Protein 9IRC (pdb70)

Secondary structure (DSSP, 8-state):
--SHHHHHHHHHHHHHHHHHHHHHHHHHHHHHBSSS-B-BHHHHHHHHHHHHHHHHHHHHHHHHHHHHSS-SHHHHHHHHHHHHHHHTHHHHHHSHHHHHHH---HHHHHHHHHHHHHHHHHHHHHHHHHHHHHHTTT-HHHHHHHHHHHHHHHHHHHHHIIIIIHHIIIII-HHHHHHHHHHHHHHHHHHHHHHTTTS-PPP----HHHHHHHHHS----S-TTSSS-HHHHHHHHHHHHHHHHHHHHHHHHHHHHHHHHHHHHHHHTSBPPB---SSSS--B--TTHHHHHHHHHHHHHHHHIIIIIHHHHHHH-----HHHHHHHHHHHHHHHHHHHHHHHHHHHHHHTT--EEE--TTS-EEE-SSBGGGGHHHHHHHHHHHHHHHHHHHHHHHHTS-GGGTTTHHHHHHHHHHHHHHHHHHHHHHHTSTTT-SS-S---SB-GGGS-HHHHHHHHHHHHHHHHHHHHHHHHHH-/-TTHHHHHTHHHHS--S--/--EEEEE--SEE-TT--EEEEEEEESS-TTSS-EEEEEE-TTS-EEEEEEE-TTS--EEE-TTSTTTEEEEEETTTTEEEEEE-S--GGG-EEEEEEEE--SSS-SEEEE---EEEEE--/---EEEE-SEEEE-TT--EEEEEEEEEEE-GGGEEEEEE-TTS--EEEEETTTEE-TT--TTEEEEEEEEEEEEEESS--GGG-SEEEEEE-SBSS-PBB--EEEEE-

Sequence (726 aa):
AGRRAACGAVLLTELLERAAFYGITSNLVLFLNGAPFCWEGAQASEALLLFMGLTYLGSPFGGWLADARLGRARAILLSLALYLLGMLAFPLLAAPATRAALCCCSPATFAGLVLVGLGVATVKANITPFGADQVKDRGPEATRRFFNWFYWSINLGAILSLGGIAYIQQNVSFVTGYAIPTVCVGLAFVVFLCGQSVFITKPPDGSAFTDMFKILTYSCKMSHGGPFTEEKVEDVKALVKIVPVFLALIPYWTVYFQMQTTYVLQSLHLRIPEISNITTTPHTLPAAWLTMFDAVLILLLIPLKDKLVDPILRRHGLLPSSLKRIAVGMFFVMCSAFAAGILESKRLNLVKEKTINQTIGNVVYHAADLSLWWQVPQYLLIGISEIFASIAGLEFAYSAAPKSMQSAIMGLFFFFSGVGSFVGSGLLALVSIKAIGWMSSHTDFGNINGCYLNYYFFLLAAIQGATLLLFLIISVKYDMLSEGYLSGLEYWNDIHWNDVQLVESGGGLVQPGGSRKLSCAASGFTFSRFGMHWVRQAPEKGLEWVAYISSGSSNIYYADTVKGRFTISRDNPKNTLFLQMTSLRSEDTAMYYCARSTTIIRAFFDYWGQGTTLTVSSQIVLTQSPAIMSASLGERVTMTCTASSGVSSSYLHWYQQKPGSSPRLWIYSTSNLASGVPARFSGSGSGTSYSLTISSMEAEDAATYYCHQYHRSPWAFGGGTKLEIK

Radius of gyration: 30.13 Å; Cα contacts (8 Å, |Δi|>4): 1542; chains: 4; bounding box: 53×53×102 Å

Solvent-accessible surface area: 27781 Å² total; per-residue (Å²): 115,50,63,144,54,2,15,34,10,0,25,85,0,0,35,23,0,5,13,0,2,2,0,0,0,0,0,0,0,4,5,0,0,8,52,21,1,24,36,36,1,5,87,0,0,26,4,0,0,71,5,2,0,37,0,0,29,8,2,12,132,4,14,86,71,1,18,33,161,43,9,38,5,136,2,0,31,98,5,0,38,66,0,42,113,1,0,80,17,1,14,67,1,5,17,93,90,48,51,73,98,72,77,137,15,31,100,21,1,87,49,4,6,64,43,0,0,77,0,0,1,16,0,5,19,2,0,28,24,1,0,10,4,1,3,114,94,131,16,120,107,12,5,81,115,12,2,54,161,1,19,127,9,3,6,85,0,5,32,95,1,0,14,35,21,0,56,42,2,4,19,84,39,14,50,63,0,0,33,69,1,12,86,14,0,15,97,0,47,83,34,0,91,88,7,47,105,61,16,48,79,84,109,65,128,34,8,23,23,40,27,49,121,87,10,98,77,181,83,144,90,46,11,146,81,25,105,39,51,89,100,71,0,75,19,0,71,18,3,75,139,0,39,62,13,1,94,12,0,19,17,0,1,2,1,4,3,0,4,10,0,0,0,0,0,0,0,0,0,0,81,5,35,73,70,20,129,116,109,91,60,22,42,12,10,0,0,0,55,3,1,25,74,1,6,52,40,2,31,120,28,6,46,85,30,46,147,95,65,21,45,79,39,152,188,144,32,151,52,38,61,15,24,116,32,0,8,55,0,0,95,54,0,42,38,0,0,112,28,0,0,84,15,0,28,107,0,20,106,58,4,147,100,94,3,6,0,12,24,4,15,57,4,6,2,11,0,0,58,24,21,0,105,154,0,40,60,1,3,66,41,0,0,41,0,0,18,58,0,0,4,1,0,0,32,42,0,2,28,30,2,39,117,80,9,44,46,4,1,23,6,18,1,11,56,20,0,0,34,0,0,78,60,0,4,39,31,0,47,95,4,26,68,177,93,70,26,68,2,40,33,155,1,11,14,1,10,0,14,36,8,96,0,12,94,0,1,60,48,3,9,66,57,0,10,58,20,10,101,111,4,72,82,72,17,117,162,188,136,6,9,1,4,0,6,0,11,0,0,27,55,41,45,142,46,134,167,31,169,34,75,8,61,17,59,32,28,24,112,8,117,66,54,24,61,70,91,0,27,0,48,13,46,47,40,71,1,50,77,54,3,0,0,0,0,3,30,20,79,170,116,25,11,58,5,0,0,4,1,5,4,16,47,22,4,47,7,38,10,109,68,0,99,80,26,3,72,2,44,21,26,35,119,157,61,16,0,47,0,62,0,56,66,2,112,75,85,0,34,3,67,0,4,0,0,21,2,8,22,61,97,32,1,31,0,30,102,27,1,96,13,17,78,1,57,1,58,128,117,4,73,10,82,12,60,51,73,101,40,50,7,41,98,51,64,166,3,63,0,51,0,56,12,67,56,47,4,18,35,7,5,0,0,0,0,1,13,58,120,93,53,26,2,105,13,17,0,54,9,4,70,54,51,19,118,79,17,40,96,39,3,52,14,55,39,79,35,66,59,3,17,0,12,0,71,49,1,73,65,89,1,28,6,28,0,7,0,0,0,4,13,72,4,15,0,29,15,5,61,6,0,85,2,54,77,154

B-factor: mean 119.69, std 18.47, range [30.0, 183.86]

Foldseek 3Di:
DLLVLLLVLLLLLLLLLLLLVLLCLQCQLVVCCDDLHQAALLVSLLLSLLLLLLLLQCLLVLLQCQQADCFQLSSLLVLLVLLLVLLVLQLLCQDPVNVVVVPVPPVSNSSSSNSNSNSNNNNVLRSLVQSCVSQVVVHPVSSVVSVVSNVCSSLVSSLCNLPPLLQCQFAVGRNVSSVSSSVSSVVSSVSSVVCVVSGDTDHRNGALVVLLVDQVVPCVGDEDPPPDHDVSVVQNVLVVVLQVLLVLCLLVLLLLSCCRRVVLLLLLQADFAFDAPDDPPGGTDGSSVLVSVLSVVCVVCVVCCVPPVVVVCVVVPPDDALLVLQLVLLVLSLVLLLLVLVVLVVFLVQLVVQFDWDCTRNRIERHGHHYSCSNNRSSNSNSSSCVRRLCSSVVVSPVSHDPSCVSVSVSSSSNSSSVSSNVSSVLSVVCCDPVNNQNPDDNTSNHCSNHRVSVVSNVSSVVSVVSSVVSVVVVVVVD/DVCPVCVVPVPPPDPDPPD/DWAKAKDFADEAEAQAKTKIKIAIDDDQLLAFWKWKWWAAVVGDIGTAWTAHSHRPDIDGDPVQHVFWDWDADRVRRMIMIMGGNHDQRVFTWMKMFTFHPDPDTDRPDIHPTGTHGHHD/DKAKEKPPQEDEDAFFDKDKIKIFIPFWAALQQKWKWWDAVPGDIGTAAGSQAHGDPPHDPQWGKADHTGMIMIIGNGDDQVRFTKMKIWGPGDPPTDIYSIYGYHHD

Structure (mmCIF, N/CA/C/O backbone):
data_9IRC
#
_entry.id   9IRC
#
_cell.length_a   1.00
_cell.length_b   1.00
_cell.length_c   1.00
_cell.angle_alpha   90.00
_cell.angle_beta   90.00
_cell.angle_gamma   90.00
#
_symmetry.space_group_name_H-M   'P 1'
#
loop_
_entity.id
_entity.type
_entity.pdbx_description
1 polymer 'Solute carrier family 15 member 4'
2 polymer 'TLR adapter interacting with SLC15A4 on the lysosome'
3 polymer 'Fab235 heavy chain'
4 polymer 'Fab235 light chain'
#
loop_
_atom_site.group_PDB
_atom_site.id
_atom_site.type_symbol
_atom_site.label_atom_id
_atom_site.label_alt_id
_atom_site.label_comp_id
_atom_site.label_asym_id
_atom_site.label_entity_id
_atom_site.label_seq_id
_atom_site.pdbx_PDB_ins_code
_atom_site.Cartn_x
_atom_site.Cartn_y
_atom_site.Cartn_z
_atom_site.occupancy
_atom_site.B_iso_or_equiv
_atom_site.auth_seq_id
_atom_site.auth_comp_id
_atom_site.auth_asym_id
_atom_site.auth_atom_id
_atom_site.pdbx_PDB_model_num
ATOM 1 N N . ALA A 1 31 ? 157.231 133.544 191.370 1.00 140.14 31 ALA A N 1
ATOM 2 C CA . ALA A 1 31 ? 157.142 133.969 192.761 1.00 143.40 31 ALA A CA 1
ATOM 3 C C . ALA A 1 31 ? 155.800 134.636 193.042 1.00 145.01 31 ALA A C 1
ATOM 4 O O . ALA A 1 31 ? 155.464 134.917 194.193 1.00 142.30 31 ALA A O 1
ATOM 6 N N . GLY A 1 32 ? 155.035 134.887 191.981 1.00 135.48 32 GLY A N 1
ATOM 7 C CA . GLY A 1 32 ? 153.761 135.561 192.091 1.00 134.52 32 GLY A CA 1
ATOM 8 C C . GLY A 1 32 ? 153.840 137.071 192.079 1.00 135.81 32 GLY A C 1
ATOM 9 O O . GLY A 1 32 ? 152.805 137.728 191.916 1.00 133.24 32 GLY A O 1
ATOM 10 N N . ARG A 1 33 ? 155.031 137.639 192.244 1.00 144.96 33 ARG A N 1
ATOM 11 C CA . ARG A 1 33 ? 155.248 139.078 192.168 1.00 144.98 33 ARG A CA 1
ATOM 12 C C . ARG A 1 33 ? 156.095 139.485 190.975 1.00 144.76 33 ARG A C 1
ATOM 13 O O . ARG A 1 33 ? 155.775 140.469 190.304 1.00 147.32 33 ARG A O 1
ATOM 21 N N . ARG A 1 34 ? 157.170 138.744 190.690 1.00 141.44 34 ARG A N 1
ATOM 22 C CA . ARG A 1 34 ? 157.956 139.011 189.493 1.00 136.96 34 ARG A CA 1
ATOM 23 C C . ARG A 1 34 ? 157.144 138.803 188.223 1.00 137.89 34 ARG A C 1
ATOM 24 O O . ARG A 1 34 ? 157.504 139.347 187.175 1.00 138.95 34 ARG A O 1
ATOM 32 N N . ALA A 1 35 ? 156.059 138.029 188.294 1.00 134.47 35 ALA A N 1
ATOM 33 C CA . ALA A 1 35 ? 155.148 137.932 187.159 1.00 133.24 35 ALA A CA 1
ATOM 34 C C . ALA A 1 35 ? 154.482 139.272 186.875 1.00 132.81 35 ALA A C 1
ATOM 35 O O . ALA A 1 35 ? 154.327 139.660 185.712 1.00 135.71 35 ALA A O 1
ATOM 37 N N . ALA A 1 36 ? 154.079 139.992 187.925 1.00 121.95 36 ALA A N 1
ATOM 38 C CA . ALA A 1 36 ? 153.498 141.318 187.736 1.00 121.87 36 ALA A CA 1
ATOM 39 C C . ALA A 1 36 ? 154.508 142.282 187.128 1.00 124.72 36 ALA A C 1
ATOM 40 O O . ALA A 1 36 ? 154.174 143.059 186.224 1.00 133.34 36 ALA A O 1
ATOM 42 N N . CYS A 1 37 ? 155.752 142.247 187.613 1.00 122.48 37 CYS A N 1
ATOM 43 C CA . CYS A 1 37 ? 156.789 143.102 187.046 1.00 119.38 37 CYS A CA 1
ATOM 44 C C . CYS A 1 37 ? 157.044 142.756 185.586 1.00 122.33 37 CYS A C 1
ATOM 45 O O . CYS A 1 37 ? 157.207 143.651 184.748 1.00 129.09 37 CYS A O 1
ATOM 48 N N . GLY A 1 38 ? 157.079 141.463 185.261 1.00 113.41 38 GLY A N 1
ATOM 49 C CA . GLY A 1 38 ? 157.264 141.062 183.877 1.00 110.67 38 GLY A CA 1
ATOM 50 C C . GLY A 1 38 ? 156.121 141.501 182.984 1.00 114.48 38 GLY A C 1
ATOM 51 O O . GLY A 1 38 ? 156.336 141.910 181.842 1.00 120.82 38 GLY A O 1
ATOM 52 N N . ALA A 1 39 ? 154.888 141.417 183.490 1.00 111.63 39 ALA A N 1
ATOM 53 C CA . ALA A 1 39 ? 153.740 141.890 182.723 1.00 109.17 39 ALA A CA 1
ATOM 54 C C . ALA A 1 39 ? 153.825 143.390 182.477 1.00 107.57 39 ALA A C 1
ATOM 55 O O . ALA A 1 39 ? 153.547 143.864 181.368 1.00 114.32 39 ALA A O 1
ATOM 57 N N . VAL A 1 40 ? 154.214 144.154 183.502 1.00 109.04 40 VAL A N 1
ATOM 58 C CA . VAL A 1 40 ? 154.372 145.596 183.336 1.00 112.97 40 VAL A CA 1
ATOM 59 C C . VAL A 1 40 ? 155.446 145.895 182.299 1.00 116.40 40 VAL A C 1
ATOM 60 O O . VAL A 1 40 ? 155.266 146.751 181.424 1.00 122.08 40 VAL A O 1
ATOM 64 N N . LEU A 1 41 ? 156.574 145.184 182.370 1.00 105.59 41 LEU A N 1
ATOM 65 C CA . LEU A 1 41 ? 157.656 145.413 181.418 1.00 100.06 41 LEU A CA 1
ATOM 66 C C . LEU A 1 41 ? 157.231 145.065 179.998 1.00 105.79 41 LEU A C 1
ATOM 67 O O . LEU A 1 41 ? 157.565 145.784 179.050 1.00 114.02 41 LEU A O 1
ATOM 72 N N . LEU A 1 42 ? 156.510 143.955 179.827 1.00 106.48 42 LEU A N 1
ATOM 73 C CA . LEU A 1 42 ? 156.066 143.560 178.495 1.00 105.24 42 LEU A CA 1
ATOM 74 C C . LEU A 1 42 ? 155.081 144.569 177.922 1.00 112.39 42 LEU A C 1
ATOM 75 O O . LEU A 1 42 ? 155.175 144.942 176.745 1.00 120.51 42 LEU A O 1
ATOM 80 N N . THR A 1 43 ? 154.133 145.030 178.742 1.00 112.45 43 THR A N 1
ATOM 81 C CA . THR A 1 43 ? 153.197 146.048 178.282 1.00 112.90 43 THR A CA 1
ATOM 82 C C . THR A 1 43 ? 153.935 147.322 177.900 1.00 112.67 43 THR A C 1
ATOM 83 O O . THR A 1 43 ? 153.637 147.938 176.869 1.00 118.62 43 THR A O 1
ATOM 87 N N . GLU A 1 44 ? 154.917 147.718 178.713 1.00 117.07 44 GLU A N 1
ATOM 88 C CA . GLU A 1 44 ? 155.710 148.907 178.424 1.00 119.59 44 GLU A CA 1
ATOM 89 C C . GLU A 1 44 ? 156.449 148.776 177.101 1.00 122.82 44 GLU A C 1
ATOM 90 O O . GLU A 1 44 ? 156.431 149.696 176.272 1.00 122.68 44 GLU A O 1
ATOM 96 N N . LEU A 1 45 ? 157.115 147.638 176.892 1.00 112.00 45 LEU A N 1
ATOM 97 C CA . LEU A 1 45 ? 157.870 147.424 175.663 1.00 105.46 45 LEU A CA 1
ATOM 98 C C . LEU A 1 45 ? 156.950 147.469 174.451 1.00 109.53 45 LEU A C 1
ATOM 99 O O . LEU A 1 45 ? 157.242 148.150 173.462 1.00 111.85 45 LEU A O 1
ATOM 104 N N . LEU A 1 46 ? 155.814 146.769 174.523 1.00 108.67 46 LEU A N 1
ATOM 105 C CA . LEU A 1 46 ? 154.900 146.730 173.385 1.00 107.51 46 LEU A CA 1
ATOM 106 C C . LEU A 1 46 ? 154.310 148.104 173.081 1.00 111.06 46 LEU A C 1
ATOM 107 O O . LEU A 1 46 ? 154.202 148.491 171.911 1.00 117.35 46 LEU A O 1
ATOM 112 N N . GLU A 1 47 ? 153.931 148.865 174.112 1.00 112.49 47 GLU A N 1
ATOM 113 C CA . GLU A 1 47 ? 153.285 150.151 173.855 1.00 109.75 47 GLU A CA 1
ATOM 114 C C . GLU A 1 47 ? 154.281 151.201 173.365 1.00 114.32 47 GLU A C 1
ATOM 115 O O . GLU A 1 47 ? 153.961 151.982 172.459 1.00 119.21 47 GLU A O 1
ATOM 121 N N . ARG A 1 48 ? 155.500 151.226 173.919 1.00 121.59 48 ARG A N 1
ATOM 122 C CA . ARG A 1 48 ? 156.543 152.051 173.311 1.00 119.60 48 ARG A CA 1
ATOM 123 C C . ARG A 1 48 ? 156.834 151.635 171.874 1.00 123.22 48 ARG A C 1
ATOM 124 O O . ARG A 1 48 ? 157.027 152.497 171.006 1.00 125.86 48 ARG A O 1
ATOM 132 N N . ALA A 1 49 ? 156.885 150.328 171.599 1.00 112.77 49 ALA A N 1
ATOM 133 C CA . ALA A 1 49 ? 157.160 149.886 170.237 1.00 105.70 49 ALA A CA 1
ATOM 134 C C . ALA A 1 49 ? 156.097 150.393 169.275 1.00 103.93 49 ALA A C 1
ATOM 135 O O . ALA A 1 49 ? 156.418 150.905 168.199 1.00 113.09 49 ALA A O 1
ATOM 137 N N . ALA A 1 50 ? 154.825 150.287 169.658 1.00 102.67 50 ALA A N 1
ATOM 138 C CA . ALA A 1 50 ? 153.759 150.746 168.773 1.00 104.71 50 ALA A CA 1
ATOM 139 C C . ALA A 1 50 ? 153.778 152.261 168.604 1.00 110.45 50 ALA A C 1
ATOM 140 O O . ALA A 1 50 ? 153.584 152.771 167.491 1.00 115.67 50 ALA A O 1
ATOM 142 N N . PHE A 1 51 ? 153.989 153.001 169.696 1.00 111.31 51 PHE A N 1
ATOM 143 C CA . PHE A 1 51 ? 154.019 154.457 169.598 1.00 109.06 51 PHE A CA 1
ATOM 144 C C . PHE A 1 51 ? 155.136 154.917 168.672 1.00 114.48 51 PHE A C 1
ATOM 145 O O . PHE A 1 51 ? 154.932 155.782 167.809 1.00 119.88 51 PHE A O 1
ATOM 153 N N . TYR A 1 52 ? 156.328 154.333 168.822 1.00 118.01 52 TYR A N 1
ATOM 154 C CA . TYR A 1 52 ? 157.430 154.716 167.950 1.00 114.31 52 TYR A CA 1
ATOM 155 C C . TYR A 1 52 ? 157.219 154.227 166.525 1.00 121.38 52 TYR A C 1
ATOM 156 O O . TYR A 1 52 ? 157.654 154.892 165.583 1.00 126.71 52 TYR A O 1
ATOM 165 N N . GLY A 1 53 ? 156.541 153.093 166.339 1.00 113.02 53 GLY A N 1
ATOM 166 C CA . GLY A 1 53 ? 156.211 152.662 164.991 1.00 108.75 53 GLY A CA 1
ATOM 167 C C . GLY A 1 53 ? 155.294 153.639 164.282 1.00 113.69 53 GLY A C 1
ATOM 168 O O . GLY A 1 53 ? 155.448 153.894 163.085 1.00 123.97 53 GLY A O 1
ATOM 169 N N . ILE A 1 54 ? 154.324 154.194 165.009 1.00 108.21 54 ILE A N 1
ATOM 170 C CA . ILE A 1 54 ? 153.467 155.225 164.428 1.00 105.98 54 ILE A CA 1
ATOM 171 C C . ILE A 1 54 ? 154.272 156.484 164.122 1.00 106.36 54 ILE A C 1
ATOM 172 O O . ILE A 1 54 ? 154.181 157.048 163.023 1.00 116.12 54 ILE A O 1
ATOM 177 N N . THR A 1 55 ? 155.057 156.953 165.097 1.00 107.26 55 THR A N 1
ATOM 178 C CA . THR A 1 55 ? 155.720 158.246 164.944 1.00 104.75 55 THR A CA 1
ATOM 179 C C . THR A 1 55 ? 156.840 158.199 163.913 1.00 113.30 55 THR A C 1
ATOM 180 O O . THR A 1 55 ? 157.166 159.229 163.312 1.00 121.05 55 THR A O 1
ATOM 184 N N . SER A 1 56 ? 157.442 157.028 163.698 1.00 106.36 56 SER A N 1
ATOM 185 C CA . SER A 1 56 ? 158.580 156.930 162.794 1.00 102.79 56 SER A CA 1
ATOM 186 C C . SER A 1 56 ? 158.186 157.242 161.357 1.00 109.85 56 SER A C 1
ATOM 187 O O . SER A 1 56 ? 158.908 157.955 160.651 1.00 111.12 56 SER A O 1
ATOM 190 N N . ASN A 1 57 ? 157.044 156.721 160.903 1.00 113.50 57 ASN A N 1
ATOM 191 C CA . ASN A 1 57 ? 156.660 156.857 159.504 1.00 111.23 57 ASN A CA 1
ATOM 192 C C . ASN A 1 57 ? 155.249 157.406 159.327 1.00 114.45 57 ASN A C 1
ATOM 193 O O . ASN A 1 57 ? 154.644 157.192 158.272 1.00 120.91 57 ASN A O 1
ATOM 198 N N . LEU A 1 58 ? 154.707 158.119 160.320 1.00 108.98 58 LEU A N 1
ATOM 199 C CA . LEU A 1 58 ? 153.454 158.824 160.075 1.00 103.77 58 LEU A CA 1
ATOM 200 C C . LEU A 1 58 ? 153.614 159.865 158.975 1.00 106.93 58 LEU A C 1
ATOM 201 O O . LEU A 1 58 ? 152.696 160.076 158.175 1.00 115.08 58 LEU A O 1
ATOM 206 N N . VAL A 1 59 ? 154.772 160.525 158.916 1.00 109.13 59 VAL A N 1
ATOM 207 C CA . VAL A 1 59 ? 155.010 161.513 157.866 1.00 109.10 59 VAL A CA 1
ATOM 208 C C . VAL A 1 59 ? 154.984 160.850 156.495 1.00 113.64 59 VAL A C 1
ATOM 209 O O . VAL A 1 59 ? 154.378 161.368 155.549 1.00 119.74 59 VAL A O 1
ATOM 213 N N . LEU A 1 60 ? 155.638 159.693 156.365 1.00 110.49 60 LEU A N 1
ATOM 214 C CA . LEU A 1 60 ? 155.619 158.971 155.097 1.00 103.37 60 LEU A CA 1
ATOM 215 C C . LEU A 1 60 ? 154.211 158.507 154.749 1.00 108.17 60 LEU A C 1
ATOM 216 O O . LEU A 1 60 ? 153.791 158.585 153.589 1.00 109.71 60 LEU A O 1
ATOM 221 N N . PHE A 1 61 ? 153.470 158.011 155.744 1.00 104.19 61 PHE A N 1
ATOM 222 C CA . PHE A 1 61 ? 152.118 157.521 155.496 1.00 96.70 61 PHE A CA 1
ATOM 223 C C . PHE A 1 61 ? 151.194 158.641 155.036 1.00 100.16 61 PHE A C 1
ATOM 224 O O . PHE A 1 61 ? 150.396 158.456 154.110 1.00 108.54 61 PHE A O 1
ATOM 232 N N . LEU A 1 62 ? 151.286 159.812 155.670 1.00 108.04 62 LEU A N 1
ATOM 233 C CA . LEU A 1 62 ? 150.396 160.916 155.333 1.00 106.05 62 LEU A CA 1
ATOM 234 C C . LEU A 1 62 ? 150.699 161.510 153.965 1.00 109.29 62 LEU A C 1
ATOM 235 O O . LEU A 1 62 ? 149.859 162.234 153.423 1.00 123.52 62 LEU A O 1
ATOM 240 N N . ASN A 1 63 ? 151.883 161.260 153.418 1.00 109.47 63 ASN A N 1
ATOM 241 C CA . ASN A 1 63 ? 152.182 161.589 152.024 1.00 109.90 63 ASN A CA 1
ATOM 242 C C . ASN A 1 63 ? 152.013 160.352 151.142 1.00 116.47 63 ASN A C 1
ATOM 243 O O . ASN A 1 63 ? 152.929 159.924 150.442 1.00 121.69 63 ASN A O 1
ATOM 248 N N . GLY A 1 64 ? 150.815 159.774 151.178 1.00 123.75 64 GLY A N 1
ATOM 249 C CA . GLY A 1 64 ? 150.600 158.494 150.532 1.00 120.31 64 GLY A CA 1
ATOM 250 C C . GLY A 1 64 ? 149.457 158.443 149.540 1.00 124.85 64 GLY A C 1
ATOM 251 O O . GLY A 1 64 ? 148.913 159.479 149.147 1.00 130.99 64 GLY A O 1
ATOM 252 N N . ALA A 1 65 ? 149.098 157.231 149.117 1.00 141.54 65 ALA A N 1
ATOM 253 C CA . ALA A 1 65 ? 147.987 157.068 148.181 1.00 144.94 65 ALA A CA 1
ATOM 254 C C . ALA A 1 65 ? 146.656 157.544 148.751 1.00 147.11 65 ALA A C 1
ATOM 255 O O . ALA A 1 65 ? 145.962 158.316 148.067 1.00 145.24 65 ALA A O 1
ATOM 257 N N . PRO A 1 66 ? 146.230 157.143 149.958 1.00 142.74 66 PRO A N 1
ATOM 258 C CA . PRO A 1 66 ? 144.983 157.706 150.498 1.00 138.25 66 PRO A CA 1
ATOM 259 C C . PRO A 1 66 ? 145.099 159.173 150.847 1.00 137.52 66 PRO A C 1
ATOM 260 O O . PRO A 1 66 ? 144.111 159.908 150.712 1.00 137.95 66 PRO A O 1
ATOM 264 N N . PHE A 1 67 ? 146.273 159.616 151.280 1.00 137.87 67 PHE A N 1
ATOM 265 C CA . PHE A 1 67 ? 146.488 160.950 151.829 1.00 134.90 67 PHE A CA 1
ATOM 266 C C . PHE A 1 67 ? 147.566 161.624 150.990 1.00 136.49 67 PHE A C 1
ATOM 267 O O . PHE A 1 67 ? 148.757 161.352 151.164 1.00 145.29 67 PHE A O 1
ATOM 275 N N . CYS A 1 68 ? 147.155 162.486 150.067 1.00 131.02 68 CYS A N 1
ATOM 276 C CA . CYS A 1 68 ? 148.115 163.275 149.298 1.00 133.50 68 CYS A CA 1
ATOM 277 C C . CYS A 1 68 ? 148.380 164.612 149.981 1.00 134.28 68 CYS A C 1
ATOM 278 O O . CYS A 1 68 ? 148.290 165.680 149.378 1.00 140.88 68 CYS A O 1
ATOM 281 N N . TRP A 1 69 ? 148.714 164.547 151.266 1.00 120.66 69 TRP A N 1
ATOM 282 C CA . TRP A 1 69 ? 148.894 165.742 152.070 1.00 119.85 69 TRP A CA 1
ATOM 283 C C . TRP A 1 69 ? 150.218 166.422 151.745 1.00 122.80 69 TRP A C 1
ATOM 284 O O . TRP A 1 69 ? 151.147 165.817 151.203 1.00 127.43 69 TRP A O 1
ATOM 295 N N . GLU A 1 70 ? 150.291 167.703 152.085 1.00 131.31 70 GLU A N 1
ATOM 296 C CA . GLU A 1 70 ? 151.536 168.438 151.968 1.00 130.63 70 GLU A CA 1
ATOM 297 C C . GLU A 1 70 ? 152.486 168.034 153.091 1.00 129.56 70 GLU A C 1
ATOM 298 O O . GLU A 1 70 ? 152.080 167.481 154.116 1.00 134.10 70 GLU A O 1
ATOM 304 N N . GLY A 1 71 ? 153.774 168.308 152.880 1.00 111.82 71 GLY A N 1
ATOM 305 C CA . GLY A 1 71 ? 154.756 167.997 153.905 1.00 114.78 71 GLY A CA 1
ATOM 306 C C . GLY A 1 71 ? 154.516 168.776 155.182 1.00 118.45 71 GLY A C 1
ATOM 307 O O . GLY A 1 71 ? 154.658 168.241 156.286 1.00 119.24 71 GLY A O 1
ATOM 308 N N . ALA A 1 72 ? 154.138 170.049 155.047 1.00 120.06 72 ALA A N 1
ATOM 309 C CA . ALA A 1 72 ? 153.800 170.846 156.218 1.00 117.87 72 ALA A CA 1
ATOM 310 C C . ALA A 1 72 ? 152.617 170.247 156.964 1.00 112.79 72 ALA A C 1
ATOM 311 O O . ALA A 1 72 ? 152.622 170.188 158.196 1.00 114.14 72 ALA A O 1
ATOM 313 N N . GLN A 1 73 ? 151.596 169.791 156.234 1.00 115.23 73 GLN A N 1
ATOM 314 C CA . GLN A 1 73 ? 150.423 169.215 156.884 1.00 112.12 73 GLN A CA 1
ATOM 315 C C . GLN A 1 73 ? 150.768 167.930 157.628 1.00 119.80 73 GLN A C 1
ATOM 316 O O . GLN A 1 73 ? 150.313 167.719 158.758 1.00 128.17 73 GLN A O 1
ATOM 322 N N . ALA A 1 74 ? 151.568 167.057 157.012 1.00 117.07 74 ALA A N 1
ATOM 323 C CA . ALA A 1 74 ? 151.954 165.815 157.676 1.00 117.72 74 ALA A CA 1
ATOM 324 C C . ALA A 1 74 ? 152.807 166.089 158.908 1.00 117.58 74 ALA A C 1
ATOM 325 O O . ALA A 1 74 ? 152.614 165.466 159.963 1.00 118.31 74 ALA A O 1
ATOM 327 N N . SER A 1 75 ? 153.760 167.017 158.792 1.00 108.64 75 SER A N 1
ATOM 328 C CA . SER A 1 75 ? 154.584 167.372 159.941 1.00 108.59 75 SER A CA 1
ATOM 329 C C . SER A 1 75 ? 153.739 167.973 161.056 1.00 111.81 75 SER A C 1
ATOM 330 O O . SER A 1 75 ? 153.949 167.668 162.234 1.00 122.66 75 SER A O 1
ATOM 333 N N . GLU A 1 76 ? 152.772 168.823 160.701 1.00 106.26 76 GLU A N 1
ATOM 334 C CA . GLU A 1 76 ? 151.879 169.400 161.698 1.00 108.91 76 GLU A CA 1
ATOM 335 C C . GLU A 1 76 ? 151.055 168.322 162.383 1.00 110.62 76 GLU A C 1
ATOM 336 O O . GLU A 1 76 ? 150.854 168.366 163.600 1.00 116.72 76 GLU A O 1
ATOM 342 N N . ALA A 1 77 ? 150.557 167.351 161.614 1.00 109.56 77 ALA A N 1
ATOM 343 C CA . ALA A 1 77 ? 149.763 166.280 162.203 1.00 110.43 77 ALA A CA 1
ATOM 344 C C . ALA A 1 77 ? 150.589 165.451 163.177 1.00 113.79 77 ALA A C 1
ATOM 345 O O . ALA A 1 77 ? 150.129 165.138 164.281 1.00 116.78 77 ALA A O 1
ATOM 347 N N . LEU A 1 78 ? 151.818 165.096 162.794 1.00 110.64 78 LEU A N 1
ATOM 348 C CA . LEU A 1 78 ? 152.659 164.311 163.695 1.00 105.62 78 LEU A CA 1
ATOM 349 C C . LEU A 1 78 ? 153.056 165.115 164.929 1.00 106.74 78 LEU A C 1
ATOM 350 O O . LEU A 1 78 ? 153.104 164.576 166.044 1.00 116.29 78 LEU A O 1
ATOM 355 N N . LEU A 1 79 ? 153.345 166.408 164.753 1.00 98.90 79 LEU A N 1
ATOM 356 C CA . LEU A 1 79 ? 153.667 167.255 165.896 1.00 97.41 79 LEU A CA 1
ATOM 357 C C . LEU A 1 79 ? 152.484 167.373 166.846 1.00 103.96 79 LEU A C 1
ATOM 358 O O . LEU A 1 79 ? 152.659 167.309 168.066 1.00 111.23 79 LEU A O 1
ATOM 363 N N . LEU A 1 80 ? 151.275 167.548 166.307 1.00 105.12 80 LEU A N 1
ATOM 364 C CA . LEU A 1 80 ? 150.086 167.604 167.149 1.00 101.81 80 LEU A CA 1
ATOM 365 C C . LEU A 1 80 ? 149.858 166.281 167.863 1.00 104.55 80 LEU A C 1
ATOM 366 O O . LEU A 1 80 ? 149.449 166.260 169.028 1.00 107.44 80 LEU A O 1
ATOM 371 N N . PHE A 1 81 ? 150.112 165.165 167.179 1.00 109.03 81 PHE A N 1
ATOM 372 C CA . PHE A 1 81 ? 149.962 163.858 167.809 1.00 106.33 81 PHE A CA 1
ATOM 373 C C . PHE A 1 81 ? 150.910 163.702 168.992 1.00 105.06 81 PHE A C 1
ATOM 374 O O . PHE A 1 81 ? 150.494 163.308 170.089 1.00 110.10 81 PHE A O 1
ATOM 382 N N . MET A 1 82 ? 152.193 164.010 168.788 1.00 103.19 82 MET A N 1
ATOM 383 C CA . MET A 1 82 ? 153.152 163.903 169.885 1.00 102.61 82 MET A CA 1
ATOM 384 C C . MET A 1 82 ? 152.817 164.882 171.006 1.00 109.70 82 MET A C 1
ATOM 385 O O . MET A 1 82 ? 152.891 164.532 172.194 1.00 118.92 82 MET A O 1
ATOM 390 N N . GLY A 1 83 ? 152.433 166.107 170.648 1.00 105.65 83 GLY A N 1
ATOM 391 C CA . GLY A 1 83 ? 152.029 167.069 171.651 1.00 106.21 83 GLY A CA 1
ATOM 392 C C . GLY A 1 83 ? 150.850 166.599 172.472 1.00 105.70 83 GLY A C 1
ATOM 393 O O . GLY A 1 83 ? 150.810 166.826 173.675 1.00 114.65 83 GLY A O 1
ATOM 394 N N . LEU A 1 84 ? 149.876 165.946 171.838 1.00 103.28 84 LEU A N 1
ATOM 395 C CA . LEU A 1 84 ? 148.761 165.377 172.587 1.00 101.78 84 LEU A CA 1
ATOM 396 C C . LEU A 1 84 ? 149.232 164.255 173.504 1.00 103.41 84 LEU A C 1
ATOM 397 O O . LEU A 1 84 ? 148.812 164.178 174.667 1.00 114.33 84 LEU A O 1
ATOM 402 N N . THR A 1 85 ? 150.113 163.384 172.999 1.00 100.98 85 THR A N 1
ATOM 403 C CA . THR A 1 85 ? 150.620 162.288 173.821 1.00 105.65 85 THR A CA 1
ATOM 404 C C . THR A 1 85 ? 151.342 162.802 175.056 1.00 109.93 85 THR A C 1
ATOM 405 O O . THR A 1 85 ? 151.383 162.114 176.081 1.00 116.20 85 THR A O 1
ATOM 409 N N . TYR A 1 86 ? 151.931 163.993 174.978 1.00 108.03 86 TYR A N 1
ATOM 410 C CA . TYR A 1 86 ? 152.647 164.512 176.137 1.00 101.06 86 TYR A CA 1
ATOM 411 C C . TYR A 1 86 ? 151.844 165.518 176.957 1.00 105.38 86 TYR A C 1
ATOM 412 O O . TYR A 1 86 ? 152.170 165.731 178.129 1.00 110.94 86 TYR A O 1
ATOM 421 N N . LEU A 1 87 ? 150.800 166.123 176.387 1.00 100.79 87 LEU A N 1
ATOM 422 C CA . LEU A 1 87 ? 149.886 166.953 177.163 1.00 95.68 87 LEU A CA 1
ATOM 423 C C . LEU A 1 87 ? 148.922 166.121 177.990 1.00 102.82 87 LEU A C 1
ATOM 424 O O . LEU A 1 87 ? 148.505 166.556 179.068 1.00 114.41 87 LEU A O 1
ATOM 429 N N . GLY A 1 88 ? 148.545 164.938 177.507 1.00 108.63 88 GLY A N 1
ATOM 430 C CA . GLY A 1 88 ? 147.625 164.121 178.274 1.00 113.41 88 GLY A CA 1
ATOM 431 C C . GLY A 1 88 ? 148.236 163.463 179.492 1.00 115.61 88 GLY A C 1
ATOM 432 O O . GLY A 1 88 ? 147.498 162.869 180.285 1.00 121.44 88 GLY A O 1
ATOM 433 N N . SER A 1 89 ? 149.557 163.546 179.655 1.00 101.83 89 SER A N 1
ATOM 434 C CA . SER A 1 89 ? 150.200 162.907 180.801 1.00 103.06 89 SER A CA 1
ATOM 435 C C . SER A 1 89 ? 149.741 163.481 182.137 1.00 106.70 89 SER A C 1
ATOM 436 O O . SER A 1 89 ? 149.391 162.690 183.028 1.00 118.94 89 SER A O 1
ATOM 439 N N . PRO A 1 90 ? 149.726 164.802 182.364 1.00 102.54 90 PRO A N 1
ATOM 440 C CA . PRO A 1 90 ? 149.121 165.290 183.616 1.00 107.11 90 PRO A CA 1
ATOM 441 C C . PRO A 1 90 ? 147.660 164.913 183.748 1.00 117.95 90 PRO A C 1
ATOM 442 O O . PRO A 1 90 ? 147.211 164.543 184.838 1.00 121.83 90 PRO A O 1
ATOM 446 N N . PHE A 1 91 ? 146.908 164.974 182.648 1.00 114.43 91 PHE A N 1
ATOM 447 C CA . PHE A 1 91 ? 145.489 164.648 182.708 1.00 108.33 91 PHE A CA 1
ATOM 448 C C . PHE A 1 91 ? 145.278 163.154 182.914 1.00 112.81 91 PHE A C 1
ATOM 449 O O . PHE A 1 91 ? 144.390 162.749 183.671 1.00 119.75 91 PHE A O 1
ATOM 457 N N . GLY A 1 92 ? 146.092 162.321 182.264 1.00 108.87 92 GLY A N 1
ATOM 458 C CA . GLY A 1 92 ? 146.017 160.891 182.519 1.00 107.57 92 GLY A CA 1
ATOM 459 C C . GLY A 1 92 ? 146.381 160.537 183.948 1.00 107.94 92 GLY A C 1
ATOM 460 O O . GLY A 1 92 ? 145.729 159.700 184.577 1.00 110.03 92 GLY A O 1
ATOM 461 N N . GLY A 1 93 ? 147.423 161.176 184.482 1.00 115.58 93 GLY A N 1
ATOM 462 C CA . GLY A 1 93 ? 147.794 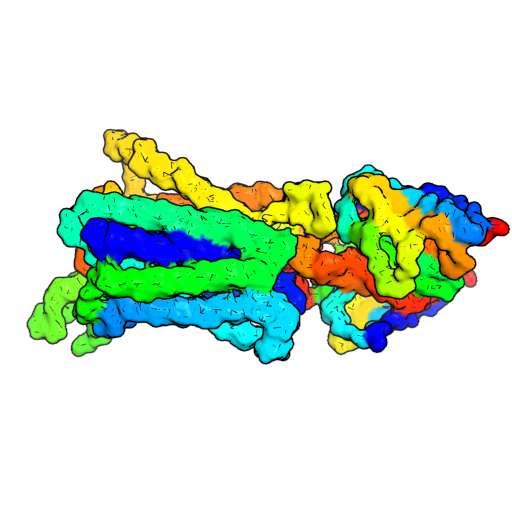160.939 185.867 1.00 112.64 93 GLY A CA 1
ATOM 463 C C . GLY A 1 93 ? 146.717 161.374 186.841 1.00 116.11 93 GLY A C 1
ATOM 464 O O . GLY A 1 93 ? 146.441 160.682 187.822 1.00 125.88 93 GLY A O 1
ATOM 465 N N . TRP A 1 94 ? 146.098 162.529 186.586 1.00 115.83 94 TRP A N 1
ATOM 466 C CA . TRP A 1 94 ? 144.990 162.972 187.426 1.00 118.11 94 TRP A CA 1
ATOM 467 C C . TRP A 1 94 ? 143.816 162.008 187.336 1.00 120.72 94 TRP A C 1
ATOM 468 O O . TRP A 1 94 ? 143.196 161.677 188.351 1.00 125.68 94 TRP A O 1
ATOM 479 N N . LEU A 1 95 ? 143.498 161.546 186.125 1.00 113.72 95 LEU A N 1
ATOM 480 C CA . LEU A 1 95 ? 142.389 160.616 185.951 1.00 115.77 95 LEU A CA 1
ATOM 481 C C . LEU A 1 95 ? 142.661 159.298 186.662 1.00 117.06 95 LEU A C 1
ATOM 482 O O . LEU A 1 95 ? 141.734 158.653 187.162 1.00 121.92 95 LEU A O 1
ATOM 487 N N . ALA A 1 96 ? 143.925 158.875 186.705 1.00 117.20 96 ALA A N 1
ATOM 488 C CA . ALA A 1 96 ? 144.269 157.629 187.381 1.00 113.46 96 ALA A CA 1
ATOM 489 C C . ALA A 1 96 ? 144.309 157.786 188.897 1.00 118.02 96 ALA A C 1
ATOM 490 O O . ALA A 1 96 ? 143.944 156.858 189.627 1.00 126.84 96 ALA A O 1
ATOM 492 N N . ASP A 1 97 ? 144.758 158.940 189.393 1.00 125.08 97 ASP A N 1
ATOM 493 C CA . ASP A 1 97 ? 144.983 159.077 190.827 1.00 127.48 97 ASP A CA 1
ATOM 494 C C . ASP A 1 97 ? 143.739 159.563 191.559 1.00 130.51 97 ASP A C 1
ATOM 495 O O . ASP A 1 97 ? 143.414 159.055 192.637 1.00 135.01 97 ASP A O 1
ATOM 500 N N . ALA A 1 98 ? 143.039 160.553 191.004 1.00 132.32 98 ALA A N 1
ATOM 501 C CA . ALA A 1 98 ? 141.838 161.060 191.654 1.00 138.19 98 ALA A CA 1
ATOM 502 C C . ALA A 1 98 ? 140.680 160.075 191.567 1.00 137.88 98 ALA A C 1
ATOM 503 O O . ALA A 1 98 ? 139.892 159.969 192.512 1.00 138.75 98 ALA A O 1
ATOM 505 N N . ARG A 1 99 ? 140.561 159.354 190.454 1.00 131.23 99 ARG A N 1
ATOM 506 C CA . ARG A 1 99 ? 139.464 158.423 190.238 1.00 131.32 99 ARG A CA 1
ATOM 507 C C . ARG A 1 99 ? 139.997 157.190 189.523 1.00 133.00 99 ARG A C 1
ATOM 508 O O . ARG A 1 99 ? 141.186 157.092 189.208 1.00 137.99 99 ARG A O 1
ATOM 516 N N . LEU A 1 100 ? 139.111 156.214 189.321 1.00 120.72 100 LEU A N 1
ATOM 517 C CA . LEU A 1 100 ? 139.287 155.171 188.316 1.00 118.57 100 LEU A CA 1
ATOM 518 C C . LEU A 1 100 ? 140.438 154.221 188.648 1.00 116.15 100 LEU A C 1
ATOM 519 O O . LEU A 1 100 ? 140.615 153.194 187.985 1.00 118.23 100 LEU A O 1
ATOM 524 N N . GLY A 1 101 ? 141.201 154.522 189.695 1.00 112.85 101 GLY A N 1
ATOM 525 C CA . GLY A 1 101 ? 142.358 153.713 190.029 1.00 111.95 101 GLY A CA 1
ATOM 526 C C . GLY A 1 101 ? 143.477 153.863 189.020 1.00 113.02 101 GLY A C 1
ATOM 527 O O . GLY A 1 101 ? 143.347 154.623 188.057 1.00 117.46 101 GLY A O 1
ATOM 528 N N . ARG A 1 102 ? 144.580 153.143 189.218 1.00 109.71 102 ARG A N 1
ATOM 529 C CA . ARG A 1 102 ? 145.712 153.201 188.300 1.00 106.42 102 ARG A CA 1
ATOM 530 C C . ARG A 1 102 ? 145.746 152.021 187.337 1.00 109.08 102 ARG A C 1
ATOM 531 O O . ARG A 1 102 ? 145.940 152.212 186.134 1.00 111.59 102 ARG A O 1
ATOM 539 N N . ALA A 1 103 ? 145.568 150.799 187.845 1.00 113.73 103 ALA A N 1
ATOM 540 C CA . ALA A 1 103 ? 145.564 149.630 186.971 1.00 110.30 103 ALA A CA 1
ATOM 541 C C . ALA A 1 103 ? 144.400 149.676 185.990 1.00 110.35 103 ALA A C 1
ATOM 542 O O . ALA A 1 103 ? 144.573 149.411 184.794 1.00 115.08 103 ALA A O 1
ATOM 544 N N . ARG A 1 104 ? 143.205 150.015 186.478 1.00 114.10 104 ARG A N 1
ATOM 545 C CA . ARG A 1 104 ? 142.049 150.113 185.594 1.00 115.61 104 ARG A CA 1
ATOM 546 C C . ARG A 1 104 ? 142.200 151.268 184.613 1.00 116.49 104 ARG A C 1
ATOM 547 O O . ARG A 1 104 ? 141.748 151.169 183.466 1.00 120.06 104 ARG A O 1
ATOM 555 N N . ALA A 1 105 ? 142.830 152.364 185.043 1.00 110.44 105 ALA A N 1
ATOM 556 C CA . ALA A 1 105 ? 143.103 153.462 184.124 1.00 107.02 105 ALA A CA 1
ATOM 557 C C . ALA A 1 105 ? 144.021 153.015 182.997 1.00 109.17 105 ALA A C 1
ATOM 558 O O . ALA A 1 105 ? 143.783 153.340 181.830 1.00 118.64 105 ALA A O 1
ATOM 560 N N . ILE A 1 106 ? 145.067 152.251 183.323 1.00 108.36 106 ILE A N 1
ATOM 561 C CA . ILE A 1 106 ? 145.966 151.749 182.288 1.00 100.18 106 ILE A CA 1
ATOM 562 C C . ILE A 1 106 ? 145.236 150.775 181.374 1.00 107.07 106 ILE A C 1
ATOM 563 O O . ILE A 1 106 ? 145.465 150.753 180.162 1.00 108.92 106 ILE A O 1
ATOM 568 N N . LEU A 1 107 ? 144.347 149.952 181.936 1.00 113.61 107 LEU A N 1
ATOM 569 C CA . LEU A 1 107 ? 143.599 149.003 181.116 1.00 108.81 107 LEU A CA 1
ATOM 570 C C . LEU A 1 107 ? 142.698 149.723 180.118 1.00 111.03 107 LEU A C 1
ATOM 571 O O . LEU A 1 107 ? 142.685 149.399 178.922 1.00 118.05 107 LEU A O 1
ATOM 576 N N . LEU A 1 108 ? 141.932 150.707 180.595 1.00 101.77 108 LEU A N 1
ATOM 577 C CA . LEU A 1 108 ? 141.065 151.462 179.696 1.00 102.10 108 LEU A CA 1
ATOM 578 C C . LEU A 1 108 ? 141.881 152.261 178.690 1.00 102.81 108 LEU A C 1
ATOM 579 O O . LEU A 1 108 ? 141.482 152.399 177.528 1.00 109.68 108 LEU A O 1
ATOM 584 N N . SER A 1 109 ? 143.032 152.787 179.113 1.00 103.16 109 SER A N 1
ATOM 585 C CA . SER A 1 109 ? 143.901 153.502 178.189 1.00 98.20 109 SER A CA 1
ATOM 586 C C . SER A 1 109 ? 144.429 152.578 177.105 1.00 101.59 109 SER A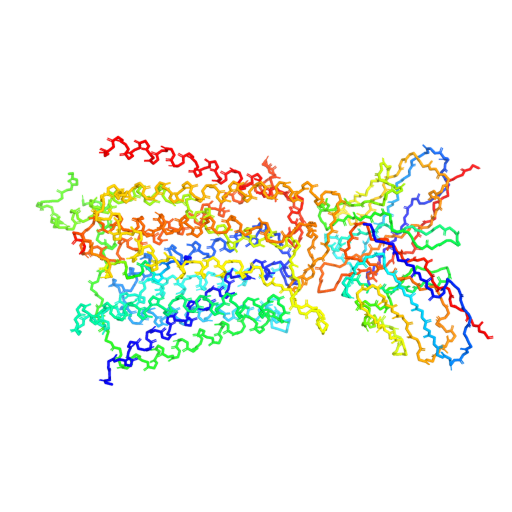 C 1
ATOM 587 O O . SER A 1 109 ? 144.529 152.973 175.943 1.00 112.23 109 SER A O 1
ATOM 590 N N . LEU A 1 110 ? 144.786 151.346 177.468 1.00 105.68 110 LEU A N 1
ATOM 591 C CA . LEU A 1 110 ? 145.264 150.386 176.479 1.00 100.56 110 LEU A CA 1
ATOM 592 C C . LEU A 1 110 ? 144.159 150.000 175.507 1.00 106.39 110 LEU A C 1
ATOM 593 O O . LEU A 1 110 ? 144.408 149.857 174.306 1.00 106.91 110 LEU A O 1
ATOM 598 N N . ALA A 1 111 ? 142.934 149.819 176.005 1.00 108.46 111 ALA A N 1
ATOM 599 C CA . ALA A 1 111 ? 141.817 149.525 175.109 1.00 100.95 111 ALA A CA 1
ATOM 600 C C . ALA A 1 111 ? 141.563 150.686 174.153 1.00 101.91 111 ALA A C 1
ATOM 601 O O . ALA A 1 111 ? 141.363 150.488 172.947 1.00 108.76 111 ALA A O 1
ATOM 603 N N . LEU A 1 112 ? 141.584 151.912 174.680 1.00 107.67 112 LEU A N 1
ATOM 604 C CA . LEU A 1 112 ? 141.386 153.101 173.858 1.00 104.95 112 LEU A CA 1
ATOM 605 C C . LEU A 1 112 ? 142.502 153.231 172.828 1.00 105.99 112 LEU A C 1
ATOM 606 O O . LEU A 1 112 ? 142.263 153.576 171.663 1.00 114.38 112 LEU A O 1
ATOM 611 N N . TYR A 1 113 ? 143.732 152.940 173.252 1.00 113.74 113 TYR A N 1
ATOM 612 C CA . TYR A 1 113 ? 144.900 153.008 172.386 1.00 107.90 113 TYR A CA 1
ATOM 613 C C . TYR A 1 113 ? 144.817 151.979 171.269 1.00 110.72 113 TYR A C 1
ATOM 614 O O . TYR A 1 113 ? 145.149 152.272 170.119 1.00 116.26 113 TYR A O 1
ATOM 623 N N . LEU A 1 114 ? 144.365 150.764 171.588 1.00 111.56 114 LEU A N 1
ATOM 624 C CA . LEU A 1 114 ? 144.175 149.745 170.558 1.00 104.23 114 LEU A CA 1
ATOM 625 C C . LEU A 1 114 ? 143.080 150.149 169.579 1.00 109.29 114 LEU A C 1
ATOM 626 O O . LEU A 1 114 ? 143.211 149.935 168.367 1.00 114.81 114 LEU A O 1
ATOM 631 N N . LEU A 1 115 ? 141.991 150.730 170.088 1.00 109.80 115 LEU A N 1
ATOM 632 C CA . LEU A 1 115 ? 140.933 151.208 169.205 1.00 103.31 115 LEU A CA 1
ATOM 633 C C . LEU A 1 115 ? 141.459 152.272 168.251 1.00 108.45 115 LEU A C 1
ATOM 634 O O . LEU A 1 115 ? 141.109 152.283 167.065 1.00 113.71 115 LEU A O 1
ATOM 639 N N . GLY A 1 116 ? 142.299 153.177 168.753 1.00 109.01 116 GLY A N 1
ATOM 640 C CA . GLY A 1 116 ? 142.917 154.160 167.877 1.00 107.94 116 GLY A CA 1
ATOM 641 C C . GLY A 1 116 ? 143.874 153.538 166.877 1.00 110.02 116 GLY A C 1
ATOM 642 O O . GLY A 1 116 ? 143.893 153.917 165.703 1.00 117.43 116 GLY A O 1
ATOM 643 N N . MET A 1 117 ? 144.692 152.584 167.331 1.00 114.16 117 MET A N 1
ATOM 644 C CA . MET A 1 117 ? 145.635 151.902 166.452 1.00 114.33 117 MET A CA 1
ATOM 645 C C . MET A 1 117 ? 144.931 151.186 165.313 1.00 119.75 117 MET A C 1
ATOM 646 O O . MET A 1 117 ? 145.469 151.118 164.204 1.00 124.16 117 MET A O 1
ATOM 651 N N . LEU A 1 118 ? 143.737 150.645 165.567 1.00 109.49 118 LEU A N 1
ATOM 652 C CA . LEU A 1 118 ? 143.040 149.874 164.543 1.00 108.31 118 LEU A CA 1
ATOM 653 C C . LEU A 1 118 ? 142.766 150.699 163.290 1.00 110.02 118 LEU A C 1
ATOM 654 O O . LEU A 1 118 ? 142.626 150.137 162.199 1.00 110.40 118 LEU A O 1
ATOM 659 N N . ALA A 1 119 ? 142.695 152.025 163.419 1.00 112.00 119 ALA A N 1
ATOM 660 C CA . ALA A 1 119 ? 142.360 152.867 162.276 1.00 110.99 119 ALA A CA 1
ATOM 661 C C . ALA A 1 119 ? 143.487 152.958 161.254 1.00 114.21 119 ALA A C 1
ATOM 662 O O . ALA A 1 119 ? 143.220 153.262 160.087 1.00 119.00 119 ALA A O 1
ATOM 664 N N . PHE A 1 120 ? 144.731 152.706 161.656 1.00 115.54 120 PHE A N 1
ATOM 665 C CA . PHE A 1 120 ? 145.862 152.902 160.754 1.00 110.60 120 PHE A CA 1
ATOM 666 C C . PHE A 1 120 ? 145.991 151.782 159.720 1.00 113.31 120 PHE A C 1
ATOM 667 O O . PHE A 1 120 ? 146.083 152.081 158.523 1.00 123.52 120 PHE A O 1
ATOM 675 N N . PRO A 1 121 ? 146.027 150.499 160.110 1.00 109.77 121 PRO A N 1
ATOM 676 C CA . PRO A 1 121 ? 146.060 149.450 159.078 1.00 109.46 121 PRO A CA 1
ATOM 677 C C . PRO A 1 121 ? 144.836 149.454 158.185 1.00 112.90 121 PRO A C 1
ATOM 678 O O . PRO A 1 121 ? 144.943 149.117 156.999 1.00 116.81 121 PRO A O 1
ATOM 682 N N . LEU A 1 122 ? 143.669 149.822 158.720 1.00 114.99 122 LEU A N 1
ATOM 683 C CA . LEU A 1 122 ? 142.476 149.918 157.888 1.00 115.34 122 LEU A CA 1
ATOM 684 C C . LEU A 1 122 ? 142.622 151.015 156.840 1.00 118.20 122 LEU A C 1
ATOM 685 O O . LEU A 1 122 ? 142.224 150.833 155.684 1.00 128.50 122 LEU A O 1
ATOM 690 N N . LEU A 1 123 ? 143.185 152.161 157.227 1.00 110.51 123 LEU A N 1
ATOM 691 C CA . LEU A 1 123 ? 143.444 153.221 156.259 1.00 111.08 123 LEU A CA 1
ATOM 692 C C . LEU A 1 123 ? 144.479 152.787 155.229 1.00 112.66 123 LEU A C 1
ATOM 693 O O . LEU A 1 123 ? 144.342 153.086 154.037 1.00 120.52 123 LEU A O 1
ATOM 698 N N . ALA A 1 124 ? 145.526 152.087 155.673 1.00 109.27 124 ALA A N 1
ATOM 699 C CA . ALA A 1 124 ? 146.571 151.648 154.753 1.00 112.05 124 ALA A CA 1
ATOM 700 C C . ALA A 1 124 ? 146.038 150.642 153.741 1.00 120.98 124 ALA A C 1
ATOM 701 O O . ALA A 1 124 ? 146.396 150.695 152.558 1.00 122.92 124 ALA A O 1
ATOM 703 N N . ALA A 1 125 ? 145.191 149.723 154.180 1.00 126.24 125 ALA A N 1
ATOM 704 C CA . ALA A 1 125 ? 144.672 148.688 153.292 1.00 124.62 125 ALA A CA 1
ATOM 705 C C . ALA A 1 125 ? 143.657 149.280 152.324 1.00 124.76 125 ALA A C 1
ATOM 706 O O . ALA A 1 125 ? 142.681 149.900 152.766 1.00 124.31 125 ALA A O 1
ATOM 708 N N . PRO A 1 126 ? 143.847 149.130 151.010 1.00 131.00 126 PRO A N 1
ATOM 709 C CA . PRO A 1 126 ? 142.859 149.672 150.061 1.00 129.60 126 PRO A CA 1
ATOM 710 C C . PRO A 1 126 ? 141.472 149.076 150.216 1.00 129.93 126 PRO A C 1
ATOM 711 O O . PRO A 1 126 ? 140.479 149.775 149.981 1.00 128.58 126 PRO A O 1
ATOM 715 N N . ALA A 1 127 ? 141.373 147.800 150.596 1.00 136.74 127 ALA A N 1
ATOM 716 C CA . ALA A 1 127 ? 140.066 147.164 150.724 1.00 136.98 127 ALA A CA 1
ATOM 717 C C . ALA A 1 127 ? 139.246 147.795 151.843 1.00 136.17 127 ALA A C 1
ATOM 718 O O . ALA A 1 127 ? 138.037 148.006 151.693 1.00 135.22 127 ALA A O 1
ATOM 720 N N . THR A 1 128 ? 139.884 148.105 152.970 1.00 133.17 128 THR A N 1
ATOM 721 C CA . THR A 1 128 ? 139.171 148.610 154.135 1.00 135.07 128 THR A CA 1
ATOM 722 C C . THR A 1 128 ? 139.092 150.129 154.188 1.00 133.13 128 THR A C 1
ATOM 723 O O . THR A 1 128 ? 138.226 150.662 154.893 1.00 131.55 128 THR A O 1
ATOM 727 N N . ARG A 1 129 ? 139.967 150.841 153.473 1.00 130.16 129 ARG A N 1
ATOM 728 C CA . ARG A 1 129 ? 139.877 152.297 153.462 1.00 127.30 129 ARG A CA 1
ATOM 729 C C . ARG A 1 129 ? 138.586 152.769 152.806 1.00 131.19 129 ARG A C 1
ATOM 730 O O . ARG A 1 129 ? 138.052 153.816 153.182 1.00 134.36 129 ARG A O 1
ATOM 738 N N . ALA A 1 130 ? 138.073 152.016 151.829 1.00 137.43 130 ALA A N 1
ATOM 739 C CA . ALA A 1 130 ? 136.808 152.382 151.201 1.00 137.71 130 ALA A CA 1
ATOM 740 C C . ALA A 1 130 ? 135.655 152.291 152.192 1.00 138.03 130 ALA A C 1
ATOM 741 O O . ALA A 1 130 ? 134.800 153.182 152.242 1.00 137.81 130 ALA A O 1
ATOM 743 N N . ALA A 1 131 ? 135.612 151.217 152.984 1.00 143.87 131 ALA A N 1
ATOM 744 C CA . ALA A 1 131 ? 134.587 151.101 154.015 1.00 145.27 131 ALA A CA 1
ATOM 745 C C . ALA A 1 131 ? 134.756 152.176 155.081 1.00 143.76 131 ALA A C 1
ATOM 746 O O . ALA A 1 131 ? 133.771 152.768 155.536 1.00 141.14 131 ALA A O 1
ATOM 748 N N . LEU A 1 132 ? 135.998 152.441 155.491 1.00 142.02 132 LEU A N 1
ATOM 749 C CA . LEU A 1 132 ? 136.240 153.512 156.450 1.00 140.88 132 LEU A CA 1
ATOM 750 C C . LEU A 1 132 ? 136.013 154.877 155.814 1.00 139.36 132 LEU A C 1
ATOM 751 O O . LEU A 1 132 ? 135.593 155.823 156.492 1.00 138.06 132 LEU A O 1
ATOM 756 N N . CYS A 1 133 ? 136.274 154.994 154.515 1.00 155.80 133 CYS A N 1
ATOM 757 C CA . CYS A 1 133 ? 136.067 156.242 153.786 1.00 156.09 133 CYS A CA 1
ATOM 758 C C . CYS A 1 133 ? 136.103 156.016 152.279 1.00 156.15 133 CYS A C 1
ATOM 759 O O . CYS A 1 133 ? 135.171 156.383 151.564 1.00 153.95 133 CYS A O 1
ATOM 762 N N . CYS A 1 152 ? 139.902 164.122 151.385 1.00 157.63 152 CYS A N 1
ATOM 763 C CA . CYS A 1 152 ? 139.582 162.716 151.598 1.00 159.78 152 CYS A CA 1
ATOM 764 C C . CYS A 1 152 ? 139.030 162.492 153.001 1.00 159.38 152 CYS A C 1
ATOM 765 O O . CYS A 1 152 ? 138.339 163.351 153.549 1.00 153.52 152 CYS A O 1
ATOM 768 N N . CYS A 1 153 ? 139.338 161.333 153.581 1.00 161.59 153 CYS A N 1
ATOM 769 C CA . CYS A 1 153 ? 138.875 161.016 154.926 1.00 161.04 153 CYS A CA 1
ATOM 770 C C . CYS A 1 153 ? 139.887 161.433 155.986 1.00 158.82 153 CYS A C 1
ATOM 771 O O . CYS A 1 153 ? 140.377 160.606 156.761 1.00 155.98 153 CYS A O 1
ATOM 774 N N . SER A 1 154 ? 140.199 162.726 156.013 1.00 146.23 154 SER A N 1
ATOM 775 C CA . SER A 1 154 ? 140.960 163.292 157.122 1.00 142.90 154 SER A CA 1
ATOM 776 C C . SER A 1 154 ? 140.305 163.084 158.486 1.00 142.53 154 SER A C 1
ATOM 777 O O . SER A 1 154 ? 141.046 162.867 159.462 1.00 141.98 154 SER A O 1
ATOM 780 N N . PRO A 1 155 ? 138.977 163.184 158.651 1.00 135.77 155 PRO A N 1
ATOM 781 C CA . PRO A 1 155 ? 138.405 162.931 159.986 1.00 134.15 155 PRO A CA 1
ATOM 782 C C . PRO A 1 155 ? 138.744 161.563 160.552 1.00 134.26 155 PRO A C 1
ATOM 783 O O . PRO A 1 155 ? 138.971 161.446 161.761 1.00 137.40 155 PRO A O 1
ATOM 787 N N . ALA A 1 156 ? 138.791 160.523 159.717 1.00 128.13 156 ALA A N 1
ATOM 788 C CA . ALA A 1 156 ? 139.095 159.186 160.220 1.00 122.90 156 ALA A CA 1
ATOM 789 C C . ALA A 1 156 ? 140.499 159.126 160.810 1.00 121.87 156 ALA A C 1
ATOM 790 O O . ALA A 1 156 ? 140.700 158.619 161.922 1.00 124.77 156 ALA A O 1
ATOM 792 N N . THR A 1 157 ? 141.488 159.652 160.083 1.00 131.28 157 THR A N 1
ATOM 793 C CA . THR A 1 157 ? 142.855 159.604 160.587 1.00 131.86 157 THR A CA 1
ATOM 794 C C . THR A 1 157 ? 143.050 160.544 161.769 1.00 132.73 157 THR A C 1
ATOM 795 O O . THR A 1 157 ? 143.832 160.235 162.670 1.00 137.40 157 THR A O 1
ATOM 799 N N . PHE A 1 158 ? 142.349 161.682 161.799 1.00 127.86 158 PHE A N 1
ATOM 800 C CA . PHE A 1 158 ? 142.437 162.548 162.972 1.00 125.11 158 PHE A CA 1
ATOM 801 C C . PHE A 1 158 ? 141.841 161.878 164.203 1.00 126.29 158 PHE A C 1
ATOM 802 O O . PHE A 1 158 ? 142.394 161.989 165.304 1.00 128.06 158 PHE A O 1
ATOM 810 N N . ALA A 1 159 ? 140.712 161.183 164.042 1.00 122.97 159 ALA A N 1
ATOM 811 C CA . ALA A 1 159 ? 140.137 160.447 165.161 1.00 119.44 159 ALA A CA 1
ATOM 812 C C . ALA A 1 159 ? 141.081 159.353 165.637 1.00 117.72 159 ALA A C 1
ATOM 813 O O . ALA A 1 159 ? 141.299 159.191 166.843 1.00 120.54 159 ALA A O 1
ATOM 815 N N . GLY A 1 160 ? 141.664 158.600 164.702 1.00 113.95 160 GLY A N 1
ATOM 816 C CA . GLY A 1 160 ? 142.640 157.596 165.091 1.00 113.23 160 GLY A CA 1
ATOM 817 C C . GLY A 1 160 ? 143.827 158.196 165.821 1.00 113.31 160 GLY A C 1
ATOM 818 O O . GLY A 1 160 ? 144.286 157.657 166.831 1.00 118.38 160 GLY A O 1
ATOM 819 N N . LEU A 1 161 ? 144.325 159.333 165.330 1.00 110.50 161 LEU A N 1
ATOM 820 C CA . LEU A 1 161 ? 145.483 159.971 165.944 1.00 109.88 161 LEU A CA 1
ATOM 821 C C . LEU A 1 161 ? 145.173 160.459 167.351 1.00 114.76 161 LEU A C 1
ATOM 822 O O . LEU A 1 161 ? 145.983 160.275 168.263 1.00 122.08 161 LEU A O 1
ATOM 827 N N . VAL A 1 162 ? 144.011 161.085 167.554 1.00 112.07 162 VAL A N 1
ATOM 828 C CA . VAL A 1 162 ? 143.688 161.588 168.888 1.00 108.50 162 VAL A CA 1
ATOM 829 C C . VAL A 1 162 ? 143.420 160.433 169.847 1.00 110.18 162 VAL A C 1
ATOM 830 O O . VAL A 1 162 ? 143.785 160.495 171.028 1.00 119.14 162 VAL A O 1
ATOM 834 N N . LEU A 1 163 ? 142.791 159.360 169.360 1.00 106.37 163 LEU A N 1
ATOM 835 C CA . LEU A 1 163 ? 142.583 158.177 170.190 1.00 105.58 163 LEU A CA 1
ATOM 836 C C . LEU A 1 163 ? 143.916 157.585 170.635 1.00 106.93 163 LEU A C 1
ATOM 837 O O . LEU A 1 163 ? 144.127 157.304 171.825 1.00 110.94 163 LEU A O 1
ATOM 842 N N . VAL A 1 164 ? 144.838 157.410 169.684 1.00 104.38 164 VAL A N 1
ATOM 843 C CA . VAL A 1 164 ? 146.160 156.879 169.999 1.00 98.86 164 VAL A CA 1
ATOM 844 C C . VAL A 1 164 ? 146.894 157.815 170.949 1.00 106.86 164 VAL A C 1
ATOM 845 O O . VAL A 1 164 ? 147.588 157.369 171.869 1.00 115.14 164 VAL A O 1
ATOM 849 N N . GLY A 1 165 ? 146.751 159.125 170.744 1.00 106.77 165 GLY A N 1
ATOM 850 C CA . GLY A 1 165 ? 147.428 160.078 171.605 1.00 99.00 165 GLY A CA 1
ATOM 851 C C . GLY A 1 165 ? 146.943 160.011 173.037 1.00 100.07 165 GLY A C 1
ATOM 852 O O . GLY A 1 165 ? 147.740 160.021 173.976 1.00 107.99 165 GLY A O 1
ATOM 853 N N . LEU A 1 166 ? 145.623 159.937 173.225 1.00 92.35 166 LEU A N 1
ATOM 854 C CA . LEU A 1 166 ? 145.083 159.808 174.574 1.00 95.52 166 LEU A CA 1
ATOM 855 C C . LEU A 1 166 ? 145.538 158.509 175.227 1.00 100.77 166 LEU A C 1
ATOM 856 O O . LEU A 1 166 ? 145.922 158.498 176.406 1.00 99.07 166 LEU A O 1
ATOM 861 N N . GLY A 1 167 ? 145.512 157.404 174.475 1.00 101.99 167 GLY A N 1
ATOM 862 C CA . GLY A 1 167 ? 145.963 156.140 175.038 1.00 95.09 167 GLY A CA 1
ATOM 863 C C . GLY A 1 167 ? 147.420 156.176 175.458 1.00 99.13 167 GLY A C 1
ATOM 864 O O . GLY A 1 167 ? 147.774 155.765 176.569 1.00 108.99 167 GLY A O 1
ATOM 865 N N . VAL A 1 168 ? 148.285 156.689 174.578 1.00 101.43 168 VAL A N 1
ATOM 866 C CA . VAL A 1 168 ? 149.709 156.782 174.886 1.00 99.32 168 VAL A CA 1
ATOM 867 C C . VAL A 1 168 ? 149.937 157.702 176.073 1.00 105.27 168 VAL A C 1
ATOM 868 O O . VAL A 1 168 ? 150.754 157.408 176.949 1.00 112.88 168 VAL A O 1
ATOM 872 N N . ALA A 1 169 ? 149.227 158.829 176.123 1.00 102.19 169 ALA A N 1
ATOM 873 C CA . ALA A 1 169 ? 149.406 159.771 177.221 1.00 101.62 169 ALA A CA 1
ATOM 874 C C . ALA A 1 169 ? 149.050 159.134 178.556 1.00 104.04 169 ALA A C 1
ATOM 875 O O . ALA A 1 169 ? 149.817 159.219 179.523 1.00 106.92 169 ALA A O 1
ATOM 877 N N . THR A 1 170 ? 147.887 158.484 178.626 1.00 103.62 170 THR A N 1
ATOM 878 C CA . THR A 1 170 ? 147.464 157.886 179.888 1.00 105.84 170 THR A CA 1
ATOM 879 C C . THR A 1 170 ? 148.393 156.747 180.304 1.00 104.69 170 THR A C 1
ATOM 880 O O . THR A 1 170 ? 148.783 156.654 181.477 1.00 110.33 170 THR A O 1
ATOM 884 N N . VAL A 1 171 ? 148.776 155.883 179.356 1.00 98.82 171 VAL A N 1
ATOM 885 C CA . VAL A 1 171 ? 149.691 154.791 179.683 1.00 95.95 171 VAL A CA 1
ATOM 886 C C . VAL A 1 171 ? 151.033 155.342 180.145 1.00 102.77 171 VAL A C 1
ATOM 887 O O . VAL A 1 171 ? 151.600 154.880 181.141 1.00 113.25 171 VAL A O 1
ATOM 891 N N . LYS A 1 172 ? 151.557 156.342 179.436 1.00 108.70 172 LYS A N 1
ATOM 892 C CA . LYS A 1 172 ? 152.834 156.947 179.790 1.00 111.10 172 LYS A CA 1
ATOM 893 C C . LYS A 1 172 ? 152.789 157.543 181.188 1.00 110.59 172 LYS A C 1
ATOM 894 O O . LYS A 1 172 ? 153.747 157.414 181.957 1.00 110.21 172 LYS A O 1
ATOM 900 N N . ALA A 1 173 ? 151.682 158.203 181.530 1.00 105.50 173 ALA A N 1
ATOM 901 C CA . ALA A 1 173 ? 151.571 158.822 182.843 1.00 104.27 173 ALA A CA 1
ATOM 902 C C . ALA A 1 173 ? 151.479 157.781 183.950 1.00 107.45 173 ALA A C 1
ATOM 903 O O . ALA A 1 173 ? 152.070 157.956 185.021 1.00 111.47 173 ALA A O 1
ATOM 905 N N . ASN A 1 174 ? 150.746 156.691 183.718 1.00 110.60 174 ASN A N 1
ATOM 906 C CA . ASN A 1 174 ? 150.397 155.800 184.817 1.00 107.40 174 ASN A CA 1
ATOM 907 C C . ASN A 1 174 ? 151.274 154.558 184.935 1.00 113.46 174 ASN A C 1
ATOM 908 O O . ASN A 1 174 ? 151.251 153.914 185.988 1.00 119.69 174 ASN A O 1
ATOM 913 N N . ILE A 1 175 ? 152.037 154.196 183.903 1.00 108.01 175 ILE A N 1
ATOM 914 C CA . ILE A 1 175 ? 152.762 152.929 183.948 1.00 108.64 175 ILE A CA 1
ATOM 915 C C . ILE A 1 175 ? 153.918 152.990 184.943 1.00 114.23 175 ILE A C 1
ATOM 916 O O . ILE A 1 175 ? 154.166 152.028 185.679 1.00 116.97 175 ILE A O 1
ATOM 921 N N . THR A 1 176 ? 154.646 154.107 184.979 1.00 116.06 176 THR A N 1
ATOM 922 C CA . THR A 1 176 ? 155.799 154.202 185.874 1.00 113.03 176 THR A CA 1
ATOM 923 C C . THR A 1 176 ? 155.405 154.122 187.344 1.00 115.05 176 THR A C 1
ATOM 924 O O . THR A 1 176 ? 156.011 153.321 188.077 1.00 124.62 176 THR A O 1
ATOM 928 N N . PRO A 1 177 ? 154.427 154.890 187.843 1.00 109.31 177 PRO A N 1
ATOM 929 C CA . PRO A 1 177 ? 153.979 154.660 189.225 1.00 113.98 177 PRO A CA 1
ATOM 930 C C . PRO A 1 177 ? 153.410 153.272 189.441 1.00 118.96 177 PRO A C 1
ATOM 931 O O . PRO A 1 177 ? 153.546 152.719 190.540 1.00 121.53 177 PRO A O 1
ATOM 935 N N . PHE A 1 178 ? 152.773 152.689 188.422 1.00 113.90 178 PHE A N 1
ATOM 936 C CA . PHE A 1 178 ? 152.240 151.339 188.562 1.00 109.70 178 PHE A CA 1
ATOM 937 C C . PHE A 1 178 ? 153.360 150.328 188.764 1.00 115.42 178 PHE A C 1
ATOM 938 O O . PHE A 1 178 ? 153.298 149.489 189.667 1.00 127.49 178 PHE A O 1
ATOM 946 N N . GLY A 1 179 ? 154.405 150.398 187.941 1.00 106.27 179 GLY A N 1
ATOM 947 C CA . GLY A 1 179 ? 155.546 149.526 188.159 1.00 108.94 179 GLY A CA 1
ATOM 948 C C . GLY A 1 179 ? 156.202 149.768 189.505 1.00 109.48 179 GLY A C 1
ATOM 949 O O . GLY A 1 179 ? 156.577 148.822 190.209 1.00 116.42 179 GLY A O 1
ATOM 950 N N . ALA A 1 180 ? 156.330 151.041 189.890 1.00 118.02 180 ALA A N 1
ATOM 951 C CA . ALA A 1 180 ? 156.942 151.365 191.173 1.00 117.37 180 ALA A CA 1
ATOM 952 C C . ALA A 1 180 ? 156.189 150.708 192.321 1.00 121.89 180 ALA A C 1
ATOM 953 O O . ALA A 1 180 ? 156.775 149.959 193.111 1.00 132.00 180 ALA A O 1
ATOM 955 N N . ASP A 1 181 ? 154.874 150.930 192.404 1.00 123.89 181 ASP A N 1
ATOM 956 C CA . ASP A 1 181 ? 154.128 150.357 193.519 1.00 124.96 181 ASP A CA 1
ATOM 957 C C . ASP A 1 181 ? 153.939 148.853 193.364 1.00 123.42 181 ASP A C 1
ATOM 958 O O . ASP A 1 181 ? 153.567 148.185 194.334 1.00 129.36 181 ASP A O 1
ATOM 963 N N . GLN A 1 182 ? 154.187 148.306 192.170 1.00 115.35 182 GLN A N 1
ATOM 964 C CA . GLN A 1 182 ? 154.342 146.861 192.050 1.00 117.75 182 GLN A CA 1
ATOM 965 C C . GLN A 1 182 ? 155.602 146.390 192.761 1.00 121.20 182 GLN A C 1
ATOM 966 O O . GLN A 1 182 ? 155.617 145.312 193.366 1.00 118.09 182 GLN A O 1
ATOM 972 N N . VAL A 1 183 ? 156.673 147.184 192.700 1.00 131.36 183 VAL A N 1
ATOM 973 C CA . VAL A 1 183 ? 157.975 146.759 193.206 1.00 121.32 183 VAL A CA 1
ATOM 974 C C . VAL A 1 183 ? 158.382 147.487 194.485 1.00 119.96 183 VAL A C 1
ATOM 975 O O . VAL A 1 183 ? 159.407 147.132 195.084 1.00 122.24 183 VAL A O 1
ATOM 979 N N . LYS A 1 184 ? 157.605 148.476 194.941 1.00 129.00 184 LYS A N 1
ATOM 980 C CA . LYS A 1 184 ? 158.024 149.272 196.096 1.00 128.83 184 LYS A CA 1
ATOM 981 C C . LYS A 1 184 ? 158.162 148.428 197.359 1.00 136.47 184 LYS A C 1
ATOM 982 O O . LYS A 1 184 ? 159.042 148.688 198.187 1.00 136.20 184 LYS A O 1
ATOM 988 N N . ASP A 1 185 ? 157.301 147.423 197.530 1.00 148.54 185 ASP A N 1
ATOM 989 C CA . ASP A 1 185 ? 157.235 146.716 198.807 1.00 146.40 185 ASP A CA 1
ATOM 990 C C . ASP A 1 185 ? 158.530 145.972 199.114 1.00 145.70 185 ASP A C 1
ATOM 991 O O . ASP A 1 185 ? 158.946 145.898 200.276 1.00 144.58 185 ASP A O 1
ATOM 996 N N . ARG A 1 186 ? 159.175 145.404 198.092 1.00 147.88 186 ARG A N 1
ATOM 997 C CA . ARG A 1 186 ? 160.381 144.614 198.334 1.00 146.24 186 ARG A CA 1
ATOM 998 C C . ARG A 1 186 ? 161.505 145.469 198.910 1.00 147.17 186 ARG A C 1
ATOM 999 O O . ARG A 1 186 ? 162.215 145.035 199.824 1.00 150.76 186 ARG A O 1
ATOM 1007 N N . GLY A 1 187 ? 161.685 146.681 198.391 1.00 138.91 187 GLY A N 1
ATOM 1008 C CA . GLY A 1 187 ? 162.699 147.572 198.901 1.00 141.55 187 GLY A CA 1
ATOM 1009 C C . GLY A 1 187 ? 163.254 148.512 197.850 1.00 143.74 187 GLY A C 1
ATOM 1010 O O . GLY A 1 187 ? 163.029 148.342 196.647 1.00 149.67 187 GLY A O 1
ATOM 1011 N N . PRO A 1 188 ? 163.990 149.536 198.294 1.00 141.70 188 PRO A N 1
ATOM 1012 C CA . PRO A 1 188 ? 164.565 150.492 197.331 1.00 142.22 188 PRO A CA 1
ATOM 1013 C C . PRO A 1 188 ? 165.532 149.859 196.347 1.00 142.06 188 PRO A C 1
ATOM 1014 O O . PRO A 1 188 ? 165.589 150.282 195.187 1.00 143.24 188 PRO A O 1
ATOM 1018 N N . GLU A 1 189 ? 166.306 148.860 196.777 1.00 141.34 189 GLU A N 1
ATOM 1019 C CA . GLU A 1 189 ? 167.210 148.181 195.853 1.00 144.40 189 GLU A CA 1
ATOM 1020 C C . GLU A 1 189 ? 166.435 147.396 194.802 1.00 146.02 189 GLU A C 1
ATOM 1021 O O . GLU A 1 189 ? 166.798 147.398 193.618 1.00 147.70 189 GLU A O 1
ATOM 1027 N N . ALA A 1 190 ? 165.363 146.717 195.218 1.00 132.36 190 ALA A N 1
ATOM 1028 C CA . ALA A 1 190 ? 164.512 146.024 194.258 1.00 131.70 190 ALA A CA 1
ATOM 1029 C C . ALA A 1 190 ? 163.852 147.009 193.304 1.00 132.32 190 ALA A C 1
ATOM 1030 O O . ALA A 1 190 ? 163.702 146.723 192.112 1.00 137.32 190 ALA A O 1
ATOM 1032 N N . THR A 1 191 ? 163.445 148.173 193.814 1.00 124.74 191 THR A N 1
ATOM 1033 C CA . THR A 1 191 ? 162.881 149.202 192.946 1.00 124.06 191 THR A CA 1
ATOM 1034 C C . THR A 1 191 ? 163.909 149.690 191.934 1.00 126.62 191 THR A C 1
ATOM 1035 O O . THR A 1 191 ? 163.582 149.906 190.762 1.00 131.54 191 THR A O 1
ATOM 1039 N N . ARG A 1 192 ? 165.159 149.870 192.368 1.00 129.97 192 ARG A N 1
ATOM 1040 C CA . ARG A 1 192 ? 166.211 150.289 191.447 1.00 130.10 192 ARG A CA 1
ATOM 1041 C C . ARG A 1 192 ? 166.454 149.239 190.370 1.00 132.71 192 ARG A C 1
ATOM 1042 O O . ARG A 1 192 ? 166.621 149.575 189.192 1.00 137.25 192 ARG A O 1
ATOM 1050 N N . ARG A 1 193 ? 166.482 147.961 190.755 1.00 129.67 193 ARG A N 1
ATOM 1051 C CA . ARG A 1 193 ? 166.654 146.900 189.765 1.00 127.03 193 ARG A CA 1
ATOM 1052 C C . ARG A 1 193 ? 165.487 146.865 188.784 1.00 128.20 193 ARG A C 1
ATOM 1053 O O . ARG A 1 193 ? 165.685 146.741 187.565 1.00 136.65 193 ARG A O 1
ATOM 1061 N N . PHE A 1 194 ? 164.260 146.984 189.297 1.00 113.66 194 PHE A N 1
ATOM 1062 C CA . PHE A 1 194 ? 163.095 146.975 188.423 1.00 117.83 194 PHE A CA 1
ATOM 1063 C C . PHE A 1 194 ? 163.111 148.164 187.477 1.00 117.93 194 PHE A C 1
ATOM 1064 O O . PHE A 1 194 ? 162.695 148.048 186.324 1.00 124.94 194 PHE A O 1
ATOM 1072 N N . PHE A 1 195 ? 163.573 149.321 187.948 1.00 112.12 195 PHE A N 1
ATOM 1073 C CA . PHE A 1 195 ? 163.609 150.489 187.078 1.00 109.72 195 PHE A CA 1
ATOM 1074 C C . PHE A 1 195 ? 164.756 150.429 186.081 1.00 111.98 195 PHE A C 1
ATOM 1075 O O . PHE A 1 195 ? 164.647 150.998 184.994 1.00 119.35 195 PHE A O 1
ATOM 1083 N N . ASN A 1 196 ? 165.848 149.738 186.412 1.00 110.32 196 ASN A N 1
ATOM 1084 C CA . ASN A 1 196 ? 166.843 149.420 185.392 1.00 105.34 196 ASN A CA 1
ATOM 1085 C C . ASN A 1 196 ? 166.221 148.563 184.297 1.00 110.22 196 ASN A C 1
ATOM 1086 O O . ASN A 1 196 ? 166.398 148.829 183.099 1.00 116.49 196 ASN A O 1
ATOM 1091 N N . TRP A 1 197 ? 165.465 147.539 184.700 1.00 110.14 197 TRP A N 1
ATOM 1092 C CA . TRP A 1 197 ? 164.762 146.709 183.726 1.00 105.78 197 TRP A CA 1
ATOM 1093 C C . TRP A 1 197 ? 163.760 147.529 182.921 1.00 109.36 197 TRP A C 1
ATOM 1094 O O . TRP A 1 197 ? 163.595 147.313 181.719 1.00 112.85 197 TRP A O 1
ATOM 1105 N N . PHE A 1 198 ? 163.082 148.473 183.574 1.00 114.28 198 PHE A N 1
ATOM 1106 C CA . PHE A 1 198 ? 162.077 149.305 182.915 1.00 105.58 198 PHE A CA 1
ATOM 1107 C C . PHE A 1 198 ? 162.713 150.241 181.893 1.00 108.09 198 PHE A C 1
ATOM 1108 O O . PHE A 1 198 ? 162.196 150.404 180.781 1.00 113.99 198 PHE A O 1
ATOM 1116 N N . TYR A 1 199 ? 163.830 150.871 182.263 1.00 107.22 199 TYR A N 1
ATOM 1117 C CA . TYR A 1 199 ? 164.587 151.699 181.332 1.00 104.36 199 TYR A CA 1
ATOM 1118 C C . TYR A 1 199 ? 165.045 150.889 180.128 1.00 102.92 199 TYR A C 1
ATOM 1119 O O . TYR A 1 199 ? 164.886 151.323 178.976 1.00 112.31 199 TYR A O 1
ATOM 1128 N N . TRP A 1 200 ? 165.605 149.702 180.372 1.00 102.31 200 TRP A N 1
ATOM 1129 C CA . TRP A 1 200 ? 166.050 148.870 179.261 1.00 99.47 200 TRP A CA 1
ATOM 1130 C C . TRP A 1 200 ? 164.878 148.418 178.403 1.00 101.32 200 TRP A C 1
ATOM 1131 O O . TRP A 1 200 ? 165.002 148.326 177.180 1.00 112.65 200 TRP A O 1
ATOM 1142 N N . SER A 1 201 ? 163.728 148.144 179.020 1.00 103.85 201 SER A N 1
ATOM 1143 C CA . SER A 1 201 ? 162.548 147.762 178.254 1.00 103.79 201 SER A CA 1
ATOM 1144 C C . SER A 1 201 ? 162.085 148.897 177.353 1.00 102.38 201 SER A C 1
ATOM 1145 O O . SER A 1 201 ? 161.769 148.675 176.179 1.00 104.94 201 SER A O 1
ATOM 1148 N N . ILE A 1 202 ? 162.048 150.123 177.881 1.00 104.16 202 ILE A N 1
ATOM 1149 C CA . ILE A 1 202 ? 161.629 151.267 177.073 1.00 102.02 202 ILE A CA 1
ATOM 1150 C C . ILE A 1 202 ? 162.574 151.458 175.895 1.00 108.46 202 ILE A C 1
ATOM 1151 O O . ILE A 1 202 ? 162.143 151.584 174.739 1.00 112.00 202 ILE A O 1
ATOM 1156 N N . ASN A 1 203 ? 163.882 151.478 176.170 1.00 114.15 203 ASN A N 1
ATOM 1157 C CA . ASN A 1 203 ? 164.843 151.714 175.097 1.00 110.18 203 ASN A CA 1
ATOM 1158 C C . ASN A 1 203 ? 164.840 150.576 174.084 1.00 113.87 203 ASN A C 1
ATOM 1159 O O . ASN A 1 203 ? 164.934 150.819 172.877 1.00 116.70 203 ASN A O 1
ATOM 1164 N N . LEU A 1 204 ? 164.726 149.330 174.549 1.00 113.36 204 LEU A N 1
ATOM 1165 C CA . LEU A 1 204 ? 164.683 148.195 173.638 1.00 111.38 204 LEU A CA 1
ATOM 1166 C C . LEU A 1 204 ? 163.442 148.239 172.760 1.00 119.08 204 LEU A C 1
ATOM 1167 O O . LEU A 1 204 ? 163.524 147.981 171.554 1.00 121.39 204 LEU A O 1
ATOM 1172 N N . GLY A 1 205 ? 162.284 148.558 173.341 1.00 117.15 205 GLY A N 1
ATOM 1173 C CA . GLY A 1 205 ? 161.083 148.684 172.537 1.00 110.48 205 GLY A CA 1
ATOM 1174 C C . GLY A 1 205 ? 161.214 149.766 171.486 1.00 110.39 205 GLY A C 1
ATOM 1175 O O . GLY A 1 205 ? 160.860 149.561 170.323 1.00 111.80 205 GLY A O 1
ATOM 1176 N N . ALA A 1 206 ? 161.759 150.923 171.874 1.00 113.93 206 ALA A N 1
ATOM 1177 C CA . ALA A 1 206 ? 161.958 151.998 170.909 1.00 111.03 206 ALA A CA 1
ATOM 1178 C C . ALA A 1 206 ? 162.915 151.577 169.799 1.00 113.84 206 ALA A C 1
ATOM 1179 O O . ALA A 1 206 ? 162.681 151.878 168.623 1.00 116.40 206 ALA A O 1
ATOM 1181 N N . ILE A 1 207 ? 163.995 150.875 170.152 1.00 117.87 207 ILE A N 1
ATOM 1182 C CA . ILE A 1 207 ? 164.991 150.487 169.155 1.00 115.18 207 ILE A CA 1
ATOM 1183 C C . ILE A 1 207 ? 164.405 149.482 168.172 1.00 116.11 207 ILE A C 1
ATOM 1184 O O . ILE A 1 207 ? 164.522 149.644 166.950 1.00 124.24 207 ILE A O 1
ATOM 1189 N N . LEU A 1 208 ? 163.764 148.427 168.687 1.00 111.04 208 LEU A N 1
ATOM 1190 C CA . LEU A 1 208 ? 163.181 147.427 167.797 1.00 112.21 208 LEU A CA 1
ATOM 1191 C C . LEU A 1 208 ? 162.072 148.026 166.945 1.00 112.72 208 LEU A C 1
ATOM 1192 O O . LEU A 1 208 ? 161.935 147.677 165.768 1.00 112.06 208 LEU A O 1
ATOM 1197 N N . SER A 1 209 ? 161.278 148.938 167.511 1.00 116.20 209 SER A N 1
ATOM 1198 C CA . SER A 1 209 ? 160.280 149.630 166.707 1.00 115.27 209 SER A CA 1
ATOM 1199 C C . SER A 1 209 ? 160.942 150.393 165.568 1.00 117.43 209 SER A C 1
ATOM 1200 O O . SER A 1 209 ? 160.750 150.066 164.392 1.00 122.50 209 SER A O 1
ATOM 1203 N N . LEU A 1 210 ? 161.777 151.379 165.910 1.00 115.08 210 LEU A N 1
ATOM 1204 C CA . LEU A 1 210 ? 162.363 152.257 164.904 1.00 112.07 210 LEU A CA 1
ATOM 1205 C C . LEU A 1 210 ? 163.184 151.488 163.878 1.00 114.22 210 LEU A C 1
ATOM 1206 O O . LEU A 1 210 ? 163.395 151.980 162.765 1.00 121.43 210 LEU A O 1
ATOM 1211 N N . GLY A 1 211 ? 163.681 150.304 164.227 1.00 107.65 211 GLY A N 1
ATOM 1212 C CA . GLY A 1 211 ? 164.307 149.487 163.209 1.00 110.37 211 GLY A CA 1
ATOM 1213 C C . GLY A 1 211 ? 163.326 148.699 162.364 1.00 118.09 211 GLY A C 1
ATOM 1214 O O . GLY A 1 211 ? 163.117 149.009 161.185 1.00 123.95 211 GLY A O 1
ATOM 1215 N N . GLY A 1 212 ? 162.667 147.715 162.979 1.00 105.79 212 GLY A N 1
ATOM 1216 C CA . GLY A 1 212 ? 161.880 146.769 162.206 1.00 104.67 212 GLY A CA 1
ATOM 1217 C C . GLY A 1 212 ? 160.608 147.372 161.642 1.00 106.42 212 GLY A C 1
ATOM 1218 O O . GLY A 1 212 ? 160.297 147.195 160.461 1.00 115.10 212 GLY A O 1
ATOM 1219 N N . ILE A 1 213 ? 159.843 148.074 162.482 1.00 104.53 213 ILE A N 1
ATOM 1220 C CA . ILE A 1 213 ? 158.574 148.622 162.022 1.00 101.38 213 ILE A CA 1
ATOM 1221 C C . ILE A 1 213 ? 158.811 149.678 160.954 1.00 103.26 213 ILE A C 1
ATOM 1222 O O . ILE A 1 213 ? 158.085 149.742 159.956 1.00 113.05 213 ILE A O 1
ATOM 1227 N N . ALA A 1 214 ? 159.827 150.522 161.144 1.00 103.66 214 ALA A N 1
ATOM 1228 C CA . ALA A 1 214 ? 160.141 151.530 160.138 1.00 109.32 214 ALA A CA 1
ATOM 1229 C C . ALA A 1 214 ? 160.609 150.892 158.837 1.00 113.34 214 ALA A C 1
ATOM 1230 O O . ALA A 1 214 ? 160.223 151.341 157.751 1.00 120.12 214 ALA A O 1
ATOM 1232 N N . TYR A 1 215 ? 161.436 149.844 158.919 1.00 111.46 215 TYR A N 1
ATOM 1233 C CA . TYR A 1 215 ? 161.875 149.167 157.703 1.00 114.25 215 TYR A CA 1
ATOM 1234 C C . TYR A 1 215 ? 160.697 148.548 156.963 1.00 115.42 215 TYR A C 1
ATOM 1235 O O . TYR A 1 215 ? 160.613 148.630 155.733 1.00 114.98 215 TYR A O 1
ATOM 1244 N N . ILE A 1 216 ? 159.776 147.920 157.697 1.00 108.30 216 ILE A N 1
ATOM 1245 C CA . ILE A 1 216 ? 158.627 147.287 157.060 1.00 105.96 216 ILE A CA 1
ATOM 1246 C C . ILE A 1 216 ? 157.705 148.335 156.447 1.00 107.74 216 ILE A C 1
ATOM 1247 O O . ILE A 1 216 ? 157.212 148.167 155.326 1.00 117.85 216 ILE A O 1
ATOM 1252 N N . GLN A 1 217 ? 157.461 149.434 157.166 1.00 101.56 217 GLN A N 1
ATOM 1253 C CA . GLN A 1 217 ? 156.573 150.476 156.661 1.00 105.94 217 GLN A CA 1
ATOM 1254 C C . GLN A 1 217 ? 157.148 151.140 155.417 1.00 108.65 217 GLN A C 1
ATOM 1255 O O . GLN A 1 217 ? 156.454 151.293 154.405 1.00 112.38 217 GLN A O 1
ATOM 1261 N N . GLN A 1 218 ? 158.418 151.546 155.475 1.00 110.56 218 GLN A N 1
ATOM 1262 C CA . GLN A 1 218 ? 159.006 152.275 154.357 1.00 114.70 218 GLN A CA 1
ATOM 1263 C C . GLN A 1 218 ? 159.227 151.370 153.150 1.00 121.01 218 GLN A C 1
ATOM 1264 O O . GLN A 1 218 ? 158.983 151.779 152.010 1.00 125.26 218 GLN A O 1
ATOM 1270 N N . ASN A 1 219 ? 159.680 150.139 153.376 1.00 121.75 219 ASN A N 1
ATOM 1271 C CA . ASN A 1 219 ? 160.093 149.264 152.286 1.00 121.01 219 ASN A CA 1
ATOM 1272 C C . ASN A 1 219 ? 159.076 148.174 151.966 1.00 119.52 219 ASN A C 1
ATOM 1273 O O . ASN A 1 219 ? 158.654 148.046 150.814 1.00 122.46 219 ASN A O 1
ATOM 1278 N N . VAL A 1 220 ? 158.673 147.382 152.960 1.00 110.66 220 VAL A N 1
ATOM 1279 C CA . VAL A 1 220 ? 157.847 146.210 152.681 1.00 110.44 220 VAL A CA 1
ATOM 1280 C C . VAL A 1 220 ? 156.424 146.628 152.328 1.00 113.77 220 VAL A C 1
ATOM 1281 O O . VAL A 1 220 ? 155.961 146.422 151.200 1.00 116.67 220 VAL A O 1
ATOM 1285 N N . SER A 1 221 ? 155.720 147.236 153.280 1.00 121.57 221 SER A N 1
ATOM 1286 C CA . SER A 1 221 ? 154.329 147.627 153.087 1.00 122.75 221 SER A CA 1
ATOM 1287 C C . SER A 1 221 ? 153.874 148.437 154.289 1.00 121.77 221 SER A C 1
ATOM 1288 O O . SER A 1 221 ? 154.400 148.280 155.393 1.00 127.43 221 SER A O 1
ATOM 1291 N N . PHE A 1 222 ? 152.884 149.301 154.061 1.00 115.43 222 PHE A N 1
ATOM 1292 C CA . PHE A 1 222 ? 152.306 150.062 155.162 1.00 114.66 222 PHE A CA 1
ATOM 1293 C C . PHE A 1 222 ? 151.225 149.277 155.891 1.00 116.26 222 PHE A C 1
ATOM 1294 O O . PHE A 1 222 ? 151.020 149.488 157.091 1.00 117.47 222 PHE A O 1
ATOM 1302 N N . VAL A 1 223 ? 150.535 148.370 155.195 1.00 119.15 223 VAL A N 1
ATOM 1303 C CA . VAL A 1 223 ? 149.477 147.593 155.834 1.00 119.09 223 VAL A CA 1
ATOM 1304 C C . VAL A 1 223 ? 150.058 146.702 156.925 1.00 118.85 223 VAL A C 1
ATOM 1305 O O . VAL A 1 223 ? 149.605 146.722 158.074 1.00 121.64 223 VAL A O 1
ATOM 1309 N N . THR A 1 224 ? 151.090 145.927 156.587 1.00 114.98 224 THR A N 1
ATOM 1310 C CA . THR A 1 224 ? 151.735 145.084 157.590 1.00 114.98 224 THR A CA 1
ATOM 1311 C C . THR A 1 224 ? 152.492 145.925 158.609 1.00 116.23 224 THR A C 1
ATOM 1312 O O . THR A 1 224 ? 152.481 145.621 159.809 1.00 123.10 224 THR A O 1
ATOM 1316 N N . GLY A 1 225 ? 153.150 146.989 158.150 1.00 111.18 225 GLY A N 1
ATOM 1317 C CA . GLY A 1 225 ? 153.910 147.856 159.029 1.00 109.58 225 GLY A CA 1
ATOM 1318 C C . GLY A 1 225 ? 153.073 148.648 160.008 1.00 111.56 225 GLY A C 1
ATOM 1319 O O . GLY A 1 225 ? 153.631 149.203 160.960 1.00 115.17 225 GLY A O 1
ATOM 1320 N N . TYR A 1 226 ? 151.761 148.733 159.787 1.00 109.97 226 TYR A N 1
ATOM 1321 C CA . TYR A 1 226 ? 150.855 149.321 160.760 1.00 107.83 226 TYR A CA 1
ATOM 1322 C C . TYR A 1 226 ? 149.993 148.293 161.474 1.00 108.17 226 TYR A C 1
ATOM 1323 O O . TYR A 1 226 ? 149.435 148.606 162.530 1.00 110.98 226 TYR A O 1
ATOM 1332 N N . ALA A 1 227 ? 149.869 147.081 160.928 1.00 103.91 227 ALA A N 1
ATOM 1333 C CA . ALA A 1 227 ? 149.203 146.006 161.649 1.00 102.95 227 ALA A CA 1
ATOM 1334 C C . ALA A 1 227 ? 150.083 145.435 162.751 1.00 101.53 227 ALA A C 1
ATOM 1335 O O . ALA A 1 227 ? 149.568 145.041 163.803 1.00 106.48 227 ALA A O 1
ATOM 1337 N N . ILE A 1 228 ? 151.400 145.373 162.530 1.00 100.58 228 ILE A N 1
ATOM 1338 C CA . ILE A 1 228 ? 152.300 144.880 163.575 1.00 106.78 228 ILE A CA 1
ATOM 1339 C C . ILE A 1 228 ? 152.233 145.733 164.837 1.00 108.78 228 ILE A C 1
ATOM 1340 O O . ILE A 1 228 ? 152.137 145.162 165.936 1.00 116.74 228 ILE A O 1
ATOM 1345 N N . PRO A 1 229 ? 152.293 147.072 164.772 1.00 103.79 229 PRO A N 1
ATOM 1346 C CA . PRO A 1 229 ? 152.050 147.849 165.999 1.00 101.33 229 PRO A CA 1
ATOM 1347 C C . PRO A 1 229 ? 150.668 147.621 166.584 1.00 108.58 229 PRO A C 1
ATOM 1348 O O . PRO A 1 229 ? 150.521 147.581 167.810 1.00 115.62 229 PRO A O 1
ATOM 1352 N N . THR A 1 230 ? 149.646 147.458 165.742 1.00 107.91 230 THR A N 1
ATOM 1353 C CA . THR A 1 230 ? 148.319 147.138 166.257 1.00 101.44 230 THR A CA 1
ATOM 1354 C C . THR A 1 230 ? 148.320 145.786 166.959 1.00 104.35 230 THR A C 1
ATOM 1355 O O . THR A 1 230 ? 147.711 145.627 168.025 1.00 108.42 230 THR A O 1
ATOM 1359 N N . VAL A 1 231 ? 149.014 144.804 166.381 1.00 108.51 231 VAL A N 1
ATOM 1360 C CA . VAL A 1 231 ? 149.107 143.489 167.005 1.00 102.82 231 VAL A CA 1
ATOM 1361 C C . VAL A 1 231 ? 149.807 143.590 168.354 1.00 107.49 231 VAL A C 1
ATOM 1362 O O . VAL A 1 231 ? 149.389 142.962 169.333 1.00 119.95 231 VAL A O 1
ATOM 1366 N N . CYS A 1 232 ? 150.878 144.382 168.432 1.00 105.52 232 CYS A N 1
ATOM 1367 C CA . CYS A 1 232 ? 151.612 144.474 169.689 1.00 108.49 232 CYS A CA 1
ATOM 1368 C C . CYS A 1 232 ? 150.819 145.246 170.741 1.00 107.66 232 CYS A C 1
ATOM 1369 O O . CYS A 1 232 ? 150.920 144.948 171.934 1.00 114.54 232 CYS A O 1
ATOM 1372 N N . VAL A 1 233 ? 150.009 146.224 170.324 1.00 106.77 233 VAL A N 1
ATOM 1373 C CA . VAL A 1 233 ? 149.085 146.845 171.275 1.00 108.68 233 VAL A CA 1
ATOM 1374 C C . VAL A 1 233 ? 148.068 145.829 171.770 1.00 110.74 233 VAL A C 1
ATOM 1375 O O . VAL A 1 233 ? 147.714 145.820 172.955 1.00 115.16 233 VAL A O 1
ATOM 1379 N N . GLY A 1 234 ? 147.563 144.977 170.876 1.00 107.65 234 GLY A N 1
ATOM 1380 C CA . GLY A 1 234 ? 146.654 143.929 171.308 1.00 104.49 234 GLY A CA 1
ATOM 1381 C C . GLY A 1 234 ? 147.287 143.000 172.326 1.00 108.99 234 GLY A C 1
ATOM 1382 O O . GLY A 1 234 ? 146.670 142.661 173.339 1.00 113.80 234 GLY A O 1
ATOM 1383 N N . LEU A 1 235 ? 148.532 142.588 172.077 1.00 105.39 235 LEU A N 1
ATOM 1384 C CA . LEU A 1 235 ? 149.230 141.727 173.029 1.00 101.98 235 LEU A CA 1
ATOM 1385 C C . LEU A 1 235 ? 149.495 142.448 174.344 1.00 105.40 235 LEU A C 1
ATOM 1386 O O . LEU A 1 235 ? 149.427 141.837 175.414 1.00 109.25 235 LEU A O 1
ATOM 1391 N N . ALA A 1 236 ? 149.815 143.744 174.290 1.00 108.83 236 ALA A N 1
ATOM 1392 C CA . ALA A 1 236 ? 150.022 144.502 175.520 1.00 106.07 236 ALA A CA 1
ATOM 1393 C C . ALA A 1 236 ? 148.743 144.573 176.343 1.00 108.35 236 ALA A C 1
ATOM 1394 O O . ALA A 1 236 ? 148.765 144.364 177.562 1.00 118.58 236 ALA A O 1
ATOM 1396 N N . PHE A 1 237 ? 147.615 144.856 175.690 1.00 109.89 237 PHE A N 1
ATOM 1397 C CA . PHE A 1 237 ? 146.339 144.887 176.397 1.00 110.42 237 PHE A CA 1
ATOM 1398 C C . PHE A 1 237 ? 145.997 143.517 176.969 1.00 112.36 237 PHE A C 1
ATOM 1399 O O . PHE A 1 237 ? 145.532 143.410 178.110 1.00 116.40 237 PHE A O 1
ATOM 1407 N N . VAL A 1 238 ? 146.239 142.456 176.195 1.00 110.46 238 VAL A N 1
ATOM 1408 C CA . VAL A 1 238 ? 145.928 141.106 176.655 1.00 106.98 238 VAL A CA 1
ATOM 1409 C C . VAL A 1 238 ? 146.785 140.737 177.859 1.00 110.66 238 VAL A C 1
ATOM 1410 O O . VAL A 1 238 ? 146.287 140.180 178.844 1.00 118.11 238 VAL A O 1
ATOM 1414 N N . VAL A 1 239 ? 148.084 141.039 177.803 1.00 109.54 239 VAL A N 1
ATOM 1415 C CA . VAL A 1 239 ? 148.973 140.673 178.900 1.00 112.72 239 VAL A CA 1
ATOM 1416 C C . VAL A 1 239 ? 148.668 141.506 180.140 1.00 115.84 239 VAL A C 1
ATOM 1417 O O . VAL A 1 239 ? 148.761 141.010 181.267 1.00 120.45 239 VAL A O 1
ATOM 1421 N N . PHE A 1 240 ? 148.288 142.776 179.963 1.00 112.38 240 PHE A N 1
ATOM 1422 C CA . PHE A 1 240 ? 147.887 143.576 181.116 1.00 108.43 240 PHE A CA 1
ATOM 1423 C C . PHE A 1 240 ? 146.611 143.032 181.747 1.00 114.39 240 PHE A C 1
ATOM 1424 O O . PHE A 1 240 ? 146.508 142.942 182.977 1.00 120.63 240 PHE A O 1
ATOM 1432 N N . LEU A 1 241 ? 145.634 142.649 180.923 1.00 116.02 241 LEU A N 1
ATOM 1433 C CA . LEU A 1 241 ? 144.406 142.069 181.454 1.00 115.86 241 LEU A CA 1
ATOM 1434 C C . LEU A 1 241 ? 144.686 140.755 182.174 1.00 121.57 241 LEU A C 1
ATOM 1435 O O 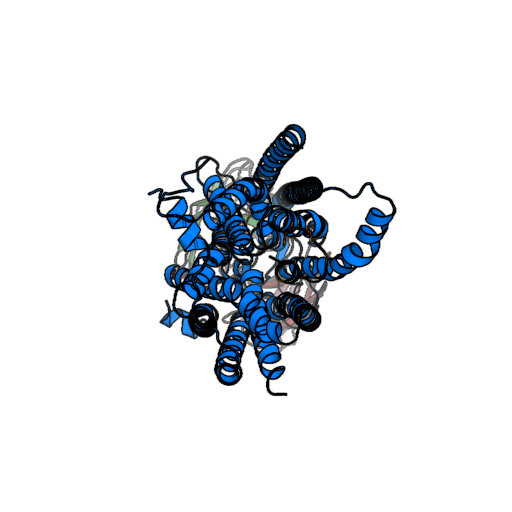. LEU A 1 241 ? 144.086 140.468 183.216 1.00 122.43 241 LEU A O 1
ATOM 1440 N N . CYS A 1 242 ? 145.594 139.942 181.629 1.00 127.00 242 CYS A N 1
ATOM 1441 C CA . CYS A 1 242 ? 145.946 138.679 182.270 1.00 125.72 242 CYS A CA 1
ATOM 1442 C C . CYS A 1 242 ? 146.667 138.908 183.593 1.00 128.41 242 CYS A C 1
ATOM 1443 O O . CYS A 1 242 ? 146.382 138.230 184.587 1.00 131.76 242 CYS A O 1
ATOM 1446 N N . GLY A 1 243 ? 147.602 139.858 183.628 1.00 124.34 243 GLY A N 1
ATOM 1447 C CA . GLY A 1 243 ? 148.325 140.170 184.844 1.00 123.50 243 GLY A CA 1
ATOM 1448 C C . GLY A 1 243 ? 147.550 140.979 185.855 1.00 127.46 243 GLY A C 1
ATOM 1449 O O . GLY A 1 243 ? 148.038 141.182 186.971 1.00 132.94 243 GLY A O 1
ATOM 1450 N N . GLN A 1 244 ? 146.358 141.454 185.484 1.00 122.82 244 GLN A N 1
ATOM 1451 C CA . GLN A 1 244 ? 145.493 142.126 186.449 1.00 121.96 244 GLN A CA 1
ATOM 1452 C C . GLN A 1 244 ? 145.227 141.255 187.670 1.00 121.49 244 GLN A C 1
ATOM 1453 O O . GLN A 1 244 ? 145.015 141.777 188.771 1.00 120.05 244 GLN A O 1
ATOM 1459 N N . SER A 1 245 ? 145.229 139.932 187.498 1.00 123.36 245 SER A N 1
ATOM 1460 C CA . SER A 1 245 ? 145.036 139.035 188.633 1.00 126.00 245 SER A CA 1
ATOM 1461 C C . SER A 1 245 ? 146.205 139.109 189.607 1.00 125.53 245 SER A C 1
ATOM 1462 O O . SER A 1 245 ? 146.008 139.054 190.826 1.00 124.61 245 SER A O 1
ATOM 1465 N N . VAL A 1 246 ? 147.432 139.232 189.092 1.00 123.08 246 VAL A N 1
ATOM 1466 C CA . VAL A 1 246 ? 148.624 139.231 189.932 1.00 119.74 246 VAL A CA 1
ATOM 1467 C C . VAL A 1 246 ? 149.124 140.632 190.248 1.00 119.84 246 VAL A C 1
ATOM 1468 O O . VAL A 1 246 ? 150.094 140.776 191.004 1.00 120.95 246 VAL A O 1
ATOM 1472 N N . PHE A 1 247 ? 148.499 141.667 189.696 1.00 117.99 247 PHE A N 1
ATOM 1473 C CA . PHE A 1 247 ? 148.949 143.026 189.951 1.00 113.91 247 PHE A CA 1
ATOM 1474 C C . PHE A 1 247 ? 148.586 143.461 191.368 1.00 113.92 247 PHE A C 1
ATOM 1475 O O . PHE A 1 247 ? 147.653 142.946 191.990 1.00 114.44 247 PHE A O 1
ATOM 1483 N N . ILE A 1 248 ? 149.345 144.426 191.876 1.00 119.58 248 ILE A N 1
ATOM 1484 C CA . ILE A 1 248 ? 149.073 145.056 193.162 1.00 120.82 248 ILE A CA 1
ATOM 1485 C C . ILE A 1 248 ? 148.400 146.388 192.855 1.00 122.36 248 ILE A C 1
ATOM 1486 O O . ILE A 1 248 ? 149.057 147.356 192.463 1.00 126.38 248 ILE A O 1
ATOM 1491 N N . THR A 1 249 ? 147.084 146.439 193.028 1.00 133.05 249 THR A N 1
ATOM 1492 C CA . THR A 1 249 ? 146.296 147.617 192.694 1.00 137.05 249 THR A CA 1
ATOM 1493 C C . THR A 1 249 ? 146.073 148.458 193.943 1.00 138.74 249 THR A C 1
ATOM 1494 O O . THR A 1 249 ? 145.630 147.942 194.975 1.00 137.04 249 THR A O 1
ATOM 1498 N N . LYS A 1 250 ? 146.379 149.748 193.845 1.00 140.83 250 LYS A N 1
ATOM 1499 C CA . LYS A 1 250 ? 146.169 150.655 194.962 1.00 139.55 250 LYS A CA 1
ATOM 1500 C C . LYS A 1 250 ? 144.896 151.466 194.758 1.00 139.78 250 LYS A C 1
ATOM 1501 O O . LYS A 1 250 ? 144.565 151.826 193.622 1.00 140.24 250 LYS A O 1
ATOM 1507 N N . PRO A 1 251 ? 144.165 151.758 195.835 1.00 144.11 251 PRO A N 1
ATOM 1508 C CA . PRO A 1 251 ? 142.985 152.607 195.701 1.00 143.56 251 PRO A CA 1
ATOM 1509 C C . PRO A 1 251 ? 143.382 154.009 195.282 1.00 145.76 251 PRO A C 1
ATOM 1510 O O . PRO A 1 251 ? 144.499 154.469 195.579 1.00 144.24 251 PRO A O 1
ATOM 1514 N N . PRO A 1 252 ? 142.506 154.728 194.576 1.00 143.49 252 PRO A N 1
ATOM 1515 C CA . PRO A 1 252 ? 142.854 156.089 194.147 1.00 140.36 252 PRO A CA 1
ATOM 1516 C C . PRO A 1 252 ? 143.048 157.025 195.329 1.00 144.42 252 PRO A C 1
ATOM 1517 O O . PRO A 1 252 ? 142.086 157.384 196.014 1.00 145.91 252 PRO A O 1
ATOM 1521 N N . ASP A 1 253 ? 144.296 157.428 195.572 1.00 154.43 253 ASP A N 1
ATOM 1522 C CA . ASP A 1 253 ? 144.589 158.312 196.694 1.00 153.75 253 ASP A CA 1
ATOM 1523 C C . ASP A 1 253 ? 144.211 159.758 196.395 1.00 154.30 253 ASP A C 1
ATOM 1524 O O . ASP A 1 253 ? 143.776 160.488 197.292 1.00 151.97 253 ASP A O 1
ATOM 1529 N N . GLY A 1 254 ? 144.369 160.184 195.145 1.00 147.17 254 GLY A N 1
ATOM 1530 C CA . GLY A 1 254 ? 144.133 161.564 194.776 1.00 142.80 254 GLY A CA 1
ATOM 1531 C C . GLY A 1 254 ? 145.402 162.239 194.303 1.00 143.40 254 GLY A C 1
ATOM 1532 O O . GLY A 1 254 ? 146.384 162.317 195.047 1.00 139.67 254 GLY A O 1
ATOM 1533 N N . SER A 1 255 ? 145.397 162.728 193.067 1.00 152.70 255 SER A N 1
ATOM 1534 C CA . SER A 1 255 ? 146.586 163.347 192.506 1.00 153.23 255 SER A CA 1
ATOM 1535 C C . SER A 1 255 ? 146.867 164.684 193.181 1.00 152.85 255 SER A C 1
ATOM 1536 O O . SER A 1 255 ? 145.990 165.310 193.780 1.00 151.83 255 SER A O 1
ATOM 1539 N N . ALA A 1 256 ? 148.125 165.113 193.088 1.00 150.32 256 ALA A N 1
ATOM 1540 C CA . ALA A 1 256 ? 148.489 166.436 193.575 1.00 148.23 256 ALA A CA 1
ATOM 1541 C C . ALA A 1 256 ? 148.003 167.540 192.648 1.00 148.24 256 ALA A C 1
ATOM 1542 O O . ALA A 1 256 ? 147.993 168.710 193.046 1.00 150.86 256 ALA A O 1
ATOM 1544 N N . PHE A 1 257 ? 147.602 167.194 191.422 1.00 141.40 257 PHE A N 1
ATOM 1545 C CA . PHE A 1 257 ? 147.150 168.209 190.478 1.00 142.08 257 PHE A CA 1
ATOM 1546 C C . PHE A 1 257 ? 145.831 168.832 190.916 1.00 145.14 257 PHE A C 1
ATOM 1547 O O . PHE A 1 257 ? 145.614 170.030 190.715 1.00 149.12 257 PHE A O 1
ATOM 1555 N N . THR A 1 258 ? 144.935 168.042 191.513 1.00 154.05 258 THR A N 1
ATOM 1556 C CA . THR A 1 258 ? 143.695 168.624 192.017 1.00 156.64 258 THR A CA 1
ATOM 1557 C C . THR A 1 258 ? 143.968 169.568 193.185 1.00 156.89 258 THR A C 1
ATOM 1558 O O . THR A 1 258 ? 143.330 170.621 193.299 1.00 157.80 258 THR A O 1
ATOM 1562 N N . ASP A 1 259 ? 144.932 169.224 194.044 1.00 159.28 259 ASP A N 1
ATOM 1563 C CA . ASP A 1 259 ? 145.321 170.132 195.117 1.00 158.84 259 ASP A CA 1
ATOM 1564 C C . ASP A 1 259 ? 145.914 171.418 194.557 1.00 159.42 259 ASP A C 1
ATOM 1565 O O . ASP A 1 259 ? 145.609 172.513 195.042 1.00 161.73 259 ASP A O 1
ATOM 1570 N N . MET A 1 260 ? 146.763 171.305 193.533 1.00 159.97 260 MET A N 1
ATOM 1571 C CA . MET A 1 260 ? 147.340 172.495 192.915 1.00 158.29 260 MET A CA 1
ATOM 1572 C C . MET A 1 260 ? 146.262 173.363 192.277 1.00 160.44 260 MET A C 1
ATOM 1573 O O . MET A 1 260 ? 146.300 174.594 192.383 1.00 164.42 260 MET A O 1
ATOM 1578 N N . PHE A 1 261 ? 145.292 172.737 191.607 1.00 156.61 261 PHE A N 1
ATOM 1579 C CA . PHE A 1 261 ? 144.203 173.488 190.990 1.00 155.52 261 PHE A CA 1
ATOM 1580 C C . PHE A 1 261 ? 143.351 174.186 192.042 1.00 156.95 261 PHE A C 1
ATOM 1581 O O . PHE A 1 261 ? 142.911 175.323 191.836 1.00 157.34 261 PHE A O 1
ATOM 1589 N N . LYS A 1 262 ? 143.103 173.520 193.171 1.00 159.13 262 LYS A N 1
ATOM 1590 C CA . LYS A 1 262 ? 142.368 174.160 194.258 1.00 160.57 262 LYS A CA 1
ATOM 1591 C C . LYS A 1 262 ? 143.154 175.325 194.848 1.00 159.96 262 LYS A C 1
ATOM 1592 O O . LYS A 1 262 ? 142.570 176.356 195.203 1.00 161.33 262 LYS A O 1
ATOM 1598 N N . ILE A 1 263 ? 144.475 175.178 194.975 1.00 151.66 263 ILE A N 1
ATOM 1599 C CA . ILE A 1 263 ? 145.296 176.269 195.497 1.00 148.04 263 ILE A CA 1
ATOM 1600 C C . ILE A 1 263 ? 145.268 177.463 194.552 1.00 150.45 263 ILE A C 1
ATOM 1601 O O . ILE A 1 263 ? 145.114 178.612 194.984 1.00 152.26 263 ILE A O 1
ATOM 1606 N N . LEU A 1 264 ? 145.419 177.214 193.248 1.00 155.11 264 LEU A N 1
ATOM 1607 C CA . LEU A 1 264 ? 145.384 178.306 192.279 1.00 154.34 264 LEU A CA 1
ATOM 1608 C C . LEU A 1 264 ? 144.026 178.997 192.279 1.00 156.06 264 LEU A C 1
ATOM 1609 O O . LEU A 1 264 ? 143.949 180.230 192.229 1.00 156.05 264 LEU A O 1
ATOM 1614 N N . THR A 1 265 ? 142.946 178.221 192.335 1.00 166.65 265 THR A N 1
ATOM 1615 C CA . THR A 1 265 ? 141.610 178.776 192.550 1.00 166.89 265 THR A CA 1
ATOM 1616 C C . THR A 1 265 ? 141.423 179.099 194.034 1.00 166.64 265 THR A C 1
ATOM 1617 O O . THR A 1 265 ? 140.742 178.397 194.780 1.00 165.65 265 THR A O 1
ATOM 1621 N N . TYR A 1 266 ? 142.059 180.199 194.442 1.00 178.94 266 TYR A N 1
ATOM 1622 C CA . TYR A 1 266 ? 142.185 180.591 195.842 1.00 179.57 266 TYR A CA 1
ATOM 1623 C C . TYR A 1 266 ? 140.849 180.613 196.574 1.00 182.64 266 TYR A C 1
ATOM 1624 O O . TYR A 1 266 ? 139.802 180.863 195.969 1.00 183.86 266 TYR A O 1
ATOM 1633 N N . SER A 1 267 ? 140.883 180.354 197.878 1.00 180.47 267 SER A N 1
ATOM 1634 C CA . SER A 1 267 ? 139.679 180.353 198.699 1.00 180.21 267 SER A CA 1
ATOM 1635 C C . SER A 1 267 ? 139.094 181.757 198.816 1.00 177.86 267 SER A C 1
ATOM 1636 O O . SER A 1 267 ? 139.830 182.741 198.889 1.00 176.66 267 SER A O 1
ATOM 1639 N N . CYS A 1 299 ? 154.237 183.984 200.656 1.00 169.41 299 CYS A N 1
ATOM 1640 C CA . CYS A 1 299 ? 153.062 184.440 199.924 1.00 171.68 299 CYS A CA 1
ATOM 1641 C C . CYS A 1 299 ? 151.875 183.510 200.159 1.00 173.74 299 CYS A C 1
ATOM 1642 O O . CYS A 1 299 ? 151.802 182.832 201.185 1.00 171.79 299 CYS A O 1
ATOM 1645 N N . LYS A 1 300 ? 150.948 183.496 199.198 1.00 165.65 300 LYS A N 1
ATOM 1646 C CA . LYS A 1 300 ? 149.759 182.650 199.243 1.00 164.67 300 LYS A CA 1
ATOM 1647 C C . LYS A 1 300 ? 148.913 182.915 200.483 1.00 165.82 300 LYS A C 1
ATOM 1648 O O . LYS A 1 300 ? 149.099 183.924 201.171 1.00 164.49 300 LYS A O 1
ATOM 1654 N N . MET A 1 301 ? 147.973 182.014 200.769 1.00 178.70 301 MET A N 1
ATOM 1655 C CA . MET A 1 301 ? 147.039 182.178 201.879 1.00 176.58 301 MET A CA 1
ATOM 1656 C C . MET A 1 301 ? 147.452 181.381 203.116 1.00 179.50 301 MET A C 1
ATOM 1657 O O . MET A 1 301 ? 147.690 181.972 204.172 1.00 180.22 301 MET A O 1
ATOM 1662 N N . SER A 1 302 ? 147.566 180.064 203.000 1.00 181.32 302 SER A N 1
ATOM 1663 C CA . SER A 1 302 ? 148.147 179.183 204.022 1.00 179.71 302 SER A CA 1
ATOM 1664 C C . SER A 1 302 ? 147.486 179.404 205.390 1.00 182.30 302 SER A C 1
ATOM 1665 O O . SER A 1 302 ? 146.319 179.801 205.474 1.00 181.90 302 SER A O 1
ATOM 1668 N N . HIS A 1 303 ? 148.252 179.148 206.457 1.00 180.78 303 HIS A N 1
ATOM 1669 C CA . HIS A 1 303 ? 147.849 179.193 207.864 1.00 177.78 303 HIS A CA 1
ATOM 1670 C C . HIS A 1 303 ? 146.407 178.771 208.127 1.00 178.63 303 HIS A C 1
ATOM 1671 O O . HIS A 1 303 ? 145.975 177.699 207.690 1.00 175.52 303 HIS A O 1
ATOM 1678 N N . GLY A 1 304 ? 145.659 179.611 208.844 1.00 182.76 304 GLY A N 1
ATOM 1679 C CA . GLY A 1 304 ? 144.357 179.242 209.374 1.00 181.86 304 GLY A CA 1
ATOM 1680 C C . GLY A 1 304 ? 143.259 179.106 208.343 1.00 183.74 304 GLY A C 1
ATOM 1681 O O . GLY A 1 304 ? 142.149 178.699 208.703 1.00 183.53 304 GLY A O 1
ATOM 1682 N N . GLY A 1 305 ? 143.532 179.433 207.080 1.00 174.04 305 GLY A N 1
ATOM 1683 C CA . GLY A 1 305 ? 142.553 179.267 206.046 1.00 170.79 305 GLY A CA 1
ATOM 1684 C C . GLY A 1 305 ? 142.325 177.802 205.718 1.00 173.74 305 GLY A C 1
ATOM 1685 O O . GLY A 1 305 ? 143.022 176.910 206.221 1.00 172.65 305 GLY A O 1
ATOM 1686 N N . PRO A 1 306 ? 141.333 177.537 204.855 1.00 175.80 306 PRO A N 1
ATOM 1687 C CA . PRO A 1 306 ? 140.957 176.160 204.508 1.00 175.05 306 PRO A CA 1
ATOM 1688 C C . PRO A 1 306 ? 141.967 175.448 203.609 1.00 172.21 306 PRO A C 1
ATOM 1689 O O . PRO A 1 306 ? 141.613 174.878 202.575 1.00 170.98 306 PRO A O 1
ATOM 1693 N N . PHE A 1 307 ? 143.235 175.473 204.014 1.00 169.01 307 PHE A N 1
ATOM 1694 C CA . PHE A 1 307 ? 144.296 174.766 203.311 1.00 168.04 307 PHE A CA 1
ATOM 1695 C C . PHE A 1 307 ? 145.463 174.569 204.265 1.00 170.43 307 PHE A C 1
ATOM 1696 O O . PHE A 1 307 ? 145.773 175.445 205.076 1.00 171.87 307 PHE A O 1
ATOM 1704 N N . THR A 1 308 ? 146.104 173.410 204.158 1.00 169.29 308 THR A N 1
ATOM 1705 C CA . THR A 1 308 ? 147.213 173.085 205.038 1.00 169.15 308 THR A CA 1
ATOM 1706 C C . THR A 1 308 ? 148.514 173.692 204.518 1.00 170.47 308 THR A C 1
ATOM 1707 O O . THR A 1 308 ? 148.610 174.148 203.376 1.00 171.31 308 THR A O 1
ATOM 1711 N N . GLU A 1 309 ? 149.529 173.689 205.386 1.00 175.21 309 GLU A N 1
ATOM 1712 C CA . GLU A 1 309 ? 150.791 174.354 205.076 1.00 175.35 309 GLU A CA 1
ATOM 1713 C C . GLU A 1 309 ? 151.602 173.595 204.031 1.00 176.07 309 GLU A C 1
ATOM 1714 O O . GLU A 1 309 ? 152.162 174.210 203.114 1.00 175.61 309 GLU A O 1
ATOM 1720 N N . GLU A 1 310 ? 151.688 172.268 204.158 1.00 171.48 310 GLU A N 1
ATOM 1721 C CA . GLU A 1 310 ? 152.562 171.505 203.272 1.00 169.59 310 GLU A CA 1
ATOM 1722 C C . GLU A 1 310 ? 152.090 171.572 201.824 1.00 170.42 310 GLU A C 1
ATOM 1723 O O . GLU A 1 310 ? 152.911 171.688 200.909 1.00 172.15 310 GLU A O 1
ATOM 1729 N N . LYS A 1 311 ? 150.775 171.513 201.593 1.00 160.18 311 LYS A N 1
ATOM 1730 C CA . LYS A 1 311 ? 150.269 171.620 200.227 1.00 160.14 311 LYS A CA 1
ATOM 1731 C C . LYS A 1 311 ? 150.587 172.983 199.624 1.00 163.42 311 LYS A C 1
ATOM 1732 O O . LYS A 1 311 ? 150.951 173.080 198.446 1.00 167.42 311 LYS A O 1
ATOM 1738 N N . VAL A 1 312 ? 150.454 174.049 200.417 1.00 157.25 312 VAL A N 1
ATOM 1739 C CA . VAL A 1 312 ? 150.764 175.387 199.922 1.00 155.22 312 VAL A CA 1
ATOM 1740 C C . VAL A 1 312 ? 152.243 175.497 199.573 1.00 157.82 312 VAL A C 1
ATOM 1741 O O . VAL A 1 312 ? 152.609 176.031 198.517 1.00 159.81 312 VAL A O 1
ATOM 1745 N N . GLU A 1 313 ? 153.115 174.986 200.446 1.00 162.91 313 GLU A N 1
ATOM 1746 C CA . GLU A 1 313 ? 154.546 175.014 200.156 1.00 164.70 313 GLU A CA 1
ATOM 1747 C C . GLU A 1 313 ? 154.869 174.206 198.905 1.00 162.61 313 GLU A C 1
ATOM 1748 O O . GLU A 1 313 ? 155.715 174.605 198.095 1.00 161.76 313 GLU A O 1
ATOM 1754 N N . ASP A 1 314 ? 154.200 173.065 198.730 1.00 159.58 314 ASP A N 1
ATOM 1755 C CA . ASP A 1 314 ? 154.458 172.224 197.569 1.00 159.14 314 ASP A CA 1
ATOM 1756 C C . ASP A 1 314 ? 154.025 172.918 196.281 1.00 157.82 314 ASP A C 1
ATOM 1757 O O . ASP A 1 314 ? 154.722 172.851 195.260 1.00 162.14 314 ASP A O 1
ATOM 1762 N N . VAL A 1 315 ? 152.868 173.584 196.310 1.00 144.68 315 VAL A N 1
ATOM 1763 C CA . VAL A 1 315 ? 152.410 174.324 195.138 1.00 144.95 315 VAL A CA 1
ATOM 1764 C C . VAL A 1 315 ? 153.351 175.487 194.842 1.00 148.75 315 VAL A C 1
ATOM 1765 O O . VAL A 1 315 ? 153.613 175.811 193.677 1.00 151.78 315 VAL A O 1
ATOM 1769 N N . LYS A 1 316 ? 153.879 176.129 195.888 1.00 145.50 316 LYS A N 1
ATOM 1770 C CA . LYS A 1 316 ? 154.877 177.174 195.680 1.00 145.51 316 LYS A CA 1
ATOM 1771 C C . LYS A 1 316 ? 156.124 176.614 195.006 1.00 147.46 316 LYS A C 1
ATOM 1772 O O . LYS A 1 316 ? 156.697 177.247 194.110 1.00 146.87 316 LYS A O 1
ATOM 1778 N N . ALA A 1 317 ? 156.557 175.422 195.424 1.00 140.13 317 ALA A N 1
ATOM 1779 C CA . ALA A 1 317 ? 157.699 174.782 194.778 1.00 137.66 317 ALA A CA 1
ATOM 1780 C C . ALA A 1 317 ? 157.408 174.487 193.311 1.00 137.35 317 ALA A C 1
ATOM 1781 O O . ALA A 1 317 ? 158.270 174.683 192.446 1.00 138.40 317 ALA A O 1
ATOM 1783 N N . LEU A 1 318 ? 156.196 174.014 193.012 1.00 135.71 318 LEU A N 1
ATOM 1784 C CA . LEU A 1 318 ? 155.823 173.763 191.621 1.00 134.29 318 LEU A CA 1
ATOM 1785 C C . LEU A 1 318 ? 155.852 175.047 190.800 1.00 136.25 318 LEU A C 1
ATOM 1786 O O . LEU A 1 318 ? 156.325 175.056 189.654 1.00 138.12 318 LEU A O 1
ATOM 1791 N N . VAL A 1 319 ? 155.338 176.140 191.367 1.00 138.11 319 VAL A N 1
ATOM 1792 C CA . VAL A 1 319 ? 155.358 177.425 190.674 1.00 139.41 319 VAL A CA 1
ATOM 1793 C C . VAL A 1 319 ? 156.794 177.869 190.426 1.00 137.98 319 VAL A C 1
ATOM 1794 O O . VAL A 1 319 ? 157.112 178.443 189.378 1.00 140.14 319 VAL A O 1
ATOM 1798 N N . LYS A 1 320 ? 157.684 177.607 191.385 1.00 123.54 320 LYS A N 1
ATOM 1799 C CA . LYS A 1 320 ? 159.098 177.914 191.184 1.00 123.39 320 LYS A CA 1
ATOM 1800 C C . LYS A 1 320 ? 159.690 177.071 190.058 1.00 124.35 320 LYS A C 1
ATOM 1801 O O . LYS A 1 320 ? 160.546 177.544 189.301 1.00 123.18 320 LYS A O 1
ATOM 1807 N N . ILE A 1 321 ? 159.258 175.814 189.946 1.00 126.71 321 ILE A N 1
ATOM 1808 C CA . ILE A 1 321 ? 159.767 174.933 188.895 1.00 123.65 321 ILE A CA 1
ATOM 1809 C C . ILE A 1 321 ? 159.300 175.394 187.517 1.00 127.19 321 ILE A C 1
ATOM 1810 O O . ILE A 1 321 ? 160.038 175.284 186.530 1.00 128.16 321 ILE A O 1
ATOM 1815 N N . VAL A 1 322 ? 158.071 175.918 187.431 1.00 128.24 322 VAL A N 1
ATOM 1816 C CA . VAL A 1 322 ? 157.440 176.161 186.125 1.00 127.13 322 VAL A CA 1
ATOM 1817 C C . VAL A 1 322 ? 158.310 176.964 185.152 1.00 129.79 322 VAL A C 1
ATOM 1818 O O . VAL A 1 322 ? 158.395 176.577 183.977 1.00 131.71 322 VAL A O 1
ATOM 1822 N N . PRO A 1 323 ? 158.958 178.070 185.549 1.00 117.18 323 PRO A N 1
ATOM 1823 C CA . PRO A 1 323 ? 159.723 178.852 184.557 1.00 114.09 323 PRO A CA 1
ATOM 1824 C C . PRO A 1 323 ? 160.811 178.065 183.844 1.00 115.68 323 PRO A C 1
ATOM 1825 O O . PRO A 1 323 ? 161.112 178.363 182.680 1.00 116.83 323 PRO A O 1
ATOM 1829 N N . VAL A 1 324 ? 161.414 177.071 184.498 1.00 119.80 324 VAL A N 1
ATOM 1830 C CA . VAL A 1 324 ? 162.417 176.251 183.823 1.00 116.07 324 VAL A CA 1
ATOM 1831 C C . VAL A 1 324 ? 161.791 175.498 182.656 1.00 121.18 324 VAL A C 1
ATOM 1832 O O . VAL A 1 324 ? 162.362 175.428 181.562 1.00 123.04 324 VAL A O 1
ATOM 1836 N N . PHE A 1 325 ? 160.600 174.934 182.865 1.00 117.29 325 PHE A N 1
ATOM 1837 C CA . PHE A 1 325 ? 159.906 174.261 181.772 1.00 114.80 325 PHE A CA 1
ATOM 1838 C C . PHE A 1 325 ? 159.459 175.248 180.701 1.00 113.40 325 PHE A C 1
ATOM 1839 O O . PHE A 1 325 ? 159.470 174.919 179.506 1.00 115.66 325 PHE A O 1
ATOM 1847 N N . LEU A 1 326 ? 159.058 176.456 181.106 1.00 105.48 326 LEU A N 1
ATOM 1848 C CA . LEU A 1 326 ? 158.730 177.483 180.123 1.00 106.21 326 LEU A CA 1
ATOM 1849 C C . LEU A 1 326 ? 159.927 177.783 179.230 1.00 112.06 326 LEU A C 1
ATOM 1850 O O . LEU A 1 326 ? 159.779 177.965 178.016 1.00 114.08 326 LEU A O 1
ATOM 1855 N N . ALA A 1 327 ? 161.123 177.839 179.818 1.00 115.47 327 ALA A N 1
ATOM 1856 C CA . ALA A 1 327 ? 162.334 178.030 179.027 1.00 112.44 327 ALA A CA 1
ATOM 1857 C C . ALA A 1 327 ? 162.655 176.805 178.177 1.00 112.58 327 ALA A C 1
ATOM 1858 O O . ALA A 1 327 ? 163.199 176.942 177.076 1.00 117.63 327 ALA A O 1
ATOM 1860 N N . LEU A 1 328 ? 162.343 175.608 178.671 1.00 103.48 328 LEU A N 1
ATOM 1861 C CA . LEU A 1 328 ? 162.613 174.380 177.931 1.00 99.58 328 LEU A CA 1
ATOM 1862 C C . LEU A 1 328 ? 161.634 174.139 176.789 1.00 98.79 328 LEU A C 1
ATOM 1863 O O . LEU A 1 328 ? 161.889 173.263 175.955 1.00 107.68 328 LEU A O 1
ATOM 1868 N N . ILE A 1 329 ? 160.518 174.870 176.751 1.00 102.41 329 ILE A N 1
ATOM 1869 C CA . ILE A 1 329 ? 159.518 174.658 175.698 1.00 105.87 329 ILE A CA 1
ATOM 1870 C C . ILE A 1 329 ? 160.106 174.763 174.287 1.00 106.48 329 ILE A C 1
ATOM 1871 O O . ILE A 1 329 ? 159.874 173.852 173.479 1.00 113.36 329 ILE A O 1
ATOM 1876 N N . PRO A 1 330 ? 160.846 175.821 173.922 1.00 98.55 330 PRO A N 1
ATOM 1877 C CA . PRO A 1 330 ? 161.437 175.849 172.571 1.00 96.78 330 PRO A CA 1
ATOM 1878 C C . PRO A 1 330 ? 162.403 174.708 172.315 1.00 100.41 330 PRO A C 1
ATOM 1879 O O . PRO A 1 330 ? 162.499 174.220 171.178 1.00 108.04 330 PRO A O 1
ATOM 1883 N N . TYR A 1 331 ? 163.127 174.270 173.347 1.00 104.17 331 TYR A N 1
ATOM 1884 C CA . TYR A 1 331 ? 163.966 173.087 173.204 1.00 103.26 331 TYR A CA 1
ATOM 1885 C C . TYR A 1 331 ? 163.133 171.877 172.818 1.00 99.77 331 TYR A C 1
ATOM 1886 O O . TYR A 1 331 ? 163.544 171.078 171.972 1.00 105.68 331 TYR A O 1
ATOM 1895 N N . TRP A 1 332 ? 161.953 171.729 173.420 1.00 102.22 332 TRP A N 1
ATOM 1896 C CA . TRP A 1 332 ? 161.096 170.603 173.069 1.00 102.53 332 TRP A CA 1
ATOM 1897 C C . TRP A 1 332 ? 160.553 170.742 171.657 1.00 105.18 332 TRP A C 1
ATOM 1898 O O . TRP A 1 332 ? 160.413 169.744 170.943 1.00 105.83 332 TRP A O 1
ATOM 1909 N N . THR A 1 333 ? 160.253 171.970 171.230 1.00 102.78 333 THR A N 1
ATOM 1910 C CA . THR A 1 333 ? 159.861 172.183 169.839 1.00 99.10 333 THR A CA 1
ATOM 1911 C C . THR A 1 333 ? 160.938 171.682 168.884 1.00 96.40 333 THR A C 1
ATOM 1912 O O . THR A 1 333 ? 160.677 170.844 168.007 1.00 99.05 333 THR A O 1
ATOM 1916 N N . VAL A 1 334 ? 162.169 172.158 169.069 1.00 100.49 334 VAL A N 1
ATOM 1917 C CA . VAL A 1 334 ? 163.237 171.809 168.137 1.00 98.65 334 VAL A CA 1
ATOM 1918 C C . VAL A 1 334 ? 163.578 170.326 168.240 1.00 96.28 334 VAL A C 1
ATOM 1919 O O . VAL A 1 334 ? 163.951 169.692 167.246 1.00 96.26 334 VAL A O 1
ATOM 1923 N N . TYR A 1 335 ? 163.459 169.748 169.439 1.00 102.29 335 TYR A N 1
ATOM 1924 C CA . TYR A 1 335 ? 163.710 168.320 169.601 1.00 98.50 335 TYR A CA 1
ATOM 1925 C C . TYR A 1 335 ? 162.671 167.485 168.865 1.00 100.53 335 TYR A C 1
ATOM 1926 O O . TYR A 1 335 ? 163.024 166.576 168.107 1.00 106.78 335 TYR A O 1
ATOM 1935 N N . PHE A 1 336 ? 161.386 167.775 169.076 1.00 100.12 336 PHE A N 1
ATOM 1936 C CA . PHE A 1 336 ? 160.330 167.042 168.395 1.00 96.18 336 PHE A CA 1
ATOM 1937 C C . PHE A 1 336 ? 160.339 167.275 166.894 1.00 99.99 336 PHE A C 1
ATOM 1938 O O . PHE A 1 336 ? 159.708 166.507 166.162 1.00 99.69 336 PHE A O 1
ATOM 1946 N N . GLN A 1 337 ? 161.035 168.312 166.421 1.00 110.02 337 GLN A N 1
ATOM 1947 C CA . GLN A 1 337 ? 161.247 168.446 164.983 1.00 98.24 337 GLN A CA 1
ATOM 1948 C C . GLN A 1 337 ? 162.032 167.279 164.393 1.00 100.80 337 GLN A C 1
ATOM 1949 O O . GLN A 1 337 ? 162.002 167.085 163.173 1.00 109.76 337 GLN A O 1
ATOM 1955 N N . MET A 1 338 ? 162.737 166.501 165.221 1.00 116.82 338 MET A N 1
ATOM 1956 C CA . MET A 1 338 ? 163.634 165.475 164.693 1.00 117.15 338 MET A CA 1
ATOM 1957 C C . MET A 1 338 ? 162.885 164.350 163.989 1.00 115.44 338 MET A C 1
ATOM 1958 O O . MET A 1 338 ? 163.468 163.655 163.151 1.00 119.19 338 MET A O 1
ATOM 1963 N N . GLN A 1 339 ? 161.612 164.142 164.315 1.00 115.20 339 GLN A N 1
ATOM 1964 C CA . GLN A 1 339 ? 160.862 163.031 163.752 1.00 114.48 339 GLN A CA 1
ATOM 1965 C C . GLN A 1 339 ? 159.741 163.469 162.822 1.00 116.06 339 GLN A C 1
ATOM 1966 O O . GLN A 1 339 ? 159.118 162.613 162.186 1.00 112.22 339 GLN A O 1
ATOM 1972 N N . THR A 1 340 ? 159.484 164.771 162.704 1.00 116.21 340 THR A N 1
ATOM 1973 C CA . THR A 1 340 ? 158.397 165.279 161.879 1.00 111.51 340 THR A CA 1
ATOM 1974 C C . THR A 1 340 ? 158.911 166.017 160.650 1.00 106.57 340 THR A C 1
ATOM 1975 O O . THR A 1 340 ? 158.550 165.670 159.523 1.00 117.30 340 THR A O 1
ATOM 1979 N N . THR A 1 341 ? 159.755 167.030 160.837 1.00 98.40 341 THR A N 1
ATOM 1980 C CA . THR A 1 341 ? 160.315 167.778 159.719 1.00 100.54 341 THR A CA 1
ATOM 1981 C C . THR A 1 341 ? 161.706 167.312 159.320 1.00 104.61 341 THR A C 1
ATOM 1982 O O . THR A 1 341 ? 162.077 167.447 158.151 1.00 112.71 341 THR A O 1
ATOM 1986 N N . TYR A 1 342 ? 162.489 166.774 160.258 1.00 99.13 342 TYR A N 1
ATOM 1987 C CA . TYR A 1 342 ? 163.779 166.204 159.885 1.00 96.53 342 TYR A CA 1
ATOM 1988 C C . TYR A 1 342 ? 163.597 164.972 159.010 1.00 106.79 342 TYR A C 1
ATOM 1989 O O . TYR A 1 342 ? 164.342 164.774 158.045 1.00 114.55 342 TYR A O 1
ATOM 1998 N N . VAL A 1 343 ? 162.603 164.139 159.322 1.00 110.56 343 VAL A N 1
ATOM 1999 C CA . VAL A 1 343 ? 162.279 163.014 158.451 1.00 103.76 343 VAL A CA 1
ATOM 2000 C C . VAL A 1 343 ? 161.790 163.516 157.099 1.00 104.61 343 VAL A C 1
ATOM 2001 O O . VAL A 1 343 ? 162.099 162.934 156.053 1.00 112.84 343 VAL A O 1
ATOM 2005 N N . LEU A 1 344 ? 161.020 164.606 157.100 1.00 101.20 344 LEU A N 1
ATOM 2006 C CA . LEU A 1 344 ? 160.551 165.192 155.850 1.00 99.97 344 LEU A CA 1
ATOM 2007 C C . LEU A 1 344 ? 161.719 165.645 154.982 1.00 102.89 344 LEU A C 1
ATOM 2008 O O . LEU A 1 344 ? 161.715 165.440 153.763 1.00 107.75 344 LEU A O 1
ATOM 2013 N N . GLN A 1 345 ? 162.728 166.267 155.595 1.00 101.30 345 GLN A N 1
ATOM 2014 C CA . GLN A 1 345 ? 163.928 166.653 154.859 1.00 98.87 345 GLN A CA 1
ATOM 2015 C C . GLN A 1 345 ? 164.716 165.428 154.410 1.00 99.59 345 GLN A C 1
ATOM 2016 O O . GLN A 1 345 ? 165.327 165.434 153.335 1.00 107.03 345 GLN A O 1
ATOM 2022 N N . SER A 1 346 ? 164.714 164.370 155.225 1.00 103.11 346 SER A N 1
ATOM 2023 C CA . SER A 1 346 ? 165.359 163.121 154.835 1.00 102.54 346 SER A CA 1
ATOM 2024 C C . SER A 1 346 ? 164.733 162.559 153.569 1.00 108.61 346 SER A C 1
ATOM 2025 O O . SER A 1 346 ? 165.435 162.038 152.695 1.00 114.74 346 SER A O 1
ATOM 2028 N N . LEU A 1 347 ? 163.408 162.650 153.462 1.00 98.86 347 LEU A N 1
ATOM 2029 C CA . LEU A 1 347 ? 162.714 162.151 152.280 1.00 88.94 347 LEU A CA 1
ATOM 2030 C C . LEU A 1 347 ? 163.156 162.868 151.012 1.00 96.00 347 LEU A C 1
ATOM 2031 O O . LEU A 1 347 ? 163.004 162.317 149.916 1.00 104.84 347 LEU A O 1
ATOM 2036 N N . HIS A 1 348 ? 163.700 164.079 151.134 1.00 98.57 348 HIS A N 1
ATOM 2037 C CA . HIS A 1 348 ? 164.176 164.847 149.993 1.00 97.04 348 HIS A CA 1
ATOM 2038 C C . HIS A 1 348 ? 165.698 164.898 149.918 1.00 98.17 348 HIS A C 1
ATOM 2039 O O . HIS A 1 348 ? 166.253 165.803 149.287 1.00 99.28 348 HIS A O 1
ATOM 2046 N N . LEU A 1 349 ? 166.378 163.946 150.545 1.00 96.71 349 LEU A N 1
ATOM 2047 C CA . LEU A 1 349 ? 167.810 163.749 150.393 1.00 92.97 349 LEU A CA 1
ATOM 2048 C C . LEU A 1 349 ? 168.061 162.408 149.717 1.00 97.12 349 LEU A C 1
ATOM 2049 O O . LEU A 1 349 ? 167.168 161.561 149.624 1.00 103.60 349 LEU A O 1
ATOM 2054 N N . ARG A 1 350 ? 169.290 162.217 149.243 1.00 107.86 350 ARG A N 1
ATOM 2055 C CA . ARG A 1 350 ? 169.622 160.966 148.574 1.00 106.08 350 ARG A CA 1
ATOM 2056 C C . ARG A 1 350 ? 169.721 159.843 149.598 1.00 107.14 350 ARG A C 1
ATOM 2057 O O . ARG A 1 350 ? 170.784 159.615 150.184 1.00 107.65 350 ARG A O 1
ATOM 2065 N N . ILE A 1 351 ? 168.616 159.144 149.816 1.00 103.53 351 ILE A N 1
ATOM 2066 C CA . ILE A 1 351 ? 168.584 158.059 150.802 1.00 105.07 351 ILE A CA 1
ATOM 2067 C C . ILE A 1 351 ? 169.317 156.847 150.237 1.00 110.53 351 ILE A C 1
ATOM 2068 O O . ILE A 1 351 ? 169.005 156.406 149.116 1.00 110.09 351 ILE A O 1
ATOM 2073 N N . PRO A 1 352 ? 170.291 156.288 150.952 1.00 120.87 352 PRO A N 1
ATOM 2074 C CA . PRO A 1 352 ? 171.001 155.114 150.436 1.00 120.78 352 PRO A CA 1
ATOM 2075 C C . PRO A 1 352 ? 170.071 153.922 150.273 1.00 122.80 352 PRO A C 1
ATOM 2076 O O . PRO A 1 352 ? 169.136 153.719 151.050 1.00 127.04 352 PRO A O 1
ATOM 2080 N N . GLU A 1 353 ? 170.342 153.131 149.240 1.00 149.07 353 GLU A N 1
ATOM 2081 C CA . GLU A 1 353 ? 169.593 151.916 148.954 1.00 146.08 353 GLU A CA 1
ATOM 2082 C C . GLU A 1 353 ? 170.407 150.720 149.432 1.00 147.83 353 GLU A C 1
ATOM 2083 O O . GLU A 1 353 ? 171.565 150.554 149.034 1.00 151.51 353 GLU A O 1
ATOM 2089 N N . ILE A 1 354 ? 169.803 149.892 150.283 1.00 142.32 354 ILE A N 1
ATOM 2090 C CA . ILE A 1 354 ? 170.536 148.894 151.051 1.00 149.08 354 ILE A CA 1
ATOM 2091 C C . ILE A 1 354 ? 170.141 147.469 150.682 1.00 149.40 354 ILE A C 1
ATOM 2092 O O . ILE A 1 354 ? 170.437 146.537 151.437 1.00 152.02 354 ILE A O 1
ATOM 2097 N N . SER A 1 355 ? 169.480 147.267 149.544 1.00 160.65 355 SER A N 1
ATOM 2098 C CA . SER A 1 355 ? 169.076 145.930 149.125 1.00 163.42 355 SER A CA 1
ATOM 2099 C C . SER A 1 355 ? 169.775 145.489 147.845 1.00 166.19 355 SER A C 1
ATOM 2100 O O . SER A 1 355 ? 170.373 144.410 147.811 1.00 163.67 355 SER A O 1
ATOM 2103 N N . ASN A 1 356 ? 169.703 146.294 146.784 1.00 183.72 356 ASN A N 1
ATOM 2104 C CA . ASN A 1 356 ? 170.271 145.993 145.470 1.00 183.27 356 ASN A CA 1
ATOM 2105 C C . ASN A 1 356 ? 169.688 144.731 144.843 1.00 182.61 356 ASN A C 1
ATOM 2106 O O . ASN A 1 356 ? 170.210 144.254 143.828 1.00 181.07 356 ASN A O 1
ATOM 2111 N N . ILE A 1 357 ? 168.620 144.174 145.416 1.00 181.86 357 ILE A N 1
ATOM 2112 C CA . ILE A 1 357 ? 168.043 142.923 144.947 1.00 180.80 357 ILE A CA 1
ATOM 2113 C C . ILE A 1 357 ? 166.528 143.058 144.886 1.00 180.59 357 ILE A C 1
ATOM 2114 O O . ILE A 1 357 ? 165.931 143.945 145.500 1.00 178.40 357 ILE A O 1
ATOM 2119 N N . THR A 1 358 ? 165.913 142.153 144.119 1.00 180.61 358 THR A N 1
ATOM 2120 C CA . THR A 1 358 ? 164.462 142.037 143.978 1.00 180.73 358 THR A CA 1
ATOM 2121 C C . THR A 1 358 ? 163.825 143.298 143.403 1.00 179.90 358 THR A C 1
ATOM 2122 O O . THR A 1 358 ? 164.510 144.292 143.140 1.00 176.34 358 THR A O 1
ATOM 2126 N N . THR A 1 359 ? 162.513 143.253 143.187 1.00 177.79 359 THR A N 1
ATOM 2127 C CA . THR A 1 359 ? 161.787 144.420 142.710 1.00 177.75 359 THR A CA 1
ATOM 2128 C C . THR A 1 359 ? 161.670 145.461 143.816 1.00 177.42 359 THR A C 1
ATOM 2129 O O . THR A 1 359 ? 161.854 145.160 145.000 1.00 176.87 359 THR A O 1
ATOM 2133 N N . THR A 1 360 ? 161.356 146.706 143.410 1.00 166.62 360 THR A N 1
ATOM 2134 C CA . THR A 1 360 ? 161.214 147.889 144.262 1.00 166.24 360 THR A CA 1
ATOM 2135 C C . THR A 1 360 ? 162.258 147.869 145.375 1.00 166.86 360 THR A C 1
ATOM 2136 O O . THR A 1 360 ? 161.924 147.655 146.548 1.00 165.88 360 THR A O 1
ATOM 2140 N N . PRO A 1 361 ? 163.530 148.089 145.041 1.00 156.14 361 PRO A N 1
ATOM 2141 C CA . PRO A 1 361 ? 164.605 147.810 146.001 1.00 153.51 361 PRO A CA 1
ATOM 2142 C C . PRO A 1 361 ? 164.473 148.640 147.269 1.00 149.16 361 PRO A C 1
ATOM 2143 O O . PRO A 1 361 ? 164.113 149.819 147.233 1.00 144.77 361 PRO A O 1
ATOM 2147 N N . HIS A 1 362 ? 164.772 148.000 148.396 1.00 130.40 362 HIS A N 1
ATOM 2148 C CA . HIS A 1 362 ? 164.563 148.619 149.696 1.00 125.86 362 HIS A CA 1
ATOM 2149 C C . HIS A 1 362 ? 165.601 149.701 149.956 1.00 128.71 362 HIS A C 1
ATOM 2150 O O . HIS A 1 362 ? 166.793 149.521 149.692 1.00 135.61 362 HIS A O 1
ATOM 2157 N N . THR A 1 363 ? 165.140 150.829 150.484 1.00 122.02 363 THR A N 1
ATOM 2158 C CA . THR A 1 363 ? 166.000 151.938 150.857 1.00 126.37 363 THR A CA 1
ATOM 2159 C C . THR A 1 363 ? 166.153 151.986 152.371 1.00 125.54 363 THR A C 1
ATOM 2160 O O . THR A 1 363 ? 165.356 151.411 153.118 1.00 124.98 363 THR A O 1
ATOM 2164 N N . LEU A 1 364 ? 167.195 152.673 152.816 1.00 118.15 364 LEU A N 1
ATOM 2165 C CA . LEU A 1 364 ? 167.434 152.814 154.246 1.00 111.61 364 LEU A CA 1
ATOM 2166 C C . LEU A 1 364 ? 166.313 153.636 154.871 1.00 116.98 364 LEU A C 1
ATOM 2167 O O . LEU A 1 364 ? 166.005 154.728 154.379 1.00 120.98 364 LEU A O 1
ATOM 2172 N N . PRO A 1 365 ? 165.671 153.146 155.931 1.00 118.70 365 PRO A N 1
ATOM 2173 C CA . PRO A 1 365 ? 164.541 153.882 156.511 1.00 115.27 365 PRO A CA 1
ATOM 2174 C C . PRO A 1 365 ? 164.959 155.259 157.003 1.00 117.78 365 PRO A C 1
ATOM 2175 O O . PRO A 1 365 ? 166.026 155.433 157.594 1.00 119.52 365 PRO A O 1
ATOM 2179 N N . ALA A 1 366 ? 164.094 156.246 156.754 1.00 121.31 366 ALA A N 1
ATOM 2180 C CA . ALA A 1 366 ? 164.374 157.601 157.213 1.00 120.75 366 ALA A CA 1
ATOM 2181 C C . ALA A 1 366 ? 164.329 157.696 158.731 1.00 124.89 366 ALA A C 1
ATOM 2182 O O . ALA A 1 366 ? 164.976 158.572 159.316 1.00 127.46 366 ALA A O 1
ATOM 2184 N N . ALA A 1 367 ? 163.575 156.810 159.380 1.00 118.92 367 ALA A N 1
ATOM 2185 C CA . ALA A 1 367 ? 163.495 156.802 160.834 1.00 116.71 367 ALA A CA 1
ATOM 2186 C C . ALA A 1 367 ? 164.734 156.211 161.488 1.00 120.99 367 ALA A C 1
ATOM 2187 O O . ALA A 1 367 ? 164.962 156.455 162.679 1.00 125.91 367 ALA A O 1
ATOM 2189 N N . TRP A 1 368 ? 165.536 155.446 160.741 1.00 123.58 368 TRP A N 1
ATOM 2190 C CA . TRP A 1 368 ? 166.722 154.826 161.323 1.00 122.47 368 TRP A CA 1
ATOM 2191 C C . TRP A 1 368 ? 167.664 155.865 161.910 1.00 125.41 368 TRP A C 1
ATOM 2192 O O . TRP A 1 368 ? 168.314 155.604 162.929 1.00 132.37 368 TRP A O 1
ATOM 2203 N N . LEU A 1 369 ? 167.742 157.047 161.291 1.00 109.57 369 LEU A N 1
ATOM 2204 C CA . LEU A 1 369 ? 168.516 158.139 161.871 1.00 107.98 369 LEU A CA 1
ATOM 2205 C C . LEU A 1 369 ? 168.083 158.399 163.306 1.00 112.77 369 LEU A C 1
ATOM 2206 O O . LEU A 1 369 ? 168.909 158.401 164.227 1.00 120.66 369 LEU A O 1
ATOM 2211 N N . THR A 1 370 ? 166.776 158.583 163.515 1.00 120.48 370 THR A N 1
ATOM 2212 C CA . THR A 1 370 ? 166.252 158.688 164.871 1.00 120.20 370 THR A CA 1
ATOM 2213 C C . THR A 1 370 ? 166.681 157.487 165.699 1.00 122.35 370 THR A C 1
ATOM 2214 O O . THR A 1 370 ? 167.202 157.636 166.812 1.00 126.22 370 THR A O 1
ATOM 2218 N N . MET A 1 371 ? 166.519 156.285 165.140 1.00 127.33 371 MET A N 1
ATOM 2219 C CA . MET A 1 371 ? 166.983 155.083 165.822 1.00 124.49 371 MET A CA 1
ATOM 2220 C C . MET A 1 371 ? 168.464 155.199 166.144 1.00 127.54 371 MET A C 1
ATOM 2221 O O . MET A 1 371 ? 168.882 154.965 167.285 1.00 132.25 371 MET A O 1
ATOM 2226 N N . PHE A 1 372 ? 169.264 155.626 165.160 1.00 123.15 372 PHE A N 1
ATOM 2227 C CA . PHE A 1 372 ? 170.681 155.862 165.408 1.00 121.21 372 PHE A CA 1
ATOM 2228 C C . PHE A 1 372 ? 170.864 156.770 166.611 1.00 121.96 372 PHE A C 1
ATOM 2229 O O . PHE A 1 372 ? 171.607 156.445 167.546 1.00 130.63 372 PHE A O 1
ATOM 2237 N N . ASP A 1 373 ? 170.142 157.894 166.626 1.00 127.80 373 ASP A N 1
ATOM 2238 C CA . ASP A 1 373 ? 170.265 158.832 167.733 1.00 128.18 373 ASP A CA 1
ATOM 2239 C C . ASP A 1 373 ? 169.913 158.146 169.044 1.00 130.36 373 ASP A C 1
ATOM 2240 O O . ASP A 1 373 ? 170.631 158.279 170.044 1.00 132.40 373 ASP A O 1
ATOM 2245 N N . ALA A 1 374 ? 168.832 157.361 169.040 1.00 118.81 374 ALA A N 1
ATOM 2246 C CA . ALA A 1 374 ? 168.470 156.606 170.233 1.00 115.61 374 ALA A CA 1
ATOM 2247 C C . ALA A 1 374 ? 169.603 155.673 170.631 1.00 118.18 374 ALA A C 1
ATOM 2248 O O . ALA A 1 374 ? 170.007 155.630 171.800 1.00 121.99 374 ALA A O 1
ATOM 2250 N N . VAL A 1 375 ? 170.166 154.959 169.652 1.00 116.18 375 VAL A N 1
ATOM 2251 C CA . VAL A 1 375 ? 171.322 154.112 169.922 1.00 108.66 375 VAL A CA 1
ATOM 2252 C C . VAL A 1 375 ? 172.450 154.946 170.507 1.00 109.66 375 VAL A C 1
ATOM 2253 O O . VAL A 1 375 ? 173.104 154.540 171.475 1.00 113.67 375 VAL A O 1
ATOM 2257 N N . LEU A 1 376 ? 172.663 156.146 169.957 1.00 124.52 376 LEU A N 1
ATOM 2258 C CA . LEU A 1 376 ? 173.688 157.029 170.498 1.00 125.48 376 LEU A CA 1
ATOM 2259 C C . LEU A 1 376 ? 173.461 157.265 171.983 1.00 124.82 376 LEU A C 1
ATOM 2260 O O . LEU A 1 376 ? 174.395 157.160 172.787 1.00 129.89 376 LEU A O 1
ATOM 2265 N N . ILE A 1 377 ? 172.208 157.521 172.369 1.00 116.40 377 ILE A N 1
ATOM 2266 C CA . ILE A 1 377 ? 171.882 157.698 173.779 1.00 117.79 377 ILE A CA 1
ATOM 2267 C C . ILE A 1 377 ? 172.316 156.477 174.579 1.00 121.73 377 ILE A C 1
ATOM 2268 O O . ILE A 1 377 ? 172.991 156.598 175.610 1.00 125.62 377 ILE A O 1
ATOM 2273 N N . LEU A 1 378 ? 171.993 155.281 174.080 1.00 130.19 378 LEU A N 1
ATOM 2274 C CA . LEU A 1 378 ? 172.348 154.059 174.792 1.00 129.51 378 LEU A CA 1
ATOM 2275 C C . LEU A 1 378 ? 173.854 153.927 174.971 1.00 129.49 378 LEU A C 1
ATOM 2276 O O . LEU A 1 378 ? 174.310 153.290 175.928 1.00 128.58 378 LEU A O 1
ATOM 2281 N N . LEU A 1 379 ? 174.642 154.513 174.071 1.00 125.39 379 LEU A N 1
ATOM 2282 C CA . LEU A 1 379 ? 176.091 154.413 174.177 1.00 121.76 379 LEU A CA 1
ATOM 2283 C C . LEU A 1 379 ? 176.712 155.502 175.039 1.00 123.32 379 LEU A C 1
ATOM 2284 O O . LEU A 1 379 ? 177.913 155.431 175.319 1.00 127.97 379 LEU A O 1
ATOM 2289 N N . LEU A 1 380 ? 175.942 156.500 175.471 1.00 117.93 380 LEU A N 1
ATOM 2290 C CA . LEU A 1 380 ? 176.543 157.558 176.275 1.00 121.63 380 LEU A CA 1
ATOM 2291 C C . LEU A 1 380 ? 175.733 158.001 177.485 1.00 116.63 380 LEU A C 1
ATOM 2292 O O . LEU A 1 380 ? 176.225 158.846 178.239 1.00 121.48 380 LEU A O 1
ATOM 2297 N N . ILE A 1 381 ? 174.523 157.486 177.701 1.00 126.27 381 ILE A N 1
ATOM 2298 C CA . ILE A 1 381 ? 173.907 157.589 179.025 1.00 125.97 381 ILE A CA 1
ATOM 2299 C C . ILE A 1 381 ? 174.726 156.874 180.094 1.00 125.26 381 ILE A C 1
ATOM 2300 O O . ILE A 1 381 ? 175.011 157.489 181.134 1.00 129.42 381 ILE A O 1
ATOM 2305 N N . PRO A 1 382 ? 175.129 155.607 179.924 1.00 126.16 382 PRO A N 1
ATOM 2306 C CA . PRO A 1 382 ? 175.990 155.005 180.954 1.00 127.67 382 PRO A CA 1
ATOM 2307 C C . PRO A 1 382 ? 177.336 155.692 181.059 1.00 127.35 382 PRO A C 1
ATOM 2308 O O . PRO A 1 382 ? 177.820 155.924 182.174 1.00 132.57 382 PRO A O 1
ATOM 2312 N N . LEU A 1 383 ? 177.941 156.049 179.923 1.00 122.30 383 LEU A N 1
ATOM 2313 C CA . LEU A 1 383 ? 179.229 156.735 179.944 1.00 126.23 383 LEU A CA 1
ATOM 2314 C C . LEU A 1 383 ? 179.157 157.995 180.796 1.00 125.80 383 LEU A C 1
ATOM 2315 O O . LEU A 1 383 ? 179.938 158.165 181.741 1.00 132.43 383 LEU A O 1
ATOM 2320 N N . LYS A 1 384 ? 178.187 158.865 180.507 1.00 125.16 384 LYS A N 1
ATOM 2321 C CA . LYS A 1 384 ? 178.008 160.065 181.315 1.00 127.32 384 LYS A CA 1
ATOM 2322 C C . LYS A 1 384 ? 177.755 159.705 182.772 1.00 131.10 384 LYS A C 1
ATOM 2323 O O . LYS A 1 384 ? 178.220 160.401 183.680 1.00 134.72 384 LYS A O 1
ATOM 2329 N N . ASP A 1 385 ? 177.028 158.614 183.015 1.00 137.08 385 ASP A N 1
ATOM 2330 C CA . ASP A 1 385 ? 176.748 158.207 184.385 1.00 135.48 385 ASP A CA 1
ATOM 2331 C C . ASP A 1 385 ? 177.928 157.502 185.038 1.00 135.02 385 ASP A C 1
ATOM 2332 O O . ASP A 1 385 ? 177.956 157.387 186.268 1.00 132.81 385 ASP A O 1
ATOM 2337 N N . LYS A 1 386 ? 178.901 157.029 184.256 1.00 136.70 386 LYS A N 1
ATOM 2338 C CA . LYS A 1 386 ? 179.994 156.243 184.809 1.00 134.36 386 LYS A CA 1
ATOM 2339 C C . LYS A 1 386 ? 181.378 156.814 184.547 1.00 133.01 386 LYS A C 1
ATOM 2340 O O . LYS A 1 386 ? 182.305 156.493 185.298 1.00 132.88 386 LYS A O 1
ATOM 2346 N N . LEU A 1 387 ? 181.550 157.641 183.520 1.00 135.99 387 LEU A N 1
ATOM 2347 C CA . LEU A 1 387 ? 182.855 158.208 183.202 1.00 133.59 387 LEU A CA 1
ATOM 2348 C C . LEU A 1 387 ? 182.917 159.707 183.442 1.00 137.14 387 LEU A C 1
ATOM 2349 O O . LEU A 1 387 ? 183.791 160.174 184.179 1.00 141.34 387 LEU A O 1
ATOM 2354 N N . VAL A 1 388 ? 182.008 160.477 182.846 1.00 137.94 388 VAL A N 1
ATOM 2355 C CA . VAL A 1 388 ? 182.099 161.931 182.930 1.00 137.05 388 VAL A CA 1
ATOM 2356 C C . VAL A 1 388 ? 181.676 162.425 184.308 1.00 139.30 388 VAL A C 1
ATOM 2357 O O . VAL A 1 388 ? 182.400 163.189 184.956 1.00 144.41 388 VAL A O 1
ATOM 2361 N N . ASP A 1 389 ? 180.498 162.004 184.773 1.00 146.82 389 ASP A N 1
ATOM 2362 C CA . ASP A 1 389 ? 179.980 162.514 186.042 1.00 146.22 389 ASP A CA 1
ATOM 2363 C C . ASP A 1 389 ? 180.859 162.161 187.236 1.00 147.77 389 ASP A C 1
ATOM 2364 O O . ASP A 1 389 ? 181.134 163.060 188.048 1.00 152.44 389 ASP A O 1
ATOM 2369 N N . PRO A 1 390 ? 181.301 160.911 187.434 1.00 146.47 390 PRO A N 1
ATOM 2370 C CA . PRO A 1 390 ? 182.179 160.646 188.589 1.00 146.85 390 PRO A CA 1
ATOM 2371 C C . PRO A 1 390 ? 183.496 161.401 188.533 1.00 147.77 390 PRO A C 1
ATOM 2372 O O . PRO A 1 390 ? 183.970 161.890 189.567 1.00 149.30 390 PRO A O 1
ATOM 2376 N N . ILE A 1 391 ? 184.099 161.516 187.347 1.00 140.07 391 ILE A N 1
ATOM 2377 C CA . ILE A 1 391 ? 185.365 162.233 187.226 1.00 139.22 391 ILE A CA 1
ATOM 2378 C C . ILE A 1 391 ? 185.175 163.708 187.553 1.00 143.30 391 ILE A C 1
ATOM 2379 O O . ILE A 1 391 ? 185.982 164.309 188.273 1.00 146.83 391 ILE A O 1
ATOM 2384 N N . LEU A 1 392 ? 184.105 164.315 187.034 1.00 141.82 392 LEU A N 1
ATOM 2385 C CA . LEU A 1 392 ? 183.835 165.713 187.348 1.00 140.37 392 LEU A CA 1
ATOM 2386 C C . LEU A 1 392 ? 183.536 165.898 188.831 1.00 143.25 392 LEU A C 1
ATOM 2387 O O . LEU A 1 392 ? 183.996 166.865 189.446 1.00 146.87 392 LEU A O 1
ATOM 2392 N N . ARG A 1 393 ? 182.779 164.975 189.428 1.00 148.74 393 ARG A N 1
ATOM 2393 C CA . ARG A 1 393 ? 182.483 165.076 190.853 1.00 148.45 393 ARG A CA 1
ATOM 2394 C C . ARG A 1 393 ? 183.757 165.009 191.683 1.00 154.10 393 ARG A C 1
ATOM 2395 O O . ARG A 1 393 ? 183.914 165.756 192.656 1.00 155.99 393 ARG A O 1
ATOM 2403 N N . ARG A 1 394 ? 184.678 164.114 191.317 1.00 157.75 394 ARG A N 1
ATOM 2404 C CA . ARG A 1 394 ? 185.953 164.037 192.021 1.00 157.21 394 ARG A CA 1
ATOM 2405 C C . ARG A 1 394 ? 186.771 165.309 191.831 1.00 155.32 394 ARG A C 1
ATOM 2406 O O . ARG A 1 394 ? 187.380 165.813 192.783 1.00 154.99 394 ARG A O 1
ATOM 2414 N N . HIS A 1 395 ? 186.795 165.844 190.613 1.00 151.75 395 HIS A N 1
ATOM 2415 C CA . HIS A 1 395 ? 187.607 167.009 190.285 1.00 152.67 395 HIS A CA 1
ATOM 2416 C C . HIS A 1 395 ? 186.858 168.327 190.428 1.00 154.13 395 HIS A C 1
ATOM 2417 O O . HIS A 1 395 ? 187.433 169.381 190.136 1.00 152.40 395 HIS A O 1
ATOM 2424 N N . GLY A 1 396 ? 185.603 168.301 190.868 1.00 154.34 396 GLY A N 1
ATOM 2425 C CA . GLY A 1 396 ? 184.855 169.538 190.947 1.00 151.94 396 GLY A CA 1
ATOM 2426 C C . GLY A 1 396 ? 184.478 170.055 189.565 1.00 154.64 396 GLY A C 1
ATOM 2427 O O . GLY A 1 396 ? 184.418 169.315 188.581 1.00 157.22 396 GLY A O 1
ATOM 2428 N N . LEU A 1 397 ? 184.221 171.365 189.512 1.00 155.81 397 LEU A N 1
ATOM 2429 C CA . LEU A 1 397 ? 183.821 172.069 188.286 1.00 157.19 397 LEU A CA 1
ATOM 2430 C C . LEU A 1 397 ? 182.712 171.334 187.531 1.00 155.44 397 LEU A C 1
ATOM 2431 O O . LEU A 1 397 ? 182.604 171.428 186.306 1.00 153.03 397 LEU A O 1
ATOM 2436 N N . LEU A 1 398 ? 181.868 170.612 188.259 1.00 144.20 398 LEU A N 1
ATOM 2437 C CA . LEU A 1 398 ? 180.708 169.974 187.648 1.00 143.77 398 LEU A CA 1
ATOM 2438 C C . LEU A 1 398 ? 179.621 171.016 187.413 1.00 146.62 398 LEU A C 1
ATOM 2439 O O . LEU A 1 398 ? 179.198 171.683 188.363 1.00 146.56 398 LEU A O 1
ATOM 2444 N N . PRO A 1 399 ? 179.156 171.192 186.177 1.00 136.85 399 PRO A N 1
ATOM 2445 C CA . PRO A 1 399 ? 178.143 172.219 185.914 1.00 133.61 399 PRO A CA 1
ATOM 2446 C C . PRO A 1 399 ? 176.847 171.930 186.655 1.00 135.53 399 PRO A C 1
ATOM 2447 O O . PRO A 1 399 ? 176.458 170.776 186.849 1.00 135.61 399 PRO A O 1
ATOM 2451 N N . SER A 1 400 ? 176.179 173.002 187.071 1.00 123.18 400 SER A N 1
ATOM 2452 C CA . SER A 1 400 ? 174.912 172.875 187.771 1.00 117.27 400 SER A CA 1
ATOM 2453 C C . SER A 1 400 ? 173.830 172.387 186.810 1.00 119.53 400 SER A C 1
ATOM 2454 O O . SER A 1 400 ? 174.052 172.217 185.607 1.00 130.48 400 SER A O 1
ATOM 2457 N N . SER A 1 401 ? 172.637 172.150 187.356 1.00 117.03 401 SER A N 1
ATOM 2458 C CA . SER A 1 401 ? 171.523 171.711 186.523 1.00 116.71 401 SER A CA 1
ATOM 2459 C C . SER A 1 401 ? 171.150 172.774 185.497 1.00 116.02 401 SER A C 1
ATOM 2460 O O . SER A 1 401 ? 170.909 172.459 184.326 1.00 121.81 401 SER A O 1
ATOM 2463 N N . LEU A 1 402 ? 171.105 174.040 185.918 1.00 111.46 402 LEU A N 1
ATOM 2464 C CA . LEU A 1 402 ? 170.750 175.116 184.998 1.00 110.29 402 LEU A CA 1
ATOM 2465 C C . LEU A 1 402 ? 171.800 175.283 183.906 1.00 110.97 402 LEU A C 1
ATOM 2466 O O . LEU A 1 402 ? 171.461 175.525 182.742 1.00 115.27 402 LEU A O 1
ATOM 2471 N N . LYS A 1 403 ? 173.082 175.162 184.260 1.00 105.71 403 LYS A N 1
ATOM 2472 C CA . LYS A 1 403 ? 174.133 175.255 183.253 1.00 102.67 403 LYS A CA 1
ATOM 2473 C C . LYS A 1 403 ? 174.038 174.110 182.253 1.00 109.06 403 LYS A C 1
ATOM 2474 O O . LYS A 1 403 ? 174.245 174.305 181.050 1.00 120.04 403 LYS A O 1
ATOM 2480 N N . ARG A 1 404 ? 173.722 172.906 182.733 1.00 111.27 404 ARG A N 1
ATOM 2481 C CA . ARG A 1 404 ? 173.526 171.781 181.824 1.00 108.77 404 ARG A CA 1
ATOM 2482 C C . ARG A 1 404 ? 172.330 172.015 180.909 1.00 114.27 404 ARG A C 1
ATOM 2483 O O . ARG A 1 404 ? 172.381 171.684 179.719 1.00 122.85 404 ARG A O 1
ATOM 2491 N N . ILE A 1 405 ? 171.247 172.583 181.444 1.00 104.38 405 ILE A N 1
ATOM 2492 C CA . ILE A 1 405 ? 170.087 172.908 180.615 1.00 100.92 405 ILE A CA 1
ATOM 2493 C C . ILE A 1 405 ? 170.471 173.914 179.538 1.00 106.73 405 ILE A C 1
ATOM 2494 O O . ILE A 1 405 ? 170.050 173.802 178.380 1.00 112.36 405 ILE A O 1
ATOM 2499 N N . ALA A 1 406 ? 171.269 174.918 179.906 1.00 104.64 406 ALA A N 1
ATOM 2500 C CA . ALA A 1 406 ? 171.728 175.901 178.930 1.00 101.19 406 ALA A CA 1
ATOM 2501 C C . ALA A 1 406 ? 172.586 175.250 177.852 1.00 103.38 406 ALA A C 1
ATOM 2502 O O . ALA A 1 406 ? 172.466 175.582 176.667 1.00 112.28 406 ALA A O 1
ATOM 2504 N N . VAL A 1 407 ? 173.461 174.323 178.246 1.00 102.69 407 VAL A N 1
ATOM 2505 C CA . VAL A 1 407 ? 174.288 173.614 177.273 1.00 95.65 407 VAL A CA 1
ATOM 2506 C C . VAL A 1 407 ? 173.416 172.800 176.324 1.00 97.38 407 VAL A C 1
ATOM 2507 O O . VAL A 1 407 ? 173.652 172.767 175.109 1.00 108.92 407 VAL A O 1
ATOM 2511 N N . GLY A 1 408 ? 172.398 172.128 176.863 1.00 98.25 408 GLY A N 1
ATOM 2512 C CA . GLY A 1 408 ? 171.495 171.364 176.016 1.00 102.27 408 GLY A CA 1
ATOM 2513 C C . GLY A 1 408 ? 170.724 172.236 175.044 1.00 104.93 408 GLY A C 1
ATOM 2514 O O . GLY A 1 408 ? 170.532 171.868 173.881 1.00 112.01 408 GLY A O 1
ATOM 2515 N N . MET A 1 409 ? 170.262 173.399 175.506 1.00 114.41 409 MET A N 1
ATOM 2516 C CA . MET A 1 409 ? 169.571 174.315 174.606 1.00 111.45 409 MET A CA 1
ATOM 2517 C C . MET A 1 409 ? 170.512 174.854 173.535 1.00 108.27 409 MET A C 1
ATOM 2518 O O . MET A 1 409 ? 170.108 175.032 172.381 1.00 116.41 409 MET A O 1
ATOM 2523 N N . PHE A 1 410 ? 171.771 175.112 173.890 1.00 106.65 410 PHE A N 1
ATOM 2524 C CA . PHE A 1 410 ? 172.740 175.521 172.878 1.00 107.65 410 PHE A CA 1
ATOM 2525 C C . PHE A 1 410 ? 172.952 174.418 171.848 1.00 109.62 410 PHE A C 1
ATOM 2526 O O . PHE A 1 410 ? 173.051 174.690 170.645 1.00 118.08 410 PHE A O 1
ATOM 2534 N N . PHE A 1 411 ? 173.026 173.166 172.301 1.00 102.96 411 PHE A N 1
ATOM 2535 C CA . PHE A 1 411 ? 173.215 172.055 171.374 1.00 102.30 411 PHE A CA 1
ATOM 2536 C C . PHE A 1 411 ? 172.017 171.891 170.447 1.00 95.56 411 PHE A C 1
ATOM 2537 O O . PHE A 1 411 ? 172.181 171.630 169.249 1.00 107.59 411 PHE A O 1
ATOM 2545 N N . VAL A 1 412 ? 170.801 172.033 170.977 1.00 101.72 412 VAL A N 1
ATOM 2546 C CA . VAL A 1 412 ? 169.633 171.878 170.115 1.00 105.92 412 VAL A CA 1
ATOM 2547 C C . VAL A 1 412 ? 169.515 173.067 169.164 1.00 104.33 412 VAL A C 1
ATOM 2548 O O . VAL A 1 412 ? 169.048 172.919 168.026 1.00 104.18 412 VAL A O 1
ATOM 2552 N N . MET A 1 413 ? 169.951 174.255 169.596 1.00 115.01 413 MET A N 1
ATOM 2553 C CA . MET A 1 413 ? 170.055 175.387 168.681 1.00 105.08 413 MET A CA 1
ATOM 2554 C C . MET A 1 413 ? 171.032 175.091 167.553 1.00 107.02 413 MET A C 1
ATOM 2555 O O . MET A 1 413 ? 170.772 175.424 166.391 1.00 112.54 413 MET A O 1
ATOM 2560 N N . CYS A 1 414 ? 172.175 174.489 167.884 1.00 106.78 414 CYS A N 1
ATOM 2561 C CA . CYS A 1 414 ? 173.139 174.117 166.856 1.00 102.89 414 CYS A CA 1
ATOM 2562 C C . CYS A 1 414 ? 172.546 173.092 165.900 1.00 106.83 414 CYS A C 1
ATOM 2563 O O . CYS A 1 414 ? 172.802 173.136 164.693 1.00 116.19 414 CYS A O 1
ATOM 2566 N N . SER A 1 415 ? 171.753 172.156 166.426 1.00 105.97 415 SER A N 1
ATOM 2567 C CA . SER A 1 415 ? 171.083 171.187 165.564 1.00 102.17 415 SER A CA 1
ATOM 2568 C C . SER A 1 415 ? 170.116 171.873 164.608 1.00 104.76 415 SER A C 1
ATOM 2569 O O . SER A 1 415 ? 170.073 171.547 163.416 1.00 106.98 415 SER A O 1
ATOM 2572 N N . ALA A 1 416 ? 169.327 172.823 165.116 1.00 109.83 416 ALA A N 1
ATOM 2573 C CA . ALA A 1 416 ? 168.400 173.552 164.254 1.00 99.58 416 ALA A CA 1
ATOM 2574 C C . ALA A 1 416 ? 169.145 174.355 163.196 1.00 102.36 416 ALA A C 1
ATOM 2575 O O . ALA A 1 416 ? 168.729 174.404 162.032 1.00 107.96 416 ALA A O 1
ATOM 2577 N N . PHE A 1 417 ? 170.249 174.996 163.583 1.00 102.52 417 PHE A N 1
ATOM 2578 C CA . PHE A 1 417 ? 171.031 175.775 162.630 1.00 100.07 417 PHE A CA 1
ATOM 2579 C C . PHE A 1 417 ? 171.647 174.882 161.560 1.00 101.37 417 PHE A C 1
ATOM 2580 O O . PHE A 1 417 ? 171.676 175.245 160.378 1.00 104.70 417 PHE A O 1
ATOM 2588 N N . ALA A 1 418 ? 172.151 173.711 161.957 1.00 97.72 418 ALA A N 1
ATOM 2589 C CA . ALA A 1 418 ? 172.698 172.771 160.986 1.00 96.41 418 ALA A CA 1
ATOM 2590 C C . ALA A 1 418 ? 171.616 172.266 160.043 1.00 102.08 418 ALA A C 1
ATOM 2591 O O . ALA A 1 418 ? 171.854 172.110 158.841 1.00 109.69 418 ALA A O 1
ATOM 2593 N N . ALA A 1 419 ? 170.419 172.005 160.572 1.00 100.25 419 ALA A N 1
ATOM 2594 C CA . ALA A 1 419 ? 169.308 171.598 159.720 1.00 93.28 419 ALA A CA 1
ATOM 2595 C C . ALA A 1 419 ? 168.957 172.690 158.721 1.00 96.63 419 ALA A C 1
ATOM 2596 O O . ALA A 1 419 ? 168.703 172.408 157.545 1.00 104.03 419 ALA A O 1
ATOM 2598 N N . GLY A 1 420 ? 168.944 173.945 159.171 1.00 99.52 420 GLY A N 1
ATOM 2599 C CA . GLY A 1 420 ? 168.664 175.043 158.260 1.00 95.98 420 GLY A CA 1
ATOM 2600 C C . GLY A 1 420 ? 169.721 175.197 157.184 1.00 94.64 420 GLY A C 1
ATOM 2601 O O . GLY A 1 420 ? 169.403 175.437 156.018 1.00 101.72 420 GLY A O 1
ATOM 2602 N N . ILE A 1 421 ? 170.995 175.061 157.561 1.00 91.62 421 ILE A N 1
ATOM 2603 C CA . ILE A 1 421 ? 172.079 175.157 156.585 1.00 86.00 421 ILE A CA 1
ATOM 2604 C C . ILE A 1 421 ? 171.970 174.034 155.561 1.00 88.73 421 ILE A C 1
ATOM 2605 O O . ILE A 1 421 ? 172.107 174.251 154.348 1.00 99.04 421 ILE A O 1
ATOM 2610 N N . LEU A 1 422 ? 171.719 172.812 156.038 1.00 95.17 422 LEU A N 1
ATOM 2611 C CA . LEU A 1 422 ? 171.582 171.676 155.137 1.00 90.88 422 LEU A CA 1
ATOM 2612 C C . LEU A 1 422 ? 170.394 171.855 154.204 1.00 93.90 422 LEU A C 1
ATOM 2613 O O . LEU A 1 422 ? 170.480 171.532 153.017 1.00 106.50 422 LEU A O 1
ATOM 2618 N N . GLU A 1 423 ? 169.278 172.373 154.719 1.00 103.14 423 GLU A N 1
ATOM 2619 C CA . GLU A 1 423 ? 168.109 172.577 153.870 1.00 102.64 423 GLU A CA 1
ATOM 2620 C C . GLU A 1 423 ? 168.345 173.687 152.855 1.00 110.26 423 GLU A C 1
ATOM 2621 O O . GLU A 1 423 ? 167.858 173.608 151.723 1.00 116.17 423 GLU A O 1
ATOM 2627 N N . SER A 1 424 ? 169.084 174.732 153.235 1.00 106.00 424 SER A N 1
ATOM 2628 C CA . SER A 1 424 ? 169.417 175.777 152.272 1.00 99.32 424 SER A CA 1
ATOM 2629 C C . SER A 1 424 ? 170.293 175.230 151.153 1.00 100.26 424 SER A C 1
ATOM 2630 O O . SER A 1 424 ? 170.058 175.515 149.970 1.00 109.62 424 SER A O 1
ATOM 2633 N N . LYS A 1 425 ? 171.299 174.426 151.505 1.00 96.15 425 LYS A N 1
ATOM 2634 C CA . LYS A 1 425 ? 172.130 173.800 150.479 1.00 97.69 425 LYS A CA 1
ATOM 2635 C C . LYS A 1 425 ? 171.308 172.849 149.616 1.00 101.75 425 LYS A C 1
ATOM 2636 O O . LYS A 1 425 ? 171.503 172.775 148.397 1.00 109.38 425 LYS A O 1
ATOM 2642 N N . ARG A 1 426 ? 170.380 172.118 150.235 1.00 92.21 426 ARG A N 1
ATOM 2643 C CA . ARG A 1 426 ? 169.516 171.204 149.498 1.00 93.80 426 ARG A CA 1
ATOM 2644 C C . ARG A 1 426 ? 168.634 171.952 148.509 1.00 100.64 426 ARG A C 1
ATOM 2645 O O . ARG A 1 426 ? 168.435 171.498 147.379 1.00 109.14 426 ARG A O 1
ATOM 2653 N N . LEU A 1 427 ? 168.084 173.095 148.923 1.00 106.11 427 LEU A N 1
ATOM 2654 C CA . LEU A 1 427 ? 167.252 173.888 148.026 1.00 101.03 427 LEU A CA 1
ATOM 2655 C C . LEU A 1 427 ? 168.080 174.494 146.903 1.00 103.32 427 LEU A C 1
ATOM 2656 O O . LEU A 1 427 ? 167.599 174.626 145.772 1.00 115.50 427 LEU A O 1
ATOM 2661 N N . ASN A 1 428 ? 169.323 174.880 147.197 1.00 107.22 428 ASN A N 1
ATOM 2662 C CA . ASN A 1 428 ? 170.208 175.358 146.140 1.00 105.22 428 ASN A CA 1
ATOM 2663 C C . ASN A 1 428 ? 170.496 174.258 145.126 1.00 110.36 428 ASN A C 1
ATOM 2664 O O . ASN A 1 428 ? 170.520 174.508 143.915 1.00 119.97 428 ASN A O 1
ATOM 2669 N N . LEU A 1 429 ? 170.721 173.032 145.603 1.00 100.19 429 LEU A N 1
ATOM 2670 C CA . LEU A 1 429 ? 171.053 171.933 144.701 1.00 96.84 429 LEU A CA 1
ATOM 2671 C C . LEU A 1 429 ? 169.847 171.497 143.877 1.00 100.02 429 LEU A C 1
ATOM 2672 O O . LEU A 1 429 ? 169.950 171.314 142.658 1.00 105.30 429 LEU A O 1
ATOM 2677 N N . VAL A 1 430 ? 168.691 171.322 144.524 1.00 101.35 430 VAL A N 1
ATOM 2678 C CA . VAL A 1 430 ? 167.515 170.783 143.849 1.00 101.08 430 VAL A CA 1
ATOM 2679 C C . VAL A 1 430 ? 166.941 171.747 142.824 1.00 104.01 430 VAL A C 1
ATOM 2680 O O . VAL A 1 430 ? 166.188 171.325 141.939 1.00 108.75 430 VAL A O 1
ATOM 2684 N N . LYS A 1 431 ? 167.290 173.032 142.909 1.00 103.96 431 LYS A N 1
ATOM 2685 C CA . LYS A 1 431 ? 166.811 173.998 141.928 1.00 103.41 431 LYS A CA 1
ATOM 2686 C C . LYS A 1 431 ? 167.317 173.671 140.528 1.00 110.15 431 LYS A C 1
ATOM 2687 O O . LYS A 1 431 ? 166.664 174.018 139.537 1.00 113.57 431 LYS A O 1
ATOM 2693 N N . GLU A 1 432 ? 168.459 172.994 140.425 1.00 119.28 432 GLU A N 1
ATOM 2694 C CA . GLU A 1 432 ? 169.064 172.654 139.144 1.00 121.75 432 GLU A CA 1
ATOM 2695 C C . GLU A 1 432 ? 168.893 171.188 138.774 1.00 122.23 432 GLU A C 1
ATOM 2696 O O . GLU A 1 432 ? 168.408 170.880 137.681 1.00 124.10 432 GLU A O 1
ATOM 2702 N N . LYS A 1 433 ? 169.278 170.270 139.657 1.00 107.92 433 LYS A N 1
ATOM 2703 C CA . LYS A 1 433 ? 169.215 168.842 139.384 1.00 101.92 433 LYS A CA 1
ATOM 2704 C C . LYS A 1 433 ? 168.497 168.130 140.521 1.00 105.53 433 LYS A C 1
ATOM 2705 O O . LYS A 1 433 ? 168.465 168.614 141.655 1.00 111.34 433 LYS A O 1
ATOM 2711 N N . THR A 1 434 ? 167.925 166.969 140.208 1.00 107.29 434 THR A N 1
ATOM 2712 C CA . THR A 1 434 ? 167.185 166.194 141.191 1.00 105.38 434 THR A CA 1
ATOM 2713 C C . THR A 1 434 ? 167.350 164.707 140.913 1.00 105.75 434 THR A C 1
ATOM 2714 O O . THR A 1 434 ? 167.760 164.292 139.826 1.00 115.68 434 THR A O 1
ATOM 2718 N N . ILE A 1 435 ? 167.029 163.910 141.928 1.00 96.13 435 ILE A N 1
ATOM 2719 C CA . ILE A 1 435 ? 167.031 162.456 141.849 1.00 97.71 435 ILE A CA 1
ATOM 2720 C C . ILE A 1 435 ? 165.720 161.953 142.441 1.00 102.19 435 ILE A C 1
ATOM 2721 O O . ILE A 1 435 ? 165.270 162.447 143.481 1.00 113.11 435 ILE A O 1
ATOM 2726 N N . ASN A 1 436 ? 165.093 160.994 141.768 1.00 92.05 436 ASN A N 1
ATOM 2727 C CA . ASN A 1 436 ? 163.789 160.511 142.198 1.00 91.15 436 ASN A CA 1
ATOM 2728 C C . ASN A 1 436 ? 163.934 159.348 143.168 1.00 99.78 436 ASN A C 1
ATOM 2729 O O . ASN A 1 436 ? 164.794 158.478 142.999 1.00 102.56 436 ASN A O 1
ATOM 2734 N N . GLN A 1 437 ? 163.082 159.338 144.192 1.00 105.03 437 GLN A N 1
ATOM 2735 C CA . GLN A 1 437 ? 163.156 158.340 145.260 1.00 102.14 437 GLN A CA 1
ATOM 2736 C C . GLN A 1 437 ? 161.744 157.847 145.565 1.00 109.49 437 GLN A C 1
ATOM 2737 O O . GLN A 1 437 ? 160.978 158.534 146.246 1.00 117.54 437 GLN A O 1
ATOM 2743 N N . THR A 1 438 ? 161.409 156.653 145.082 1.00 116.87 438 THR A N 1
ATOM 2744 C CA . THR A 1 438 ? 160.096 156.064 145.354 1.00 114.79 438 THR A CA 1
ATOM 2745 C C . THR A 1 438 ? 160.061 155.373 146.717 1.00 114.41 438 THR A C 1
ATOM 2746 O O . THR A 1 438 ? 159.563 154.260 146.881 1.00 123.47 438 THR A O 1
ATOM 2750 N N . ILE A 1 439 ? 160.559 156.080 147.732 1.00 112.13 439 ILE A N 1
ATOM 2751 C CA . ILE A 1 439 ? 160.561 155.548 149.086 1.00 116.89 439 ILE A CA 1
ATOM 2752 C C . ILE A 1 439 ? 159.137 155.523 149.629 1.00 119.51 439 ILE A C 1
ATOM 2753 O O . ILE A 1 439 ? 158.321 156.413 149.355 1.00 122.09 439 ILE A O 1
ATOM 2758 N N . GLY A 1 440 ? 158.829 154.483 150.398 1.00 115.85 440 GLY A N 1
ATOM 2759 C CA . GLY A 1 440 ? 157.458 154.239 150.794 1.00 112.00 440 GLY A CA 1
ATOM 2760 C C . GLY A 1 440 ? 156.632 153.798 149.605 1.00 120.03 440 GLY A C 1
ATOM 2761 O O . GLY A 1 440 ? 156.870 152.728 149.036 1.00 120.14 440 GLY A O 1
ATOM 2762 N N . ASN A 1 441 ? 155.657 154.621 149.216 1.00 121.83 441 ASN A N 1
ATOM 2763 C CA . ASN A 1 441 ? 154.893 154.373 148.000 1.00 115.13 441 ASN A CA 1
ATOM 2764 C C . ASN A 1 441 ? 154.733 155.643 147.171 1.00 114.92 441 ASN A C 1
ATOM 2765 O O . ASN A 1 441 ? 153.870 155.691 146.287 1.00 122.76 441 ASN A O 1
ATOM 2770 N N . VAL A 1 442 ? 155.542 156.664 147.435 1.00 106.08 442 VAL A N 1
ATOM 2771 C CA . VAL A 1 442 ? 155.433 157.961 146.781 1.00 109.81 442 VAL A CA 1
ATOM 2772 C C . VAL A 1 442 ? 156.820 158.387 146.318 1.00 110.91 442 VAL A C 1
ATOM 2773 O O . VAL A 1 442 ? 157.816 158.129 147.003 1.00 112.15 442 VAL A O 1
ATOM 2777 N N . VAL A 1 443 ? 156.885 159.014 145.148 1.00 107.79 443 VAL A N 1
ATOM 2778 C CA . VAL A 1 443 ? 158.157 159.417 144.559 1.00 104.48 443 VAL A CA 1
ATOM 2779 C C . VAL A 1 443 ? 158.497 160.831 145.010 1.00 101.26 443 VAL A C 1
ATOM 2780 O O . VAL A 1 443 ? 157.666 161.743 144.922 1.00 104.40 443 VAL A O 1
ATOM 2784 N N . TYR A 1 444 ? 159.722 161.014 145.492 1.00 101.11 444 TYR A N 1
ATOM 2785 C CA . TYR A 1 444 ? 160.202 162.294 145.988 1.00 103.08 444 TYR A CA 1
ATOM 2786 C C . TYR A 1 444 ? 161.293 162.823 145.070 1.00 105.10 444 TYR A C 1
ATOM 2787 O O . TYR A 1 444 ? 162.149 162.062 144.608 1.00 114.32 444 TYR A O 1
ATOM 2796 N N . HIS A 1 445 ? 161.254 164.128 144.806 1.00 93.14 445 HIS A N 1
ATOM 2797 C CA . HIS A 1 445 ? 162.291 164.791 144.017 1.00 95.15 445 HIS A CA 1
ATOM 2798 C C . HIS A 1 445 ? 163.423 165.230 144.946 1.00 98.86 445 HIS A C 1
ATOM 2799 O O . HIS A 1 445 ? 163.653 166.414 145.199 1.00 104.41 445 HIS A O 1
ATOM 2806 N N . ALA A 1 446 ? 164.135 164.233 145.462 1.00 98.14 446 ALA A N 1
ATOM 2807 C CA . ALA A 1 446 ? 165.207 164.491 146.405 1.00 103.32 446 ALA A CA 1
ATOM 2808 C C . ALA A 1 446 ? 166.371 165.185 145.707 1.00 101.24 446 ALA A C 1
ATOM 2809 O O . ALA A 1 446 ? 166.560 165.070 144.496 1.00 108.36 446 ALA A O 1
ATOM 2811 N N . ALA A 1 447 ? 167.149 165.929 146.484 1.00 108.66 447 ALA A N 1
ATOM 2812 C CA . ALA A 1 447 ? 168.357 166.513 145.931 1.00 107.11 447 ALA A CA 1
ATOM 2813 C C . ALA A 1 447 ? 169.454 165.459 145.837 1.00 110.29 447 ALA A C 1
ATOM 2814 O O . ALA A 1 447 ? 169.391 164.400 146.467 1.00 116.79 447 ALA A O 1
ATOM 2816 N N . ASP A 1 448 ? 170.473 165.759 145.034 1.00 116.38 448 ASP A N 1
ATOM 2817 C CA . ASP A 1 448 ? 171.608 164.855 144.909 1.00 116.86 448 ASP A CA 1
ATOM 2818 C C . ASP A 1 448 ? 172.579 165.074 146.062 1.00 119.16 448 ASP A C 1
ATOM 2819 O O . ASP A 1 448 ? 173.778 165.279 145.848 1.00 120.59 448 ASP A O 1
ATOM 2824 N N . LEU A 1 449 ? 172.062 165.031 147.287 1.00 109.17 449 LEU A N 1
ATOM 2825 C CA . LEU A 1 449 ? 172.844 165.229 148.498 1.00 109.55 449 LEU A CA 1
ATOM 2826 C C . LEU A 1 449 ? 172.655 164.021 149.401 1.00 108.98 449 LEU A C 1
ATOM 2827 O O . LEU A 1 449 ? 171.520 163.592 149.636 1.00 114.68 449 LEU A O 1
ATOM 2832 N N . SER A 1 450 ? 173.762 163.481 149.904 1.00 109.35 450 SER A N 1
ATOM 2833 C CA . SER A 1 450 ? 173.705 162.265 150.703 1.00 109.52 450 SER A CA 1
ATOM 2834 C C . SER A 1 450 ? 172.869 162.477 151.958 1.00 106.87 450 SER A C 1
ATOM 2835 O O . SER A 1 450 ? 172.911 163.540 152.583 1.00 112.69 450 SER A O 1
ATOM 2838 N N . LEU A 1 451 ? 172.096 161.450 152.319 1.00 95.87 451 LEU A N 1
ATOM 2839 C CA . LEU A 1 451 ? 171.279 161.521 153.526 1.00 91.36 451 LEU A CA 1
ATOM 2840 C C . LEU A 1 451 ? 172.138 161.661 154.774 1.00 98.89 451 LEU A C 1
ATOM 2841 O O . LEU A 1 451 ? 171.697 162.244 155.771 1.00 104.97 451 LEU A O 1
ATOM 2846 N N . TRP A 1 452 ? 173.371 161.153 154.733 1.00 104.78 452 TRP A N 1
ATOM 2847 C CA . TRP A 1 452 ? 174.259 161.212 155.887 1.00 101.29 452 TRP A CA 1
ATOM 2848 C C . TRP A 1 452 ? 174.652 162.633 156.263 1.00 107.64 452 TRP A C 1
ATOM 2849 O O . TRP A 1 452 ? 175.146 162.844 157.376 1.00 117.38 452 TRP A O 1
ATOM 2860 N N . TRP A 1 453 ? 174.447 163.609 155.375 1.00 102.56 453 TRP A N 1
ATOM 2861 C CA . TRP A 1 453 ? 174.652 165.002 155.750 1.00 99.30 453 TRP A CA 1
ATOM 2862 C C . TRP A 1 453 ? 173.675 165.447 156.829 1.00 100.45 453 TRP A C 1
ATOM 2863 O O . TRP A 1 453 ? 173.921 166.458 157.495 1.00 105.56 453 TRP A O 1
ATOM 2874 N N . GLN A 1 454 ? 172.575 164.718 157.007 1.00 101.74 454 GLN A N 1
ATOM 2875 C CA . GLN A 1 454 ? 171.637 164.967 158.091 1.00 105.48 454 GLN A CA 1
ATOM 2876 C C . GLN A 1 454 ? 172.032 164.259 159.379 1.00 107.14 454 GLN A C 1
ATOM 2877 O O . GLN A 1 454 ? 171.340 164.416 160.391 1.00 111.28 454 GLN A O 1
ATOM 2883 N N . VAL A 1 455 ? 173.113 163.477 159.357 1.00 107.48 455 VAL A N 1
ATOM 2884 C CA . VAL A 1 455 ? 173.571 162.805 160.574 1.00 102.04 455 VAL A CA 1
ATOM 2885 C C . VAL A 1 455 ? 173.967 163.788 161.671 1.00 103.03 455 VAL A C 1
ATOM 2886 O O . VAL A 1 455 ? 173.551 163.589 162.824 1.00 113.04 455 VAL A O 1
ATOM 2890 N N . PRO A 1 456 ? 174.767 164.853 161.403 1.00 107.37 456 PRO A N 1
ATOM 2891 C CA . PRO A 1 456 ? 175.196 165.737 162.499 1.00 108.25 456 PRO A CA 1
ATOM 2892 C C . PRO A 1 456 ? 174.054 166.297 163.333 1.00 110.91 456 PRO A C 1
ATOM 2893 O O . PRO A 1 456 ? 174.037 166.108 164.555 1.00 113.96 456 PRO A O 1
ATOM 2897 N N . GLN A 1 457 ? 173.092 166.963 162.687 1.00 104.26 457 GLN A N 1
ATOM 2898 C CA . GLN A 1 457 ? 172.016 167.619 163.425 1.00 106.22 457 GLN A CA 1
ATOM 2899 C C . GLN A 1 457 ? 171.313 166.640 164.358 1.00 111.30 457 GLN A C 1
ATOM 2900 O O . GLN A 1 457 ? 171.148 166.916 165.553 1.00 119.70 457 GLN A O 1
ATOM 2906 N N . TYR A 1 458 ? 170.945 165.465 163.839 1.00 109.89 458 TYR A N 1
ATOM 2907 C CA . TYR A 1 458 ? 170.333 164.437 164.672 1.00 109.32 458 TYR A CA 1
ATOM 2908 C C . TYR A 1 458 ? 171.196 164.157 165.892 1.00 110.20 458 TYR A C 1
ATOM 2909 O O . TYR A 1 458 ? 170.730 164.255 167.035 1.00 111.65 458 TYR A O 1
ATOM 2918 N N . LEU A 1 459 ? 172.484 163.877 165.664 1.00 106.14 459 LEU A N 1
ATOM 2919 C CA . LEU A 1 459 ? 173.389 163.616 166.776 1.00 107.49 459 LEU A CA 1
ATOM 2920 C C . LEU A 1 459 ? 173.383 164.775 167.756 1.00 108.76 459 LEU A C 1
ATOM 2921 O O . LEU A 1 459 ? 173.304 164.568 168.973 1.00 117.31 459 LEU A O 1
ATOM 2926 N N . LEU A 1 460 ? 173.414 166.007 167.237 1.00 101.77 460 LEU A N 1
ATOM 2927 C CA . LEU A 1 460 ? 173.388 167.171 168.113 1.00 101.36 460 LEU A CA 1
ATOM 2928 C C . LEU A 1 460 ? 172.184 167.113 169.039 1.00 105.14 460 LEU A C 1
ATOM 2929 O O . LEU A 1 460 ? 172.320 167.247 170.263 1.00 113.67 460 LEU A O 1
ATOM 2934 N N . ILE A 1 461 ? 171.004 166.836 168.476 1.00 102.37 461 ILE A N 1
ATOM 2935 C CA . ILE A 1 461 ? 169.800 166.742 169.294 1.00 103.85 461 ILE A CA 1
ATOM 2936 C C . ILE A 1 461 ? 169.995 165.716 170.399 1.00 109.17 461 ILE A C 1
ATOM 2937 O O . ILE A 1 461 ? 169.688 165.980 171.570 1.00 116.82 461 ILE A O 1
ATOM 2942 N N . GLY A 1 462 ? 170.561 164.556 170.058 1.00 102.48 462 GLY A N 1
ATOM 2943 C CA . GLY A 1 462 ? 170.803 163.548 171.075 1.00 97.20 462 GLY A CA 1
ATOM 2944 C C . GLY A 1 462 ? 171.650 164.085 172.208 1.00 100.19 462 GLY A C 1
ATOM 2945 O O . GLY A 1 462 ? 171.300 163.944 173.384 1.00 105.64 462 GLY A O 1
ATOM 2946 N N . ILE A 1 463 ? 172.742 164.775 171.866 1.00 108.02 463 ILE A N 1
ATOM 2947 C CA . ILE A 1 463 ? 173.566 165.394 172.898 1.00 109.42 463 ILE A CA 1
ATOM 2948 C C . ILE A 1 463 ? 172.721 166.357 173.716 1.00 109.87 463 ILE A C 1
ATOM 2949 O O . ILE A 1 463 ? 172.698 166.297 174.953 1.00 112.94 463 ILE A O 1
ATOM 2954 N N . SER A 1 464 ? 171.947 167.203 173.029 1.00 101.34 464 SER A N 1
ATOM 2955 C CA . SER A 1 464 ? 171.075 168.137 173.726 1.00 102.09 464 SER A CA 1
ATOM 2956 C C . SER A 1 464 ? 170.230 167.409 174.756 1.00 108.13 464 SER A C 1
ATOM 2957 O O . SER A 1 464 ? 170.108 167.861 175.903 1.00 118.41 464 SER A O 1
ATOM 2960 N N . GLU A 1 465 ? 169.702 166.239 174.385 1.00 107.57 465 GLU A N 1
ATOM 2961 C CA . GLU A 1 465 ? 168.894 165.461 175.313 1.00 105.57 465 GLU A CA 1
ATOM 2962 C C . GLU A 1 465 ? 169.636 165.260 176.626 1.00 107.48 465 GLU A C 1
ATOM 2963 O O . GLU A 1 465 ? 169.214 165.761 177.677 1.00 112.98 465 GLU A O 1
ATOM 2969 N N . ILE A 1 466 ? 170.801 164.606 176.568 1.00 108.89 466 ILE A N 1
ATOM 2970 C CA . ILE A 1 466 ? 171.492 164.246 177.801 1.00 111.16 466 ILE A CA 1
ATOM 2971 C C . ILE A 1 466 ? 171.908 165.469 178.589 1.00 115.17 466 ILE A C 1
ATOM 2972 O O . ILE A 1 466 ? 172.246 165.352 179.772 1.00 112.53 466 ILE A O 1
ATOM 2977 N N . PHE A 1 467 ? 171.892 166.641 177.961 1.00 116.70 467 PHE A N 1
ATOM 2978 C CA . PHE A 1 467 ? 172.269 167.855 178.658 1.00 109.17 467 PHE A CA 1
ATOM 2979 C C . PHE A 1 467 ? 171.073 168.642 179.155 1.00 112.15 467 PHE A C 1
ATOM 2980 O O . PHE A 1 467 ? 171.187 169.331 180.172 1.00 121.98 467 PHE A O 1
ATOM 2988 N N . ALA A 1 468 ? 169.922 168.547 178.491 1.00 108.64 468 ALA A N 1
ATOM 2989 C CA . ALA A 1 468 ? 168.779 169.359 178.885 1.00 111.21 468 ALA A CA 1
ATOM 2990 C C . ALA A 1 468 ? 167.705 168.545 179.592 1.00 113.49 468 ALA A C 1
ATOM 2991 O O . ALA A 1 468 ? 167.455 168.762 180.783 1.00 121.99 468 ALA A O 1
ATOM 2993 N N . SER A 1 469 ? 167.134 167.548 178.910 1.00 110.22 469 SER A N 1
ATOM 2994 C CA . SER A 1 469 ? 165.946 166.869 179.416 1.00 111.92 469 SER A CA 1
ATOM 2995 C C . SER A 1 469 ? 166.184 166.337 180.820 1.00 116.02 469 SER A C 1
ATOM 2996 O O . SER A 1 469 ? 165.582 166.814 181.791 1.00 119.23 469 SER A O 1
ATOM 2999 N N . ILE A 1 470 ? 167.111 165.382 180.944 1.00 115.78 470 ILE A N 1
ATOM 3000 C CA . ILE A 1 470 ? 167.499 164.868 182.255 1.00 115.58 470 ILE A CA 1
ATOM 3001 C C . ILE A 1 470 ? 167.737 166.027 183.211 1.00 114.78 470 ILE A C 1
ATOM 3002 O O . ILE A 1 470 ? 167.059 166.160 184.240 1.00 123.81 470 ILE A O 1
ATOM 3007 N N . ALA A 1 471 ? 168.642 166.933 182.829 1.00 116.87 471 ALA A N 1
ATOM 3008 C CA . ALA A 1 471 ? 169.001 168.030 183.717 1.00 118.49 471 ALA A CA 1
ATOM 3009 C C . ALA A 1 471 ? 167.766 168.821 184.108 1.00 120.51 471 ALA A C 1
ATOM 3010 O O . ALA A 1 471 ? 167.549 169.106 185.293 1.00 128.84 471 ALA A O 1
ATOM 3012 N N . GLY A 1 472 ? 166.914 169.127 183.128 1.00 111.10 472 GLY A N 1
ATOM 3013 C CA . GLY A 1 472 ? 165.678 169.823 183.404 1.00 111.21 472 GLY A CA 1
ATOM 3014 C C . GLY A 1 472 ? 164.941 169.113 184.513 1.00 116.03 472 GLY A C 1
ATOM 3015 O O . GLY A 1 472 ? 164.769 169.664 185.608 1.00 120.78 472 GLY A O 1
ATOM 3016 N N . LEU A 1 473 ? 164.589 167.849 184.267 1.00 111.21 473 LEU A N 1
ATOM 3017 C CA . LEU A 1 473 ? 163.862 167.096 185.278 1.00 109.40 473 LEU A CA 1
ATOM 3018 C C . LEU A 1 473 ? 164.674 167.009 186.559 1.00 110.51 473 LEU A C 1
ATOM 3019 O O . LEU A 1 473 ? 164.126 167.151 187.659 1.00 113.89 473 LEU A O 1
ATOM 3024 N N . GLU A 1 474 ? 165.994 166.836 186.432 1.00 122.46 474 GLU A N 1
ATOM 3025 C CA . GLU A 1 474 ? 166.839 166.783 187.617 1.00 115.84 474 GLU A CA 1
ATOM 3026 C C . GLU A 1 474 ? 166.678 168.051 188.440 1.00 119.41 474 GLU A C 1
ATOM 3027 O O . GLU A 1 474 ? 166.416 167.991 189.648 1.00 125.02 474 GLU A O 1
ATOM 3033 N N . PHE A 1 475 ? 166.766 169.214 187.787 1.00 114.72 475 PHE A N 1
ATOM 3034 C CA . PHE A 1 475 ? 166.543 170.459 188.509 1.00 112.20 475 PHE A CA 1
ATOM 3035 C C . PHE A 1 475 ? 165.139 170.480 189.087 1.00 119.51 475 PHE A C 1
ATOM 3036 O O . PHE A 1 475 ? 164.933 170.849 190.250 1.00 125.06 475 PHE A O 1
ATOM 3044 N N . ALA A 1 476 ? 164.163 170.039 188.293 1.00 119.09 476 ALA A N 1
ATOM 3045 C CA . ALA A 1 476 ? 162.793 169.981 188.772 1.00 116.05 476 ALA A CA 1
ATOM 3046 C C . ALA A 1 476 ? 162.660 169.028 189.949 1.00 117.19 476 ALA A C 1
ATOM 3047 O O . ALA A 1 476 ? 161.819 169.244 190.827 1.00 120.20 476 ALA A O 1
ATOM 3049 N N . TYR A 1 477 ? 163.477 167.974 189.988 1.00 121.57 477 TYR A N 1
ATOM 3050 C CA . TYR A 1 477 ? 163.475 167.089 191.142 1.00 114.77 477 TYR A CA 1
ATOM 3051 C C . TYR A 1 477 ? 164.236 167.677 192.320 1.00 117.13 477 TYR A C 1
ATOM 3052 O O . TYR A 1 477 ? 163.942 167.326 193.468 1.00 124.13 477 TYR A O 1
ATOM 3061 N N . SER A 1 478 ? 165.205 168.559 192.065 1.00 127.82 478 SER A N 1
ATOM 3062 C CA . SER A 1 478 ? 165.988 169.122 193.159 1.00 129.40 478 SER A CA 1
ATOM 3063 C C . SER A 1 478 ? 165.176 170.128 193.965 1.00 130.68 478 SER A C 1
ATOM 3064 O O . SER A 1 478 ? 165.167 170.080 195.199 1.00 136.43 478 SER A O 1
ATOM 3067 N N . ALA A 1 479 ? 164.471 171.035 193.289 1.00 130.48 479 ALA A N 1
ATOM 3068 C CA . ALA A 1 479 ? 163.736 172.104 193.954 1.00 133.88 479 ALA A CA 1
ATOM 3069 C C . ALA A 1 479 ? 162.278 171.738 194.205 1.00 137.14 479 ALA A C 1
ATOM 3070 O O . ALA A 1 479 ? 161.417 172.622 194.264 1.00 140.46 479 ALA A O 1
ATOM 3072 N N . ALA A 1 480 ? 161.984 170.451 194.352 1.00 141.71 480 ALA A N 1
ATOM 3073 C CA . ALA A 1 480 ? 160.640 169.981 194.642 1.00 138.48 480 ALA A CA 1
ATOM 3074 C C . ALA A 1 480 ? 160.704 168.886 195.694 1.00 144.74 480 ALA A C 1
ATOM 3075 O O . ALA A 1 480 ? 161.701 168.159 195.779 1.00 147.99 480 ALA A O 1
ATOM 3077 N N . PRO A 1 481 ? 159.661 168.747 196.507 1.00 145.59 481 PRO A N 1
ATOM 3078 C CA . PRO A 1 481 ? 159.650 167.688 197.520 1.00 142.97 481 PRO A CA 1
ATOM 3079 C C . PRO A 1 481 ? 159.378 166.325 196.906 1.00 142.04 481 PRO A C 1
ATOM 3080 O O . PRO A 1 481 ? 158.998 166.194 195.740 1.00 142.27 481 PRO A O 1
ATOM 3084 N N . LYS A 1 482 ? 159.584 165.292 197.726 1.00 143.71 482 LYS A N 1
ATOM 3085 C CA . LYS A 1 482 ? 159.316 163.928 197.283 1.00 144.63 482 LYS A CA 1
ATOM 3086 C C . LYS A 1 482 ? 157.828 163.694 197.052 1.00 144.94 482 LYS A C 1
ATOM 3087 O O . LYS A 1 482 ? 157.453 162.872 196.207 1.00 144.70 482 LYS A O 1
ATOM 3093 N N . SER A 1 483 ? 156.967 164.408 197.783 1.00 145.40 483 SER A N 1
ATOM 3094 C CA . SER A 1 483 ? 155.528 164.201 197.650 1.00 145.48 483 SER A CA 1
ATOM 3095 C C . SER A 1 483 ? 155.027 164.574 196.261 1.00 145.92 483 SER A C 1
ATOM 3096 O O . SER A 1 483 ? 154.042 164.000 195.782 1.00 139.17 483 SER A O 1
ATOM 3099 N N . MET A 1 484 ? 155.683 165.527 195.602 1.00 148.42 484 MET A N 1
ATOM 3100 C CA . MET A 1 484 ? 155.337 165.923 194.244 1.00 144.83 484 MET A CA 1
ATOM 3101 C C . MET A 1 484 ? 156.026 165.078 193.182 1.00 143.32 484 MET A C 1
ATOM 3102 O O . MET A 1 484 ? 156.207 165.544 192.051 1.00 143.33 484 MET A O 1
ATOM 3107 N N . GLN A 1 485 ? 156.420 163.853 193.519 1.00 143.53 485 GLN A N 1
ATOM 3108 C CA . GLN A 1 485 ? 156.777 162.887 192.493 1.00 142.50 485 GLN A CA 1
ATOM 3109 C C . GLN A 1 485 ? 155.542 162.555 191.664 1.00 145.45 485 GLN A C 1
ATOM 3110 O O . GLN A 1 485 ? 154.429 162.475 192.189 1.00 146.84 485 GLN A O 1
ATOM 3116 N N . SER A 1 486 ? 155.743 162.387 190.357 1.00 137.26 486 SER A N 1
ATOM 3117 C CA . SER A 1 486 ? 154.717 162.123 189.349 1.00 138.27 486 SER A CA 1
ATOM 3118 C C . SER A 1 486 ? 153.819 163.327 189.094 1.00 134.10 486 SER A C 1
ATOM 3119 O O . SER A 1 486 ? 152.965 163.264 188.202 1.00 135.10 486 SER A O 1
ATOM 3122 N N . ALA A 1 487 ? 153.978 164.418 189.840 1.00 120.02 487 ALA A N 1
ATOM 3123 C CA . ALA A 1 487 ? 153.362 165.697 189.510 1.00 123.99 487 ALA A CA 1
ATOM 3124 C C . ALA A 1 487 ? 154.347 166.643 188.843 1.00 128.94 487 ALA A C 1
ATOM 3125 O O . ALA A 1 487 ? 153.973 167.389 187.933 1.00 128.34 487 ALA A O 1
ATOM 3127 N N . ILE A 1 488 ? 155.603 166.624 189.292 1.00 130.91 488 ILE A N 1
ATOM 3128 C CA . ILE A 1 488 ? 156.677 167.288 188.563 1.00 125.58 488 ILE A CA 1
ATOM 3129 C C . ILE A 1 488 ? 156.879 166.632 187.204 1.00 128.64 488 ILE A C 1
ATOM 3130 O O . ILE A 1 488 ? 157.020 167.313 186.180 1.00 134.61 488 ILE A O 1
ATOM 3135 N N . MET A 1 489 ? 156.897 165.298 187.177 1.00 117.98 489 MET A N 1
ATOM 3136 C CA . MET A 1 489 ? 157.102 164.577 185.926 1.00 113.35 489 MET A CA 1
ATOM 3137 C C . MET A 1 489 ? 155.956 164.850 184.959 1.00 115.76 489 MET A C 1
ATOM 3138 O O . MET A 1 489 ? 156.165 164.989 183.744 1.00 126.00 489 MET A O 1
ATOM 3143 N N . GLY A 1 490 ? 154.732 164.925 185.486 1.00 108.87 490 GLY A N 1
ATOM 3144 C CA . GLY A 1 490 ? 153.597 165.287 184.656 1.00 113.43 490 GLY A CA 1
ATOM 3145 C C . GLY A 1 490 ? 153.742 166.666 184.046 1.00 115.48 490 GLY A C 1
ATOM 3146 O O . GLY A 1 490 ? 153.429 166.866 182.874 1.00 119.73 490 GLY A O 1
ATOM 3147 N N . LEU A 1 491 ? 154.222 167.634 184.830 1.00 109.54 491 LEU A N 1
ATOM 3148 C CA . LEU A 1 491 ? 154.457 168.971 184.292 1.00 108.86 491 LEU A CA 1
ATOM 3149 C C . LEU A 1 491 ? 155.543 168.951 183.223 1.00 111.67 491 LEU A C 1
ATOM 3150 O O . LEU A 1 491 ? 155.454 169.669 182.220 1.00 115.94 491 LEU A O 1
ATOM 3155 N N . PHE A 1 492 ? 156.585 168.145 183.433 1.00 107.41 492 PHE A N 1
ATOM 3156 C CA . PHE A 1 492 ? 157.629 167.984 182.426 1.00 105.58 492 PHE A CA 1
ATOM 3157 C C . PHE A 1 492 ? 157.039 167.507 181.104 1.00 112.38 492 PHE A C 1
ATOM 3158 O O . PHE A 1 492 ? 157.291 168.096 180.042 1.00 118.38 492 PHE A O 1
ATOM 3166 N N . PHE A 1 493 ? 156.231 166.446 181.158 1.00 112.94 493 PHE A N 1
ATOM 3167 C CA . PHE A 1 493 ? 155.574 165.955 179.949 1.00 108.90 493 PHE A CA 1
ATOM 3168 C C . PHE A 1 493 ? 154.635 166.999 179.357 1.00 109.77 493 PHE A C 1
ATOM 3169 O O . PHE A 1 493 ? 154.565 167.156 178.132 1.00 114.97 493 PHE A O 1
ATOM 3177 N N . PHE A 1 494 ? 153.900 167.717 180.209 1.00 99.42 494 PHE A N 1
ATOM 3178 C CA . PHE A 1 494 ? 152.961 168.721 179.723 1.00 99.15 494 PHE A CA 1
ATOM 3179 C C . PHE A 1 494 ? 153.677 169.804 178.937 1.00 101.43 494 PHE A C 1
ATOM 3180 O O . PHE A 1 494 ? 153.219 170.211 177.866 1.00 107.50 494 PHE A O 1
ATOM 3188 N N . PHE A 1 495 ? 154.803 170.285 179.452 1.00 104.24 495 PHE A N 1
ATOM 3189 C CA . PHE A 1 495 ? 155.506 171.359 178.764 1.00 101.31 495 PHE A CA 1
ATOM 3190 C C . PHE A 1 495 ? 156.277 170.854 177.550 1.00 105.92 495 PHE A C 1
ATOM 3191 O O . PHE A 1 495 ? 156.459 171.608 176.589 1.00 110.00 495 PHE A O 1
ATOM 3199 N N . SER A 1 496 ? 156.695 169.585 177.540 1.00 110.83 496 SER A N 1
ATOM 3200 C CA . SER A 1 496 ? 157.210 169.014 176.296 1.00 108.98 496 SER A CA 1
ATOM 3201 C C . SER A 1 496 ? 156.124 168.969 175.224 1.00 108.88 496 SER A C 1
ATOM 3202 O O . SER A 1 496 ? 156.369 169.307 174.056 1.00 116.13 496 SER A O 1
ATOM 3205 N N . GLY A 1 497 ? 154.913 168.559 175.604 1.00 100.62 497 GLY A N 1
ATOM 3206 C CA . GLY A 1 497 ? 153.805 168.583 174.663 1.00 100.08 497 GLY A CA 1
ATOM 3207 C C . GLY A 1 497 ? 153.450 169.990 174.221 1.00 100.34 497 GLY A C 1
ATOM 3208 O O . GLY A 1 497 ? 153.060 170.212 173.074 1.00 102.11 497 GLY A O 1
ATOM 3209 N N . VAL A 1 498 ? 153.576 170.957 175.131 1.00 98.32 498 VAL A N 1
ATOM 3210 C CA . VAL A 1 498 ? 153.358 172.354 174.772 1.00 98.75 498 VAL A CA 1
ATOM 3211 C C . VAL A 1 498 ? 154.394 172.804 173.752 1.00 101.93 498 VAL A C 1
ATOM 3212 O O . VAL A 1 498 ? 154.077 173.539 172.813 1.00 103.29 498 VAL A O 1
ATOM 3216 N N . GLY A 1 499 ? 155.646 172.376 173.919 1.00 102.02 499 GLY A N 1
ATOM 3217 C CA . GLY A 1 499 ? 156.660 172.686 172.924 1.00 96.69 499 GLY A CA 1
ATOM 3218 C C . GLY A 1 499 ? 156.351 172.079 171.568 1.00 99.83 499 GLY A C 1
ATOM 3219 O O . GLY A 1 499 ? 156.543 172.719 170.530 1.00 113.67 499 GLY A O 1
ATOM 3220 N N . SER A 1 500 ? 155.868 170.835 171.557 1.00 99.48 500 SER A N 1
ATOM 3221 C CA . SER A 1 500 ? 155.467 170.216 170.294 1.00 99.65 500 SER A CA 1
ATOM 3222 C C . SER A 1 500 ? 154.312 170.978 169.647 1.00 100.92 500 SER A C 1
ATOM 3223 O O . SER A 1 500 ? 154.300 171.196 168.426 1.00 105.39 500 SER A O 1
ATOM 3226 N N . PHE A 1 501 ? 153.332 171.390 170.453 1.00 104.44 501 PHE A N 1
ATOM 3227 C CA . PHE A 1 501 ? 152.220 172.183 169.939 1.00 103.21 501 PHE A CA 1
ATOM 3228 C C . PHE A 1 501 ? 152.704 173.520 169.395 1.00 105.68 501 PHE A C 1
ATOM 3229 O O . PHE A 1 501 ? 152.195 174.006 168.380 1.00 111.31 501 PHE A O 1
ATOM 3237 N N . VAL A 1 502 ? 153.675 174.137 170.069 1.00 98.39 502 VAL A N 1
ATOM 3238 C CA . VAL A 1 502 ? 154.236 175.398 169.598 1.00 99.68 502 VAL A CA 1
ATOM 3239 C C . VAL A 1 502 ? 154.939 175.200 168.264 1.00 100.50 502 VAL A C 1
ATOM 3240 O O . VAL A 1 502 ? 154.840 176.043 167.368 1.00 111.19 502 VAL A O 1
ATOM 3244 N N . GLY A 1 503 ? 155.658 174.089 168.108 1.00 93.18 503 GLY A N 1
ATOM 3245 C CA . GLY A 1 503 ? 156.281 173.804 166.825 1.00 93.57 503 GLY A CA 1
ATOM 3246 C C . GLY A 1 503 ? 155.266 173.624 165.712 1.00 100.30 503 GLY A C 1
ATOM 3247 O O . GLY A 1 503 ? 155.434 174.155 164.608 1.00 103.89 503 GLY A O 1
ATOM 3248 N N . SER A 1 504 ? 154.191 172.881 165.990 1.00 111.10 504 SER A N 1
ATOM 3249 C CA . SER A 1 504 ? 153.137 172.711 164.993 1.00 105.93 504 SER A CA 1
ATOM 3250 C C . SER A 1 504 ? 152.487 174.046 164.642 1.00 106.74 504 SER A C 1
ATOM 3251 O O . SER A 1 504 ? 152.231 174.331 163.465 1.00 110.13 504 SER A O 1
ATOM 3254 N N . GLY A 1 505 ? 152.220 174.876 165.651 1.00 96.95 505 GLY A N 1
ATOM 3255 C CA . GLY A 1 505 ? 151.624 176.175 165.395 1.00 92.19 505 GLY A CA 1
ATOM 3256 C C . GLY A 1 505 ? 152.543 177.096 164.618 1.00 98.99 505 GLY A C 1
ATOM 3257 O O . GLY A 1 505 ? 152.090 177.873 163.779 1.00 110.81 505 GLY A O 1
ATOM 3258 N N . LEU A 1 506 ? 153.847 177.029 164.893 1.00 97.26 506 LEU A N 1
ATOM 3259 C CA . LEU A 1 506 ? 154.809 177.821 164.137 1.00 98.24 506 LEU A CA 1
ATOM 3260 C C . LEU A 1 506 ? 154.859 177.381 162.682 1.00 99.72 506 LEU A C 1
ATOM 3261 O O . LEU A 1 506 ? 154.932 178.219 161.775 1.00 108.90 506 LEU A O 1
ATOM 3266 N N . LEU A 1 507 ? 154.827 176.069 162.440 1.00 99.55 507 LEU A N 1
ATOM 3267 C CA . LEU A 1 507 ? 154.789 175.582 161.065 1.00 100.72 507 LEU A CA 1
ATOM 3268 C C . LEU A 1 507 ? 153.522 176.048 160.357 1.00 101.29 507 LEU A C 1
ATOM 3269 O O . LEU A 1 507 ? 153.568 176.475 159.196 1.00 105.08 507 LEU A O 1
ATOM 3274 N N . ALA A 1 508 ? 152.382 175.991 161.049 1.00 104.75 508 ALA A N 1
ATOM 3275 C CA . ALA A 1 508 ? 151.138 176.480 160.461 1.00 98.53 508 ALA A CA 1
ATOM 3276 C C . ALA A 1 508 ? 151.212 177.974 160.171 1.00 101.18 508 ALA A C 1
ATOM 3277 O O . ALA A 1 508 ? 150.746 178.435 159.123 1.00 108.58 508 ALA A O 1
ATOM 3279 N N . LEU A 1 509 ? 151.794 178.747 161.092 1.00 94.76 509 LEU A N 1
ATOM 3280 C CA . LEU A 1 509 ? 151.889 180.191 160.912 1.00 94.19 509 LEU A CA 1
ATOM 3281 C C . LEU A 1 509 ? 152.774 180.545 159.726 1.00 104.11 509 LEU A C 1
ATOM 3282 O O . LEU A 1 509 ? 152.429 181.422 158.925 1.00 113.24 509 LEU A O 1
ATOM 3287 N N . VAL A 1 510 ? 153.923 179.878 159.593 1.00 103.17 510 VAL A N 1
ATOM 3288 C CA . VAL A 1 510 ? 154.791 180.130 158.449 1.00 97.47 510 VAL A CA 1
ATOM 3289 C C . VAL A 1 510 ? 154.248 179.523 157.167 1.00 102.23 510 VAL A C 1
ATOM 3290 O O . VAL A 1 510 ? 154.745 179.844 156.082 1.00 108.46 510 VAL A O 1
ATOM 3294 N N . SER A 1 511 ? 153.240 178.656 157.260 1.00 107.48 511 SER A N 1
ATOM 3295 C CA . SER A 1 511 ? 152.617 178.085 156.074 1.00 109.83 511 SER A CA 1
ATOM 3296 C C . SER A 1 511 ? 151.526 178.969 155.479 1.00 109.91 511 SER A C 1
ATOM 3297 O O . SER A 1 511 ? 150.979 178.618 154.429 1.00 114.11 511 SER A O 1
ATOM 3300 N N . ILE A 1 512 ? 151.193 180.096 156.109 1.00 103.70 512 ILE A N 1
ATOM 3301 C CA . ILE A 1 512 ? 150.131 180.961 155.604 1.00 108.60 512 ILE A CA 1
ATOM 3302 C C . ILE A 1 512 ? 150.664 181.809 154.457 1.00 112.53 512 ILE A C 1
ATOM 3303 O O . ILE A 1 512 ? 151.875 181.860 154.215 1.00 118.84 512 ILE A O 1
ATOM 3308 N N . LYS A 1 513 ? 149.756 182.480 153.744 1.00 122.79 513 LYS A N 1
ATOM 3309 C CA . LYS A 1 513 ? 150.138 183.223 152.547 1.00 120.13 513 LYS A CA 1
ATOM 3310 C C . LYS A 1 513 ? 150.982 184.448 152.875 1.00 118.60 513 LYS A C 1
ATOM 3311 O O . LYS A 1 513 ? 151.842 184.833 152.075 1.00 116.11 513 LYS A O 1
ATOM 3317 N N . ALA A 1 514 ? 150.747 185.080 154.029 1.00 122.98 514 ALA A N 1
ATOM 3318 C CA . ALA A 1 514 ? 151.469 186.305 154.362 1.00 124.25 514 ALA A CA 1
ATOM 3319 C C . ALA A 1 514 ? 152.968 186.055 154.474 1.00 126.50 514 ALA A C 1
ATOM 3320 O O . ALA A 1 514 ? 153.773 186.824 153.937 1.00 124.05 514 ALA A O 1
ATOM 3322 N N . ILE A 1 515 ? 153.362 184.986 155.162 1.00 119.34 515 ILE A N 1
ATOM 3323 C CA . ILE A 1 515 ? 154.776 184.631 155.239 1.00 111.80 515 ILE A CA 1
ATOM 3324 C C . ILE A 1 515 ? 155.186 183.809 154.024 1.00 109.36 515 ILE A C 1
ATOM 3325 O O . ILE A 1 515 ? 156.162 184.127 153.336 1.00 113.84 515 ILE A O 1
ATOM 3330 N N . GLY A 1 516 ? 154.445 182.740 153.743 1.00 113.20 516 GLY A N 1
ATOM 3331 C CA . GLY A 1 516 ? 154.665 181.984 152.527 1.00 115.53 516 GLY A CA 1
ATOM 3332 C C . GLY A 1 516 ? 155.888 181.098 152.520 1.00 118.86 516 GLY A C 1
ATOM 3333 O O . GLY A 1 516 ? 156.315 180.664 151.448 1.00 121.19 516 GLY A O 1
ATOM 3334 N N . TRP A 1 517 ? 156.472 180.818 153.686 1.00 109.42 517 TRP A N 1
ATOM 3335 C CA . TRP A 1 517 ? 157.628 179.929 153.727 1.00 107.73 517 TRP A CA 1
ATOM 3336 C C . TRP A 1 517 ? 157.247 178.511 153.323 1.00 108.56 517 TRP A C 1
ATOM 3337 O O . TRP A 1 517 ? 158.018 177.824 152.643 1.00 118.78 517 TRP A O 1
ATOM 3348 N N . MET A 1 518 ? 156.063 178.054 153.732 1.00 114.83 518 MET A N 1
ATOM 3349 C CA . MET A 1 518 ? 155.574 176.727 153.379 1.00 114.78 518 MET A CA 1
ATOM 3350 C C . MET A 1 518 ? 154.242 176.787 152.639 1.00 122.09 518 MET A C 1
ATOM 3351 O O . MET A 1 518 ? 153.530 175.780 152.570 1.00 119.60 518 MET A O 1
ATOM 3356 N N . SER A 1 519 ? 153.892 177.943 152.083 1.00 140.55 519 SER A N 1
ATOM 3357 C CA . SER A 1 519 ? 152.606 178.129 151.424 1.00 139.70 519 SER A CA 1
ATOM 3358 C C . SER A 1 519 ? 152.711 177.699 149.966 1.00 138.85 519 SER A C 1
ATOM 3359 O O . SER A 1 519 ? 153.450 178.308 149.184 1.00 133.68 519 SER A O 1
ATOM 3362 N N . SER A 1 520 ? 151.966 176.660 149.607 1.00 158.95 520 SER A N 1
ATOM 3363 C CA . SER A 1 520 ? 151.917 176.141 148.244 1.00 160.03 520 SER A CA 1
ATOM 3364 C C . SER A 1 520 ? 150.772 175.139 148.176 1.00 159.19 520 SER A C 1
ATOM 3365 O O . SER A 1 520 ? 150.021 174.959 149.141 1.00 158.41 520 SER A O 1
ATOM 3368 N N . HIS A 1 521 ? 150.637 174.495 147.022 1.00 157.78 521 HIS A N 1
ATOM 3369 C CA . HIS A 1 521 ? 149.682 173.414 146.813 1.00 157.44 521 HIS A CA 1
ATOM 3370 C C . HIS A 1 521 ? 150.398 172.159 146.332 1.00 156.76 521 HIS A C 1
ATOM 3371 O O . HIS A 1 521 ? 149.872 171.384 145.531 1.00 156.37 521 HIS A O 1
ATOM 3378 N N . THR A 1 522 ? 151.616 171.950 146.825 1.00 144.12 522 THR A N 1
ATOM 3379 C CA . THR A 1 522 ? 152.454 170.834 146.393 1.00 145.61 522 THR A CA 1
ATOM 3380 C C . THR A 1 522 ? 152.081 169.599 147.202 1.00 143.71 522 THR A C 1
ATOM 3381 O O . THR A 1 522 ? 152.405 169.493 148.386 1.00 145.34 522 THR A O 1
ATOM 3385 N N . ASP A 1 523 ? 151.394 168.660 146.560 1.00 136.33 523 ASP A N 1
ATOM 3386 C CA . ASP A 1 523 ? 151.017 167.425 147.224 1.00 139.73 523 ASP A CA 1
ATOM 3387 C C . ASP A 1 523 ? 152.231 166.509 147.373 1.00 137.62 523 ASP A C 1
ATOM 3388 O O . ASP A 1 523 ? 153.320 166.781 146.858 1.00 139.15 523 ASP A O 1
ATOM 3393 N N . PHE A 1 524 ? 152.027 165.409 148.100 1.00 129.47 524 PHE A N 1
ATOM 3394 C CA . PHE A 1 524 ? 153.061 164.394 148.320 1.00 131.85 524 PHE A CA 1
ATOM 3395 C C . PHE A 1 524 ? 154.291 164.987 149.004 1.00 129.68 524 PHE A C 1
ATOM 3396 O O . PHE A 1 524 ? 155.422 164.556 148.773 1.00 130.99 524 PHE A O 1
ATOM 3404 N N . GLY A 1 525 ? 154.068 165.990 149.847 1.00 128.29 525 GLY A N 1
ATOM 3405 C CA . GLY A 1 525 ? 155.140 166.639 150.576 1.00 127.35 525 GLY A CA 1
ATOM 3406 C C . GLY A 1 525 ? 155.878 167.659 149.737 1.00 127.78 525 GLY A C 1
ATOM 3407 O O . GLY A 1 525 ? 155.620 168.861 149.844 1.00 134.52 525 GLY A O 1
ATOM 3408 N N . ASN A 1 526 ? 156.778 167.172 148.885 1.00 117.97 526 ASN A N 1
ATOM 3409 C CA . ASN A 1 526 ? 157.450 167.955 147.846 1.00 117.28 526 ASN A CA 1
ATOM 3410 C C . ASN A 1 526 ? 157.878 169.329 148.371 1.00 121.28 526 ASN A C 1
ATOM 3411 O O . ASN A 1 526 ? 157.411 170.379 147.929 1.00 125.21 526 ASN A O 1
ATOM 3416 N N . ILE A 1 527 ? 158.776 169.296 149.355 1.00 107.53 527 ILE A N 1
ATOM 3417 C CA . ILE A 1 527 ? 159.197 170.484 150.093 1.00 101.49 527 ILE A CA 1
ATOM 3418 C C . ILE A 1 527 ? 160.105 171.378 149.259 1.00 107.29 527 ILE A C 1
ATOM 3419 O O . ILE A 1 527 ? 160.550 172.431 149.730 1.00 113.20 527 ILE A O 1
ATOM 3424 N N . ASN A 1 528 ? 160.401 170.964 148.025 1.00 106.27 528 ASN A N 1
ATOM 3425 C CA . ASN A 1 528 ? 161.347 171.715 147.204 1.00 102.00 528 ASN A CA 1
ATOM 3426 C C . ASN A 1 528 ? 160.861 173.131 146.926 1.00 107.90 528 ASN A C 1
ATOM 3427 O O . ASN A 1 528 ? 161.676 174.053 146.808 1.00 112.97 528 ASN A O 1
ATOM 3432 N N . GLY A 1 529 ? 159.545 173.329 146.814 1.00 107.90 529 GLY A N 1
ATOM 3433 C CA . GLY A 1 529 ? 159.015 174.668 146.627 1.00 109.14 529 GLY A CA 1
ATOM 3434 C C . GLY A 1 529 ? 158.827 175.455 147.903 1.00 109.57 529 GLY A C 1
ATOM 3435 O O . GLY A 1 529 ? 158.598 176.667 147.841 1.00 107.82 529 GLY A O 1
ATOM 3436 N N . CYS A 1 530 ? 158.914 174.798 149.055 1.00 121.47 530 CYS A N 1
ATOM 3437 C CA . CYS A 1 530 ? 158.761 175.466 150.335 1.00 120.15 530 CYS A CA 1
ATOM 3438 C C . CYS A 1 530 ? 160.123 175.930 150.847 1.00 121.34 530 CYS A C 1
ATOM 3439 O O . CYS A 1 530 ? 161.145 175.817 150.167 1.00 121.35 530 CYS A O 1
ATOM 3442 N N . TYR A 1 531 ? 160.140 176.466 152.069 1.00 115.03 531 TYR A N 1
ATOM 3443 C CA . TYR A 1 531 ? 161.368 176.937 152.713 1.00 107.42 531 TYR A CA 1
ATOM 3444 C C . TYR A 1 531 ? 161.429 176.348 154.122 1.00 108.94 531 TYR A C 1
ATOM 3445 O O . TYR A 1 531 ? 161.000 176.981 155.088 1.00 118.00 531 TYR A O 1
ATOM 3454 N N . LEU A 1 532 ? 161.966 175.132 154.237 1.00 97.97 532 LEU A N 1
ATOM 3455 C CA . LEU A 1 532 ? 162.268 174.602 155.562 1.00 99.84 532 LEU A CA 1
ATOM 3456 C C . LEU A 1 532 ? 163.539 175.203 156.138 1.00 107.47 532 LEU A C 1
ATOM 3457 O O . LEU A 1 532 ? 163.740 175.152 157.355 1.00 111.55 532 LEU A O 1
ATOM 3462 N N . ASN A 1 533 ? 164.409 175.762 155.296 1.00 111.81 533 ASN A N 1
ATOM 3463 C CA . ASN A 1 533 ? 165.584 176.447 155.821 1.00 105.67 533 ASN A CA 1
ATOM 3464 C C . ASN A 1 533 ? 165.174 177.648 156.661 1.00 108.77 533 ASN A C 1
ATOM 3465 O O . ASN A 1 533 ? 165.713 177.865 157.752 1.00 116.90 533 ASN A O 1
ATOM 3470 N N . TYR A 1 534 ? 164.200 178.423 156.179 1.00 107.15 534 TYR A N 1
ATOM 3471 C CA . TYR A 1 534 ? 163.709 179.561 156.948 1.00 102.13 534 TYR A CA 1
ATOM 3472 C C . TYR A 1 534 ? 163.039 179.106 158.238 1.00 107.70 534 TYR A C 1
ATOM 3473 O O . TYR A 1 534 ? 163.201 179.740 159.285 1.00 121.55 534 TYR A O 1
ATOM 3482 N N . TYR A 1 535 ? 162.279 178.010 158.181 1.00 94.43 535 TYR A N 1
ATOM 3483 C CA . TYR A 1 535 ? 161.617 177.503 159.380 1.00 98.86 535 TYR A CA 1
ATOM 3484 C C . TYR A 1 535 ? 162.631 177.038 160.420 1.00 97.48 535 TYR A C 1
ATOM 3485 O O . TYR A 1 535 ? 162.495 177.340 161.613 1.00 98.63 535 TYR A O 1
ATOM 3494 N N . PHE A 1 536 ? 163.658 176.306 159.986 1.00 98.01 536 PHE A N 1
ATOM 3495 C CA . PHE A 1 536 ? 164.692 175.856 160.910 1.00 90.07 536 PHE A CA 1
ATOM 3496 C C . PHE A 1 536 ? 165.483 177.031 161.469 1.00 94.92 53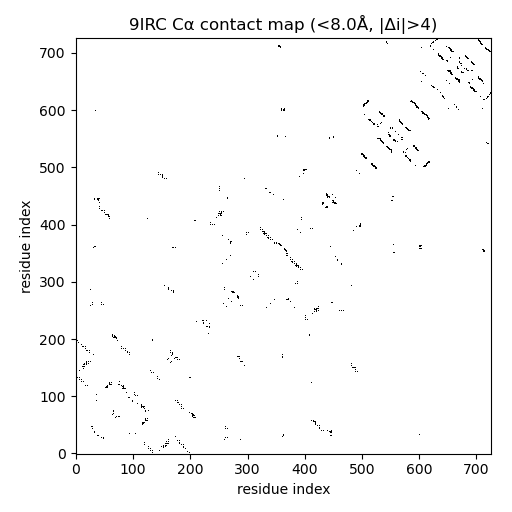6 PHE A C 1
ATOM 3497 O O . PHE A 1 536 ? 165.853 177.029 162.648 1.00 105.67 536 PHE A O 1
ATOM 3505 N N . PHE A 1 537 ? 165.756 178.043 160.642 1.00 96.39 537 PHE A N 1
ATOM 3506 C CA . PHE A 1 537 ? 166.442 179.232 161.137 1.00 92.92 537 PHE A CA 1
ATOM 3507 C C . PHE A 1 537 ? 165.591 179.980 162.154 1.00 98.16 537 PHE A C 1
ATOM 3508 O O . PHE A 1 537 ? 166.114 180.496 163.146 1.00 108.05 537 PHE A O 1
ATOM 3516 N N . LEU A 1 538 ? 164.279 180.058 161.922 1.00 97.46 538 LEU A N 1
ATOM 3517 C CA . LEU A 1 538 ? 163.388 180.684 162.894 1.00 97.66 538 LEU A CA 1
ATOM 3518 C C . LEU A 1 538 ? 163.379 179.911 164.205 1.00 97.81 538 LEU A C 1
ATOM 3519 O O . LEU A 1 538 ? 163.395 180.507 165.289 1.00 106.22 538 LEU A O 1
ATOM 3524 N N . LEU A 1 539 ? 163.347 178.580 164.124 1.00 94.69 539 LEU A N 1
ATOM 3525 C CA . LEU A 1 539 ? 163.405 177.765 165.333 1.00 95.57 539 LEU A CA 1
ATOM 3526 C C . LEU A 1 539 ? 164.715 177.982 166.078 1.00 98.99 539 LEU A C 1
ATOM 3527 O O . LEU A 1 539 ? 164.728 178.101 167.309 1.00 106.63 539 LEU A O 1
ATOM 3532 N N . ALA A 1 540 ? 165.828 178.043 165.344 1.00 93.45 540 ALA A N 1
ATOM 3533 C CA . ALA A 1 540 ? 167.122 178.285 165.971 1.00 89.86 540 ALA A CA 1
ATOM 3534 C C . ALA A 1 540 ? 167.176 179.664 166.614 1.00 102.43 540 ALA A C 1
ATOM 3535 O O . ALA A 1 540 ? 167.749 179.829 167.693 1.00 108.26 540 ALA A O 1
ATOM 3537 N N . ALA A 1 541 ? 166.590 180.671 165.962 1.00 103.36 541 ALA A N 1
ATOM 3538 C CA . ALA A 1 541 ? 166.578 182.017 166.527 1.00 95.61 541 ALA A CA 1
ATOM 3539 C C . ALA A 1 541 ? 165.732 182.083 167.791 1.00 100.08 541 ALA A C 1
ATOM 3540 O O . ALA A 1 541 ? 166.109 182.747 168.765 1.00 109.16 541 ALA A O 1
ATOM 3542 N N . ILE A 1 542 ? 164.578 181.413 167.792 1.00 102.15 542 ILE A N 1
ATOM 3543 C CA . ILE A 1 542 ? 163.749 181.369 168.994 1.00 105.09 542 ILE A CA 1
ATOM 3544 C C . ILE A 1 542 ? 164.485 180.655 170.118 1.00 106.07 542 ILE A C 1
ATOM 3545 O O . ILE A 1 542 ? 164.471 181.100 171.275 1.00 116.71 542 ILE A O 1
ATOM 3550 N N . GLN A 1 543 ? 165.149 179.542 169.797 1.00 109.08 543 GLN A N 1
ATOM 3551 C CA . GLN A 1 543 ? 165.932 178.834 170.802 1.00 107.55 543 GLN A CA 1
ATOM 3552 C C . GLN A 1 543 ? 167.069 179.700 171.326 1.00 108.86 543 GLN A C 1
ATOM 3553 O O . GLN A 1 543 ? 167.386 179.662 172.517 1.00 117.68 543 GLN A O 1
ATOM 3559 N N . GLY A 1 544 ? 167.694 180.489 170.453 1.00 102.03 544 GLY A N 1
ATOM 3560 C CA . GLY A 1 544 ? 168.756 181.376 170.897 1.00 105.34 544 GLY A CA 1
ATOM 3561 C C . GLY A 1 544 ? 168.259 182.477 171.812 1.00 110.17 544 GLY A C 1
ATOM 3562 O O . GLY A 1 544 ? 168.897 182.793 172.818 1.00 117.34 544 GLY A O 1
ATOM 3563 N N . ALA A 1 545 ? 167.122 183.085 171.471 1.00 104.91 545 ALA A N 1
ATOM 3564 C CA . ALA A 1 545 ? 166.544 184.093 172.354 1.00 106.54 545 ALA A CA 1
ATOM 3565 C C . ALA A 1 545 ? 166.194 183.489 173.707 1.00 113.17 545 ALA A C 1
ATOM 3566 O O . ALA A 1 545 ? 166.475 184.085 174.757 1.00 125.30 545 ALA A O 1
ATOM 3568 N N . THR A 1 546 ? 165.601 182.293 173.701 1.00 103.83 546 THR A N 1
ATOM 3569 C CA . THR A 1 546 ? 165.274 181.623 174.953 1.00 105.52 546 THR A CA 1
ATOM 3570 C C . THR A 1 546 ? 166.532 181.291 175.746 1.00 113.49 546 THR A C 1
ATOM 3571 O O . THR A 1 546 ? 166.542 181.398 176.975 1.00 118.43 546 THR A O 1
ATOM 3575 N N . LEU A 1 547 ? 167.605 180.893 175.060 1.00 114.46 547 LEU A N 1
ATOM 3576 C CA . LEU A 1 547 ? 168.850 180.559 175.742 1.00 111.75 547 LEU A CA 1
ATOM 3577 C C . LEU A 1 547 ? 169.492 181.792 176.364 1.00 115.26 547 LEU A C 1
ATOM 3578 O O . LEU A 1 547 ? 170.005 181.728 177.486 1.00 122.25 547 LEU A O 1
ATOM 3583 N N . LEU A 1 548 ? 169.487 182.919 175.651 1.00 113.17 548 LEU A N 1
ATOM 3584 C CA . LEU A 1 548 ? 170.009 184.156 176.226 1.00 113.25 548 LEU A CA 1
ATOM 3585 C C . LEU A 1 548 ? 169.188 184.592 177.433 1.00 118.23 548 LEU A C 1
ATOM 3586 O O . LEU A 1 548 ? 169.744 185.003 178.458 1.00 124.65 548 LEU A O 1
ATOM 3591 N N . LEU A 1 549 ? 167.858 184.502 177.336 1.00 115.22 549 LEU A N 1
ATOM 3592 C CA . LEU A 1 549 ? 167.023 184.850 178.483 1.00 118.57 549 LEU A CA 1
ATOM 3593 C C . LEU A 1 549 ? 167.288 183.917 179.659 1.00 124.36 549 LEU A C 1
ATOM 3594 O O . LEU A 1 549 ? 167.364 184.362 180.811 1.00 130.80 549 LEU A O 1
ATOM 3599 N N . PHE A 1 550 ? 167.436 182.619 179.385 1.00 118.84 550 PHE A N 1
ATOM 3600 C CA . PHE A 1 550 ? 167.726 181.653 180.436 1.00 114.92 550 PHE A CA 1
ATOM 3601 C C . PHE A 1 550 ? 169.060 181.949 181.104 1.00 114.91 550 PHE A C 1
ATOM 3602 O O . PHE A 1 550 ? 169.169 181.900 182.333 1.00 118.10 550 PHE A O 1
ATOM 3610 N N . LEU A 1 551 ? 170.087 182.255 180.310 1.00 114.01 551 LEU A N 1
ATOM 3611 C CA . LEU A 1 551 ? 171.388 182.586 180.877 1.00 114.98 551 LEU A CA 1
ATOM 3612 C C . LEU A 1 551 ? 171.312 183.846 181.726 1.00 122.33 551 LEU A C 1
ATOM 3613 O O . LEU A 1 551 ? 171.895 183.905 182.815 1.00 128.73 551 LEU A O 1
ATOM 3618 N N . ILE A 1 552 ? 170.589 184.861 181.250 1.00 124.32 552 ILE A N 1
ATOM 3619 C CA . ILE A 1 552 ? 170.479 186.111 181.998 1.00 127.01 552 ILE A CA 1
ATOM 3620 C C . ILE A 1 552 ? 169.790 185.872 183.336 1.00 130.46 552 ILE A C 1
ATOM 3621 O O . ILE A 1 552 ? 170.267 186.315 184.389 1.00 132.09 552 ILE A O 1
ATOM 3626 N N . ILE A 1 553 ? 168.664 185.152 183.320 1.00 129.06 553 ILE A N 1
ATOM 3627 C CA . ILE A 1 553 ? 167.932 184.928 184.563 1.00 127.84 553 ILE A CA 1
ATOM 3628 C C . ILE A 1 553 ? 168.697 183.991 185.492 1.00 130.92 553 ILE A C 1
ATOM 3629 O O . ILE A 1 553 ? 168.604 184.118 186.717 1.00 130.77 553 ILE A O 1
ATOM 3634 N N . SER A 1 554 ? 169.468 183.047 184.943 1.00 135.87 554 SER A N 1
ATOM 3635 C CA . SER A 1 554 ? 170.261 182.164 185.791 1.00 132.88 554 SER A CA 1
ATOM 3636 C C . SER A 1 554 ? 171.402 182.919 186.458 1.00 134.91 554 SER A C 1
ATOM 3637 O O . SER A 1 554 ? 171.692 182.699 187.639 1.00 136.21 554 SER A O 1
ATOM 3640 N N . VAL A 1 555 ? 172.065 183.810 185.717 1.00 144.32 555 VAL A N 1
ATOM 3641 C CA . VAL A 1 555 ? 173.129 184.617 186.305 1.00 147.68 555 VAL A CA 1
ATOM 3642 C C . VAL A 1 555 ? 172.561 185.553 187.365 1.00 150.44 555 VAL A C 1
ATOM 3643 O O . VAL A 1 555 ? 173.140 185.713 188.447 1.00 150.00 555 VAL A O 1
ATOM 3647 N N . LYS A 1 556 ? 171.419 186.182 187.076 1.00 154.12 556 LYS A N 1
ATOM 3648 C CA . LYS A 1 556 ? 170.822 187.105 188.037 1.00 153.46 556 LYS A CA 1
ATOM 3649 C C . LYS A 1 556 ? 170.372 186.379 189.300 1.00 153.97 556 LYS A C 1
ATOM 3650 O O . LYS A 1 556 ? 170.645 186.831 190.418 1.00 152.84 556 LYS A O 1
ATOM 3656 N N . TYR A 1 557 ? 169.680 185.249 189.142 1.00 160.86 557 TYR A N 1
ATOM 3657 C CA . TYR A 1 557 ? 169.160 184.532 190.303 1.00 160.72 557 TYR A CA 1
ATOM 3658 C C . TYR A 1 557 ? 170.268 183.796 191.045 1.00 161.93 557 TYR A C 1
ATOM 3659 O O . TYR A 1 557 ? 170.299 183.794 192.281 1.00 160.12 557 TYR A O 1
ATOM 3668 N N . ASP A 1 558 ? 171.182 183.167 190.314 1.00 162.33 558 ASP A N 1
ATOM 3669 C CA . ASP A 1 558 ? 172.258 182.402 190.932 1.00 161.69 558 ASP A CA 1
ATOM 3670 C C . ASP A 1 558 ? 173.597 183.116 190.782 1.00 158.06 558 ASP A C 1
ATOM 3671 O O . ASP A 1 558 ? 174.290 183.369 191.767 1.00 158.79 558 ASP A O 1
ATOM 3676 N N . MET B 2 1 ? 160.115 161.408 172.823 1.00 122.81 1 MET B N 1
ATOM 3677 C CA . MET B 2 1 ? 160.990 161.508 173.984 1.00 126.65 1 MET B CA 1
ATOM 3678 C C . MET B 2 1 ? 161.866 160.263 174.039 1.00 127.83 1 MET B C 1
ATOM 3679 O O . MET B 2 1 ? 161.432 159.222 174.530 1.00 132.50 1 MET B O 1
ATOM 3684 N N . LEU B 2 2 ? 163.095 160.362 173.534 1.00 121.03 2 LEU B N 1
ATOM 3685 C CA . LEU B 2 2 ? 163.955 159.186 173.473 1.00 122.40 2 LEU B CA 1
ATOM 3686 C C . LEU B 2 2 ? 164.504 158.798 174.840 1.00 125.58 2 LEU B C 1
ATOM 3687 O O . LEU B 2 2 ? 164.928 157.652 175.028 1.00 129.14 2 LEU B O 1
ATOM 3692 N N . SER B 2 3 ? 164.510 159.722 175.799 1.00 120.04 3 SER B N 1
ATOM 3693 C CA . SER B 2 3 ? 165.006 159.440 177.137 1.00 122.73 3 SER B CA 1
ATOM 3694 C C . SER B 2 3 ? 163.883 159.212 178.142 1.00 126.07 3 SER B C 1
ATOM 3695 O O . SER B 2 3 ? 164.042 159.543 179.321 1.00 131.43 3 SER B O 1
ATOM 3698 N N . GLU B 2 4 ? 162.752 158.656 177.701 1.00 126.38 4 GLU B N 1
ATOM 3699 C CA . GLU B 2 4 ? 161.680 158.334 178.638 1.00 125.38 4 GLU B CA 1
ATOM 3700 C C . GLU B 2 4 ? 162.134 157.300 179.658 1.00 130.42 4 GLU B C 1
ATOM 3701 O O . GLU B 2 4 ? 161.737 157.358 180.826 1.00 130.47 4 GLU B O 1
ATOM 3707 N N . GLY B 2 5 ? 162.958 156.342 179.233 1.00 119.38 5 GLY B N 1
ATOM 3708 C CA . GLY B 2 5 ? 163.447 155.341 180.166 1.00 117.74 5 GLY B CA 1
ATOM 3709 C C . GLY B 2 5 ? 164.270 155.941 181.289 1.00 116.52 5 GLY B C 1
ATOM 3710 O O . GLY B 2 5 ? 164.122 155.560 182.452 1.00 123.53 5 GLY B O 1
ATOM 3711 N N . TYR B 2 6 ? 165.149 156.887 180.957 1.00 107.57 6 TYR B N 1
ATOM 3712 C CA . TYR B 2 6 ? 165.990 157.500 181.978 1.00 109.58 6 TYR B CA 1
ATOM 3713 C C . TYR B 2 6 ? 165.221 158.530 182.798 1.00 114.67 6 TYR B C 1
ATOM 3714 O O . TYR B 2 6 ? 165.534 158.739 183.975 1.00 120.81 6 TYR B O 1
ATOM 3723 N N . LEU B 2 7 ? 164.212 159.172 182.210 1.00 114.50 7 LEU B N 1
ATOM 3724 C CA . LEU B 2 7 ? 163.425 160.134 182.973 1.00 114.65 7 LEU B CA 1
ATOM 3725 C C . LEU B 2 7 ? 162.422 159.442 183.888 1.00 116.82 7 LEU B C 1
ATOM 3726 O O . LEU B 2 7 ? 161.985 160.031 184.883 1.00 122.62 7 LEU B O 1
ATOM 3731 N N . SER B 2 8 ? 162.042 158.203 183.568 1.00 121.92 8 SER B N 1
ATOM 3732 C CA . SER B 2 8 ? 161.081 157.484 184.399 1.00 124.81 8 SER B CA 1
ATOM 3733 C C . SER B 2 8 ? 161.669 157.149 185.763 1.00 125.00 8 SER B C 1
ATOM 3734 O O . SER B 2 8 ? 160.999 157.303 186.791 1.00 124.86 8 SER B O 1
ATOM 3737 N N . GLY B 2 9 ? 162.916 156.689 185.794 1.00 117.24 9 GLY B N 1
ATOM 3738 C CA . GLY B 2 9 ? 163.561 156.348 187.046 1.00 119.92 9 GLY B CA 1
ATOM 3739 C C . GLY B 2 9 ? 164.702 157.281 187.387 1.00 125.80 9 GLY B C 1
ATOM 3740 O O . GLY B 2 9 ? 165.741 156.844 187.890 1.00 130.38 9 GLY B O 1
ATOM 3741 N N . LEU B 2 10 ? 164.512 158.575 187.119 1.00 124.51 10 LEU B N 1
ATOM 3742 C CA . LEU B 2 10 ? 165.574 159.548 187.352 1.00 120.29 10 LEU B CA 1
ATOM 3743 C C . LEU B 2 10 ? 165.978 159.610 188.818 1.00 122.84 10 LEU B C 1
ATOM 3744 O O . LEU B 2 10 ? 167.148 159.857 189.126 1.00 127.07 10 LEU B O 1
ATOM 3749 N N . GLU B 2 11 ? 165.021 159.381 189.722 1.00 122.25 11 GLU B N 1
ATOM 3750 C CA . GLU B 2 11 ? 165.290 159.557 191.176 1.00 127.15 11 GLU B CA 1
ATOM 3751 C C . GLU B 2 11 ? 165.782 158.263 191.836 1.00 129.59 11 GLU B C 1
ATOM 3752 O O . GLU B 2 11 ? 165.768 158.204 193.081 1.00 132.31 11 GLU B O 1
ATOM 3758 N N . TYR B 2 12 ? 166.218 157.274 191.053 1.00 123.90 12 TYR B N 1
ATOM 3759 C CA . TYR B 2 12 ? 166.625 155.999 191.635 1.00 124.08 12 TYR B CA 1
ATOM 3760 C C . TYR B 2 12 ? 168.124 155.736 191.510 1.00 126.86 12 TYR B C 1
ATOM 3761 O O . TYR B 2 12 ? 168.798 155.515 192.520 1.00 130.95 12 TYR B O 1
ATOM 3770 N N . TRP B 2 13 ? 168.663 155.749 190.288 1.00 125.81 13 TRP B N 1
ATOM 3771 C CA . TRP B 2 13 ? 170.061 155.359 190.115 1.00 130.55 13 TRP B CA 1
ATOM 3772 C C . TRP B 2 13 ? 171.025 156.417 190.643 1.00 134.07 13 TRP B C 1
ATOM 3773 O O . TRP B 2 13 ? 171.979 156.084 191.355 1.00 133.66 13 TRP B O 1
ATOM 3784 N N . ASN B 2 14 ? 170.805 157.689 190.320 1.00 146.18 14 ASN B N 1
ATOM 3785 C CA . ASN B 2 14 ? 171.666 158.745 190.840 1.00 148.99 14 ASN B CA 1
ATOM 3786 C C . ASN B 2 14 ? 171.060 159.322 192.115 1.00 149.88 14 ASN B C 1
ATOM 3787 O O . ASN B 2 14 ? 169.842 159.266 192.313 1.00 148.66 14 ASN B O 1
ATOM 3792 N N . ASP B 2 15 ? 171.916 159.840 192.991 1.00 167.18 15 ASP B N 1
ATOM 3793 C CA . ASP B 2 15 ? 171.474 160.318 194.295 1.00 167.99 15 ASP B CA 1
ATOM 3794 C C . ASP B 2 15 ? 171.245 161.824 194.248 1.00 166.96 15 ASP B C 1
ATOM 3795 O O . ASP B 2 15 ? 172.147 162.584 193.879 1.00 164.51 15 ASP B O 1
ATOM 3800 N N . ILE B 2 16 ? 170.043 162.251 194.622 1.00 165.64 16 ILE B N 1
ATOM 3801 C CA . ILE B 2 16 ? 169.671 163.659 194.634 1.00 164.90 16 ILE B CA 1
ATOM 3802 C C . ILE B 2 16 ? 169.129 164.012 196.011 1.00 165.02 16 ILE B C 1
ATOM 3803 O O . ILE B 2 16 ? 168.544 163.174 196.705 1.00 163.46 16 ILE B O 1
ATOM 3808 N N . HIS B 2 17 ? 169.338 165.263 196.410 1.00 171.50 17 HIS B N 1
ATOM 3809 C CA . HIS B 2 17 ? 168.837 165.757 197.681 1.00 172.84 17 HIS B CA 1
ATOM 3810 C C . HIS B 2 17 ? 167.353 166.090 197.514 1.00 173.42 17 HIS B C 1
ATOM 3811 O O . HIS B 2 17 ? 166.800 166.010 196.414 1.00 170.14 17 HIS B O 1
ATOM 3818 N N . TRP B 2 18 ? 166.694 166.454 198.617 1.00 173.48 18 TRP B N 1
ATOM 3819 C CA . TRP B 2 18 ? 165.248 166.656 198.646 1.00 171.03 18 TRP B CA 1
ATOM 3820 C C . TRP B 2 18 ? 164.538 165.368 198.247 1.00 170.88 18 TRP B C 1
ATOM 3821 O O . TRP B 2 18 ? 164.300 164.498 199.091 1.00 169.08 18 TRP B O 1
ATOM 3832 N N . ASN B 2 19 ? 164.188 165.244 196.971 1.00 153.91 19 ASN B N 1
ATOM 3833 C CA . ASN B 2 19 ? 163.600 164.014 196.451 1.00 153.90 19 ASN B CA 1
ATOM 3834 C C . ASN B 2 19 ? 164.598 162.867 196.582 1.00 154.29 19 ASN B C 1
ATOM 3835 O O . ASN B 2 19 ? 164.533 162.079 197.525 1.00 150.21 19 ASN B O 1
ATOM 3840 N N . ASP C 3 1 ? 138.808 157.802 129.806 1.00 162.11 1 ASP H N 1
ATOM 3841 C CA . ASP C 3 1 ? 138.363 159.096 130.310 1.00 165.76 1 ASP H CA 1
ATOM 3842 C C . ASP C 3 1 ? 139.505 160.103 130.303 1.00 164.86 1 ASP H C 1
ATOM 3843 O O . ASP C 3 1 ? 139.336 161.248 129.883 1.00 163.97 1 ASP H O 1
ATOM 3848 N N . VAL C 3 2 ? 140.670 159.664 130.779 1.00 144.01 2 VAL H N 1
ATOM 3849 C CA . VAL C 3 2 ? 141.848 160.522 130.804 1.00 142.63 2 VAL H CA 1
ATOM 3850 C C . VAL C 3 2 ? 142.289 160.828 129.379 1.00 143.65 2 VAL H C 1
ATOM 3851 O O . VAL C 3 2 ? 142.347 159.939 128.519 1.00 144.53 2 VAL H O 1
ATOM 3855 N N . GLN C 3 3 ? 142.564 162.103 129.111 1.00 131.15 3 GLN H N 1
ATOM 3856 C CA . GLN C 3 3 ? 143.028 162.513 127.796 1.00 127.64 3 GLN H CA 1
ATOM 3857 C C . GLN C 3 3 ? 143.737 163.856 127.900 1.00 127.56 3 GLN H C 1
ATOM 3858 O O . GLN C 3 3 ? 143.500 164.647 128.821 1.00 129.95 3 GLN H O 1
ATOM 3864 N N . LEU C 3 4 ? 144.608 164.100 126.921 1.00 116.04 4 LEU H N 1
ATOM 3865 C CA . LEU C 3 4 ? 145.486 165.266 126.887 1.00 111.20 4 LEU H CA 1
ATOM 3866 C C . LEU C 3 4 ? 145.522 165.772 125.452 1.00 115.01 4 LEU H C 1
ATOM 3867 O O . LEU C 3 4 ? 145.929 165.033 124.551 1.00 120.55 4 LEU H O 1
ATOM 3872 N N . VAL C 3 5 ? 145.100 167.014 125.230 1.00 114.19 5 VAL H N 1
ATOM 3873 C CA . VAL C 3 5 ? 145.162 167.611 123.900 1.00 114.32 5 VAL H CA 1
ATOM 3874 C C . VAL C 3 5 ? 146.134 168.779 123.921 1.00 115.33 5 VAL H C 1
ATOM 3875 O O . VAL C 3 5 ? 146.319 169.445 124.944 1.00 118.56 5 VAL H O 1
ATOM 3879 N N . GLU C 3 6 ? 146.767 169.031 122.778 1.00 122.04 6 GLU H N 1
ATOM 3880 C CA . GLU C 3 6 ? 147.701 170.135 122.626 1.00 122.39 6 GLU H CA 1
ATOM 3881 C C . GLU C 3 6 ? 147.153 171.155 121.639 1.00 126.22 6 GLU H C 1
ATOM 3882 O O . GLU C 3 6 ? 146.349 170.830 120.761 1.00 129.51 6 GLU H O 1
ATOM 3888 N N . SER C 3 7 ? 147.601 172.398 121.798 1.00 122.61 7 SER H N 1
ATOM 3889 C CA . SER C 3 7 ? 147.223 173.479 120.903 1.00 123.85 7 SER H CA 1
ATOM 3890 C C . SER C 3 7 ? 148.305 174.547 120.944 1.00 123.53 7 SER H C 1
ATOM 3891 O O . SER C 3 7 ? 149.112 174.607 121.875 1.00 127.89 7 SER H O 1
ATOM 3894 N N . GLY C 3 8 ? 148.307 175.398 119.921 1.00 122.29 8 GLY H N 1
ATOM 3895 C CA . GLY C 3 8 ? 149.261 176.478 119.794 1.00 124.02 8 GLY H CA 1
ATOM 3896 C C . GLY C 3 8 ? 150.358 176.229 118.782 1.00 125.07 8 GLY H C 1
ATOM 3897 O O . GLY C 3 8 ? 151.055 177.178 118.401 1.00 125.70 8 GLY H O 1
ATOM 3898 N N . GLY C 3 9 ? 150.533 174.989 118.335 1.00 121.75 9 GLY H N 1
ATOM 3899 C CA . GLY C 3 9 ? 151.549 174.707 117.342 1.00 118.11 9 GLY H CA 1
ATOM 3900 C C . GLY C 3 9 ? 151.207 175.303 115.990 1.00 120.35 9 GLY H C 1
ATOM 3901 O O . GLY C 3 9 ? 150.042 175.439 115.616 1.00 126.81 9 GLY H O 1
ATOM 3902 N N . GLY C 3 10 ? 152.247 175.663 115.249 1.00 121.70 10 GLY H N 1
ATOM 3903 C CA . GLY C 3 10 ? 152.058 176.264 113.946 1.00 119.53 10 GLY H CA 1
ATOM 3904 C C . GLY C 3 10 ? 153.366 176.814 113.416 1.00 119.78 10 GLY H C 1
ATOM 3905 O O . GLY C 3 10 ? 154.445 176.509 113.928 1.00 125.30 10 GLY H O 1
ATOM 3906 N N . LEU C 3 11 ? 153.245 177.630 112.372 1.00 120.19 11 LEU H N 1
ATOM 3907 C CA . LEU C 3 11 ? 154.406 178.259 111.755 1.00 123.15 11 LEU H CA 1
ATOM 3908 C C . LEU C 3 11 ? 154.820 179.470 112.581 1.00 124.60 11 LEU H C 1
ATOM 3909 O O . LEU C 3 11 ? 153.993 180.340 112.877 1.00 122.51 11 LEU H O 1
ATOM 3914 N N . VAL C 3 12 ? 156.097 179.527 112.952 1.00 129.30 12 VAL H N 1
ATOM 3915 C CA . VAL C 3 12 ? 156.652 180.630 113.726 1.00 124.09 12 VAL H CA 1
ATOM 3916 C C . VAL C 3 12 ? 157.951 181.069 113.067 1.00 126.91 12 VAL H C 1
ATOM 3917 O O . VAL C 3 12 ? 158.796 180.231 112.737 1.00 130.13 12 VAL H O 1
ATOM 3921 N N . GLN C 3 13 ? 158.105 182.374 112.868 1.00 135.99 13 GLN H N 1
ATOM 3922 C CA . GLN C 3 13 ? 159.357 182.895 112.350 1.00 136.93 13 GLN H CA 1
ATOM 3923 C C . GLN C 3 13 ? 160.470 182.699 113.379 1.00 134.28 13 GLN H C 1
ATOM 3924 O O . GLN C 3 13 ? 160.229 182.778 114.586 1.00 133.02 13 GLN H O 1
ATOM 3930 N N . PRO C 3 14 ? 161.694 182.429 112.927 1.00 126.92 14 PRO H N 1
ATOM 3931 C CA . PRO C 3 14 ? 162.806 182.268 113.871 1.00 123.98 14 PRO H CA 1
ATOM 3932 C C . PRO C 3 14 ? 163.010 183.525 114.703 1.00 132.06 14 PRO H C 1
ATOM 3933 O O . PRO C 3 14 ? 162.892 184.648 114.208 1.00 135.56 14 PRO H O 1
ATOM 3937 N N . GLY C 3 15 ? 163.321 183.324 115.981 1.00 128.88 15 GLY H N 1
ATOM 3938 C CA . GLY C 3 15 ? 163.427 184.416 116.921 1.00 124.93 15 GLY H CA 1
ATOM 3939 C C . GLY C 3 15 ? 162.121 184.843 117.551 1.00 128.97 15 GLY H C 1
ATOM 3940 O O . GLY C 3 15 ? 162.129 185.735 118.408 1.00 130.41 15 GLY H O 1
ATOM 3941 N N . GLY C 3 16 ? 161.001 184.238 117.159 1.00 128.42 16 GLY H N 1
ATOM 3942 C CA . GLY C 3 16 ? 159.705 184.583 117.699 1.00 126.76 16 GLY H CA 1
ATOM 3943 C C . GLY C 3 16 ? 159.398 183.843 118.986 1.00 127.31 16 GLY H C 1
ATOM 3944 O O . GLY C 3 16 ? 160.239 183.153 119.566 1.00 132.59 16 GLY H O 1
ATOM 3945 N N . SER C 3 17 ? 158.155 183.996 119.436 1.00 121.45 17 SER H N 1
ATOM 3946 C CA . SER C 3 17 ? 157.681 183.379 120.664 1.00 123.38 17 SER H CA 1
ATOM 3947 C C . SER C 3 17 ? 156.387 182.629 120.388 1.00 124.98 17 SER H C 1
ATOM 3948 O O . SER C 3 17 ? 155.592 183.029 119.534 1.00 126.43 17 SER H O 1
ATOM 3951 N N . ARG C 3 18 ? 156.179 181.538 121.122 1.00 122.54 18 ARG H N 1
ATOM 3952 C CA . ARG C 3 18 ? 154.958 180.760 120.960 1.00 121.47 18 ARG H CA 1
ATOM 3953 C C . ARG C 3 18 ? 154.636 180.064 122.275 1.00 120.40 18 ARG H C 1
ATOM 3954 O O . ARG C 3 18 ? 155.540 179.648 123.001 1.00 125.98 18 ARG H O 1
ATOM 3962 N N . LYS C 3 19 ? 153.344 179.946 122.574 1.00 107.44 19 LYS H N 1
ATOM 3963 C CA . LYS C 3 19 ? 152.868 179.421 123.849 1.00 109.65 19 LYS H CA 1
ATOM 3964 C C . LYS C 3 19 ? 152.024 178.182 123.577 1.00 114.23 19 LYS H C 1
ATOM 3965 O O . LYS C 3 19 ? 150.862 178.295 123.173 1.00 118.93 19 LYS H O 1
ATOM 3971 N N . LEU C 3 20 ? 152.602 177.003 123.802 1.00 105.23 20 LEU H N 1
ATOM 3972 C CA . LEU C 3 20 ? 151.896 175.747 123.586 1.00 103.59 20 LEU H CA 1
ATOM 3973 C C . LEU C 3 20 ? 151.095 175.383 124.827 1.00 104.63 20 LEU H C 1
ATOM 3974 O O . LEU C 3 20 ? 151.644 175.312 125.931 1.00 112.24 20 LEU H O 1
ATOM 3979 N N . SER C 3 21 ? 149.801 175.145 124.643 1.00 110.45 21 SER H N 1
ATOM 3980 C CA . SER C 3 21 ? 148.909 174.790 125.734 1.00 107.83 21 SER H CA 1
ATOM 3981 C C . SER C 3 21 ? 148.505 173.326 125.624 1.00 113.21 21 SER H C 1
ATOM 3982 O O . SER C 3 21 ? 148.431 172.763 124.530 1.00 120.69 21 SER H O 1
ATOM 3985 N N . CYS C 3 22 ? 148.257 172.713 126.778 1.00 113.88 22 CYS H N 1
ATOM 3986 C CA . CYS C 3 22 ? 147.841 171.320 126.868 1.00 113.35 22 CYS H CA 1
ATOM 3987 C C . CYS C 3 22 ? 146.659 171.240 127.819 1.00 118.20 22 CYS H C 1
ATOM 3988 O O . CYS C 3 22 ? 146.805 171.509 129.015 1.00 123.59 22 CYS H O 1
ATOM 3991 N N . ALA C 3 23 ? 145.498 170.885 127.284 1.00 127.74 23 ALA H N 1
ATOM 3992 C CA . ALA C 3 23 ? 144.284 170.724 128.070 1.00 125.81 23 ALA H CA 1
ATOM 3993 C C . ALA C 3 23 ? 144.170 169.278 128.530 1.00 130.89 23 ALA H C 1
ATOM 3994 O O . ALA C 3 23 ? 144.317 168.349 127.727 1.00 136.24 23 ALA H O 1
ATOM 3996 N N . ALA C 3 24 ? 143.912 169.100 129.821 1.00 129.70 24 ALA H N 1
ATOM 3997 C CA . ALA C 3 24 ? 143.853 167.793 130.457 1.00 128.80 24 ALA H CA 1
ATOM 3998 C C . ALA C 3 24 ? 142.435 167.509 130.929 1.00 132.30 24 ALA H C 1
ATOM 3999 O O . ALA C 3 24 ? 141.732 168.415 131.387 1.00 133.64 24 ALA H O 1
ATOM 4001 N N . SER C 3 25 ? 142.016 166.250 130.822 1.00 134.30 25 SER H N 1
ATOM 4002 C CA . SER C 3 25 ? 140.725 165.856 131.368 1.00 132.50 25 SER H CA 1
ATOM 4003 C C . SER C 3 25 ? 140.778 164.388 131.763 1.00 132.72 25 SER H C 1
ATOM 4004 O O . SER C 3 25 ? 141.695 163.653 131.390 1.00 134.57 25 SER H O 1
ATOM 4007 N N . GLY C 3 26 ? 139.779 163.970 132.536 1.00 129.17 26 GLY H N 1
ATOM 4008 C CA . GLY C 3 26 ? 139.691 162.604 133.001 1.00 129.23 26 GLY H CA 1
ATOM 4009 C C . GLY C 3 26 ? 140.502 162.288 134.237 1.00 130.23 26 GLY H C 1
ATOM 4010 O O . GLY C 3 26 ? 140.495 161.133 134.681 1.00 132.27 26 GLY H O 1
ATOM 4011 N N . PHE C 3 27 ? 141.197 163.267 134.810 1.00 123.37 27 PHE H N 1
ATOM 4012 C CA . PHE C 3 27 ? 141.995 163.041 136.006 1.00 122.88 27 PHE H CA 1
ATOM 4013 C C . PHE C 3 27 ? 142.166 164.367 136.732 1.00 123.75 27 PHE H C 1
ATOM 4014 O O . PHE C 3 27 ? 141.801 165.430 136.224 1.00 124.41 27 PHE H O 1
ATOM 4022 N N . THR C 3 28 ? 142.729 164.288 137.935 1.00 128.20 28 THR H N 1
ATOM 4023 C CA . THR C 3 28 ? 142.998 165.472 138.742 1.00 129.59 28 THR H CA 1
ATOM 4024 C C . THR C 3 28 ? 144.320 166.082 138.292 1.00 132.51 28 THR H C 1
ATOM 4025 O O . THR C 3 28 ? 145.393 165.554 138.597 1.00 135.35 28 THR H O 1
ATOM 4029 N N . PHE C 3 29 ? 144.243 167.197 137.562 1.00 125.10 29 PHE H N 1
ATOM 4030 C CA . PHE C 3 29 ? 145.448 167.855 137.069 1.00 120.85 29 PHE H CA 1
ATOM 4031 C C . PHE C 3 29 ? 146.277 168.469 138.189 1.00 126.36 29 PHE H C 1
ATOM 4032 O O . PHE C 3 29 ? 147.449 168.789 137.968 1.00 129.14 29 PHE H O 1
ATOM 4040 N N . SER C 3 30 ? 145.698 168.646 139.380 1.00 133.96 30 SER H N 1
ATOM 4041 C CA . SER C 3 30 ? 146.470 169.162 140.505 1.00 131.55 30 SER H CA 1
ATOM 4042 C C . SER C 3 30 ? 147.623 168.229 140.846 1.00 133.54 30 SER H C 1
ATOM 4043 O O . SER C 3 30 ? 148.736 168.682 141.138 1.00 137.14 30 SER H O 1
ATOM 4046 N N . ARG C 3 31 ? 147.375 166.924 140.813 1.00 128.37 31 ARG H N 1
ATOM 4047 C CA . ARG C 3 31 ? 148.422 165.928 140.985 1.00 126.16 31 ARG H CA 1
ATOM 4048 C C . ARG C 3 31 ? 149.099 165.712 139.632 1.00 129.90 31 ARG H C 1
ATOM 4049 O O . ARG C 3 31 ? 148.892 166.474 138.684 1.00 136.52 31 ARG H O 1
ATOM 4057 N N . PHE C 3 32 ? 149.919 164.665 139.525 1.00 124.89 32 PHE H N 1
ATOM 4058 C CA . PHE C 3 32 ? 150.464 164.210 138.245 1.00 129.57 32 PHE H CA 1
ATOM 4059 C C . PHE C 3 32 ? 151.264 165.318 137.550 1.00 127.12 32 PHE H C 1
ATOM 4060 O O . PHE C 3 32 ? 150.863 165.864 136.520 1.00 126.76 32 PHE H O 1
ATOM 4068 N N . GLY C 3 33 ? 152.390 165.664 138.173 1.00 109.82 33 GLY H N 1
ATOM 4069 C CA . GLY C 3 33 ? 153.338 166.588 137.577 1.00 112.22 33 GLY H CA 1
ATOM 4070 C C . GLY C 3 33 ? 153.613 166.277 136.119 1.00 109.69 33 GLY H C 1
ATOM 4071 O O . GLY C 3 33 ? 153.806 165.115 135.752 1.00 115.40 33 GLY H O 1
ATOM 4072 N N . MET C 3 34 ? 153.629 167.304 135.278 1.00 107.88 34 MET H N 1
ATOM 4073 C CA . MET C 3 34 ? 153.584 167.135 133.834 1.00 104.19 34 MET H CA 1
ATOM 4074 C C . MET C 3 34 ? 154.961 167.324 133.206 1.00 105.77 34 MET H C 1
ATOM 4075 O O . MET C 3 34 ? 155.874 167.909 133.793 1.00 116.70 34 MET H O 1
ATOM 4080 N N . HIS C 3 35 ? 155.097 166.815 131.982 1.00 94.36 35 HIS H N 1
ATOM 4081 C CA . HIS C 3 35 ? 156.314 166.938 131.196 1.00 92.22 35 HIS H CA 1
ATOM 4082 C C . HIS C 3 35 ? 155.972 167.423 129.796 1.00 99.43 35 HIS H C 1
ATOM 4083 O O . HIS C 3 35 ? 154.903 167.123 129.264 1.00 112.68 35 HIS H O 1
ATOM 4090 N N . TRP C 3 36 ? 156.898 168.164 129.201 1.00 98.36 36 TRP H N 1
ATOM 4091 C CA . TRP C 3 36 ? 156.862 168.510 127.787 1.00 86.92 36 TRP H CA 1
ATOM 4092 C C . TRP C 3 36 ? 158.022 167.797 127.110 1.00 92.13 36 TRP H C 1
ATOM 4093 O O . TRP C 3 36 ? 159.178 167.978 127.511 1.00 102.92 36 TRP H O 1
ATOM 4104 N N . VAL C 3 37 ? 157.713 166.985 126.100 1.00 84.60 37 VAL H N 1
ATOM 4105 C CA . VAL C 3 37 ? 158.713 166.209 125.374 1.00 89.22 37 VAL H CA 1
ATOM 4106 C C . VAL C 3 37 ? 158.505 166.449 123.887 1.00 90.81 37 VAL H C 1
ATOM 4107 O O . VAL C 3 37 ? 157.406 166.224 123.370 1.00 99.81 37 VAL H O 1
ATOM 4111 N N . ARG C 3 38 ? 159.549 166.895 123.197 1.00 95.17 38 ARG H N 1
ATOM 4112 C CA . ARG C 3 38 ? 159.454 167.153 121.770 1.00 93.49 38 ARG H CA 1
ATOM 4113 C C . ARG C 3 38 ? 160.195 166.080 120.986 1.00 98.58 38 ARG H C 1
ATOM 4114 O O . ARG C 3 38 ? 161.167 165.488 121.464 1.00 112.23 38 ARG H O 1
ATOM 4122 N N . GLN C 3 39 ? 159.707 165.827 119.776 1.00 98.42 39 GLN H N 1
ATOM 4123 C CA . GLN C 3 39 ? 160.336 164.905 118.842 1.00 97.87 39 GLN H CA 1
ATOM 4124 C C . GLN C 3 39 ? 160.506 165.628 117.517 1.00 108.86 39 GLN H C 1
ATOM 4125 O O . GLN C 3 39 ? 159.516 166.032 116.898 1.00 116.99 39 GLN H O 1
ATOM 4131 N N . ALA C 3 40 ? 161.754 165.827 117.108 1.00 110.85 40 ALA H N 1
ATOM 4132 C CA . ALA C 3 40 ? 162.024 166.459 115.832 1.00 109.94 40 ALA H CA 1
ATOM 4133 C C . ALA C 3 40 ? 161.659 165.509 114.692 1.00 113.69 40 ALA H C 1
ATOM 4134 O O . ALA C 3 40 ? 161.648 164.289 114.873 1.00 117.48 40 ALA H O 1
ATOM 4136 N N . PRO C 3 41 ? 161.336 166.044 113.514 1.00 129.93 41 PRO H N 1
ATOM 4137 C CA . PRO C 3 41 ? 160.972 165.176 112.385 1.00 134.49 41 PRO H CA 1
ATOM 4138 C C . PRO C 3 41 ? 162.061 164.158 112.078 1.00 132.86 41 PRO H C 1
ATOM 4139 O O . PRO C 3 41 ? 163.213 164.511 111.824 1.00 132.17 41 PRO H O 1
ATOM 4143 N N . GLU C 3 42 ? 161.674 162.881 112.098 1.00 135.25 42 GLU H N 1
ATOM 4144 C CA . GLU C 3 42 ? 162.548 161.746 111.808 1.00 137.45 42 GLU H CA 1
ATOM 4145 C C . GLU C 3 42 ? 163.731 161.681 112.779 1.00 138.16 42 GLU H C 1
ATOM 4146 O O . GLU C 3 42 ? 164.654 160.882 112.601 1.00 140.39 42 GLU H O 1
ATOM 4152 N N . LYS C 3 43 ? 163.681 162.459 113.855 1.00 116.94 43 LYS H N 1
ATOM 4153 C CA . LYS C 3 43 ? 164.579 162.264 114.984 1.00 116.32 43 LYS H CA 1
ATOM 4154 C C . LYS C 3 43 ? 163.815 161.693 116.173 1.00 118.32 43 LYS H C 1
ATOM 4155 O O . LYS C 3 43 ? 162.585 161.616 116.179 1.00 123.57 43 LYS H O 1
ATOM 4161 N N . GLY C 3 44 ? 164.569 161.284 117.190 1.00 108.34 44 GLY H N 1
ATOM 4162 C CA . GLY C 3 44 ? 163.999 160.610 118.335 1.00 112.52 44 GLY H CA 1
ATOM 4163 C C . GLY C 3 44 ? 163.388 161.566 119.336 1.00 113.14 44 GLY H C 1
ATOM 4164 O O . GLY C 3 44 ? 163.414 162.787 119.185 1.00 117.57 44 GLY H O 1
ATOM 4165 N N . LEU C 3 45 ? 162.817 160.983 120.387 1.00 102.33 45 LEU H N 1
ATOM 4166 C CA . LEU C 3 45 ? 162.190 161.774 121.435 1.00 98.69 45 LEU H CA 1
ATOM 4167 C C . LEU C 3 45 ? 163.236 162.569 122.205 1.00 104.64 45 LEU H C 1
ATOM 4168 O O . LEU C 3 45 ? 164.349 162.095 122.447 1.00 110.95 45 LEU H O 1
ATOM 4173 N N . GLU C 3 46 ? 162.870 163.789 122.591 1.00 105.16 46 GLU H N 1
ATOM 4174 C CA . GLU C 3 46 ? 163.744 164.653 123.375 1.00 105.53 46 GLU H CA 1
ATOM 4175 C C . GLU C 3 46 ? 162.935 165.258 124.508 1.00 104.07 46 GLU H C 1
ATOM 4176 O O . GLU C 3 46 ? 161.993 166.016 124.262 1.00 112.32 46 GLU H O 1
ATOM 4182 N N . TRP C 3 47 ? 163.300 164.925 125.742 1.00 93.53 47 TRP H N 1
ATOM 4183 C CA . TRP C 3 47 ? 162.642 165.517 126.897 1.00 94.91 47 TRP H CA 1
ATOM 4184 C C . TRP C 3 47 ? 163.013 166.990 126.996 1.00 95.40 47 TRP H C 1
ATOM 4185 O O . TRP C 3 47 ? 164.196 167.344 127.004 1.00 102.96 47 TRP H O 1
ATOM 4196 N N . VAL C 3 48 ? 162.003 167.849 127.071 1.00 89.82 48 VAL H N 1
ATOM 4197 C CA . VAL C 3 48 ? 162.203 169.293 127.050 1.00 94.74 48 VAL H CA 1
ATOM 4198 C C . VAL C 3 48 ? 162.091 169.896 128.441 1.00 100.14 48 VAL H C 1
ATOM 4199 O O . VAL C 3 48 ? 162.999 170.589 128.898 1.00 109.37 48 VAL H O 1
ATOM 4203 N N . ALA C 3 49 ? 160.984 169.643 129.132 1.00 89.65 49 ALA H N 1
ATOM 4204 C CA . ALA C 3 49 ? 160.749 170.314 130.402 1.00 84.96 49 ALA H CA 1
ATOM 4205 C C . ALA C 3 49 ? 159.876 169.449 131.296 1.00 92.54 49 ALA H C 1
ATOM 4206 O O . ALA C 3 49 ? 159.209 168.520 130.841 1.00 106.25 49 ALA H O 1
ATOM 4208 N N . TYR C 3 50 ? 159.888 169.780 132.583 1.00 93.26 50 TYR H N 1
ATOM 4209 C CA . TYR C 3 50 ? 159.057 169.113 133.572 1.00 95.78 50 TYR H CA 1
ATOM 4210 C C . TYR C 3 50 ? 158.652 170.119 134.635 1.00 100.56 50 TYR H C 1
ATOM 4211 O O . TYR C 3 50 ? 159.467 170.942 135.062 1.00 111.60 50 TYR H O 1
ATOM 4220 N N . ILE C 3 51 ? 157.392 170.046 135.056 1.00 96.27 51 ILE H N 1
ATOM 4221 C CA . ILE C 3 51 ? 156.883 170.837 136.167 1.00 95.88 51 ILE H CA 1
ATOM 4222 C C . ILE C 3 51 ? 156.200 169.895 137.148 1.00 96.19 51 ILE H C 1
ATOM 4223 O O . ILE C 3 51 ? 155.512 168.951 136.744 1.00 105.15 51 ILE H O 1
ATOM 4228 N N . SER C 3 52 ? 156.409 170.139 138.438 1.00 109.51 52 SER H N 1
ATOM 4229 C CA . SER C 3 52 ? 155.896 169.260 139.480 1.00 107.66 52 SER H CA 1
ATOM 4230 C C . SER C 3 52 ? 154.385 169.441 139.617 1.00 113.36 52 SER H C 1
ATOM 4231 O O . SER C 3 52 ? 153.745 170.164 138.850 1.00 118.74 52 SER H O 1
ATOM 4234 N N . SER C 3 53 ? 153.797 168.767 140.608 1.00 125.26 53 SER H N 1
ATOM 4235 C CA . SER C 3 53 ? 152.359 168.875 140.829 1.00 125.74 53 SER H CA 1
ATOM 4236 C C . SER C 3 53 ? 151.964 170.291 141.229 1.00 127.38 53 SER H C 1
ATOM 4237 O O . SER C 3 53 ? 150.923 170.798 140.796 1.00 129.77 53 SER H O 1
ATOM 4240 N N . GLY C 3 54 ? 152.778 170.944 142.054 1.00 118.24 54 GLY H N 1
ATOM 4241 C CA . GLY C 3 54 ? 152.473 172.287 142.506 1.00 122.45 54 GLY H CA 1
ATOM 4242 C C . GLY C 3 54 ? 153.486 173.323 142.065 1.00 121.47 54 GLY H C 1
ATOM 4243 O O . GLY C 3 54 ? 153.753 174.285 142.792 1.00 125.83 54 GLY H O 1
ATOM 4244 N N . SER C 3 55 ? 154.066 173.126 140.880 1.00 114.60 55 SER H N 1
ATOM 4245 C CA . SER C 3 55 ? 155.037 174.041 140.279 1.00 121.02 55 SER H CA 1
ATOM 4246 C C . SER C 3 55 ? 156.298 174.203 141.122 1.00 118.59 55 SER H C 1
ATOM 4247 O O . SER C 3 55 ? 157.108 175.099 140.862 1.00 119.48 55 SER H O 1
ATOM 4250 N N . SER C 3 56 ? 156.486 173.353 142.132 1.00 112.09 56 SER H N 1
ATOM 4251 C CA . SER C 3 56 ? 157.654 173.478 142.998 1.00 115.70 56 SER H CA 1
ATOM 4252 C C . SER C 3 56 ? 158.929 173.079 142.267 1.00 120.99 56 SER H C 1
ATOM 4253 O O . SER C 3 56 ? 159.933 173.799 142.308 1.00 123.31 56 SER H O 1
ATOM 4256 N N . ASN C 3 57 ? 158.907 171.935 141.591 1.00 112.91 57 ASN H N 1
ATOM 4257 C CA . ASN C 3 57 ? 160.056 171.427 140.855 1.00 108.07 57 ASN H CA 1
ATOM 4258 C C . ASN C 3 57 ? 159.852 171.721 139.378 1.00 108.31 57 ASN H C 1
ATOM 4259 O O . ASN C 3 57 ? 158.914 171.205 138.762 1.00 117.17 57 ASN H O 1
ATOM 4264 N N . ILE C 3 58 ? 160.728 172.547 138.816 1.00 96.54 58 ILE H N 1
ATOM 4265 C CA . ILE C 3 58 ? 160.667 172.932 137.413 1.00 94.55 58 ILE H CA 1
ATOM 4266 C C . ILE C 3 58 ? 162.048 172.723 136.814 1.00 101.82 58 ILE H C 1
ATOM 4267 O O . ILE C 3 58 ? 163.029 173.306 137.290 1.00 108.27 58 ILE H O 1
ATOM 4272 N N . TYR C 3 59 ? 162.126 171.896 135.776 1.00 97.79 59 TYR H N 1
ATOM 4273 C CA . TYR C 3 59 ? 163.390 171.569 135.136 1.00 97.78 59 TYR H CA 1
ATOM 4274 C C . TYR C 3 59 ? 163.244 171.682 133.628 1.00 98.71 59 TYR H C 1
ATOM 4275 O O . TYR C 3 59 ? 162.161 171.475 133.077 1.00 111.86 59 TYR H O 1
ATOM 4284 N N . TYR C 3 60 ? 164.348 172.013 132.964 1.00 91.51 60 TYR H N 1
ATOM 4285 C CA . TYR C 3 60 ? 164.384 172.122 131.515 1.00 96.19 60 TYR H CA 1
ATOM 4286 C C . TYR C 3 60 ? 165.606 171.394 130.977 1.00 100.39 60 TYR H C 1
ATOM 4287 O O . TYR C 3 60 ? 166.600 171.197 131.680 1.00 110.44 60 TYR H O 1
ATOM 4296 N N . ALA C 3 61 ? 165.518 170.991 129.714 1.00 111.01 61 ALA H N 1
ATOM 4297 C CA . ALA C 3 61 ? 166.685 170.478 129.017 1.00 110.79 61 ALA H CA 1
ATOM 4298 C C . ALA C 3 61 ? 167.695 171.599 128.802 1.00 115.82 61 ALA H C 1
ATOM 4299 O O . ALA C 3 61 ? 167.341 172.778 128.732 1.00 123.01 61 ALA H O 1
ATOM 4301 N N . ASP C 3 62 ? 168.970 171.219 128.706 1.00 122.44 62 ASP H N 1
ATOM 4302 C CA . ASP C 3 62 ? 170.026 172.211 128.540 1.00 123.67 62 ASP H CA 1
ATOM 4303 C C . ASP C 3 62 ? 169.894 172.988 127.237 1.00 127.32 62 ASP H C 1
ATOM 4304 O O . ASP C 3 62 ? 170.425 174.098 127.134 1.00 128.57 62 ASP H O 1
ATOM 4309 N N . THR C 3 63 ? 169.201 172.433 126.242 1.00 122.48 63 THR H N 1
ATOM 4310 C CA . THR C 3 63 ? 169.005 173.121 124.973 1.00 123.41 63 THR H CA 1
ATOM 4311 C C . THR C 3 63 ? 167.876 174.142 125.014 1.00 122.66 63 THR H C 1
ATOM 4312 O O . THR C 3 63 ? 167.789 174.979 124.109 1.00 122.88 63 THR H O 1
ATOM 4316 N N . VAL C 3 64 ? 167.014 174.096 126.028 1.00 110.85 64 VAL H N 1
ATOM 4317 C CA . VAL C 3 64 ? 165.880 175.010 126.129 1.00 107.48 64 VAL H CA 1
ATOM 4318 C C . VAL C 3 64 ? 165.869 175.658 127.507 1.00 111.51 64 VAL H C 1
ATOM 4319 O O . VAL C 3 64 ? 164.817 176.080 127.999 1.00 120.53 64 VAL H O 1
ATOM 4323 N N . LYS C 3 65 ? 167.043 175.745 128.135 1.00 116.22 65 LYS H N 1
ATOM 4324 C CA . LYS C 3 65 ? 167.123 176.213 129.515 1.00 121.52 65 LYS H CA 1
ATOM 4325 C C . LYS C 3 65 ? 166.688 177.670 129.636 1.00 124.71 65 LYS H C 1
ATOM 4326 O O . LYS C 3 65 ? 165.719 177.988 130.335 1.00 124.03 65 LYS H O 1
ATOM 4332 N N . GLY C 3 66 ? 167.393 178.572 128.959 1.00 122.78 66 GLY H N 1
ATOM 4333 C CA . GLY C 3 66 ? 167.143 179.991 129.101 1.00 122.57 66 GLY H CA 1
ATOM 4334 C C . GLY C 3 66 ? 166.029 180.563 128.258 1.00 124.94 66 GLY H C 1
ATOM 4335 O O . GLY C 3 66 ? 165.775 181.768 128.328 1.00 125.00 66 GLY H O 1
ATOM 4336 N N . ARG C 3 67 ? 165.349 179.741 127.462 1.00 114.45 67 ARG H N 1
ATOM 4337 C CA . ARG C 3 67 ? 164.300 180.209 126.568 1.00 114.45 67 ARG H CA 1
ATOM 4338 C C . ARG C 3 67 ? 162.921 179.691 126.946 1.00 115.20 67 ARG H C 1
ATOM 4339 O O . ARG C 3 67 ? 161.987 180.480 127.113 1.00 117.35 67 ARG H O 1
ATOM 4347 N N . PHE C 3 68 ? 162.769 178.378 127.081 1.00 106.35 68 PHE H N 1
ATOM 4348 C CA . PHE C 3 68 ? 161.473 177.792 127.381 1.00 104.39 68 PHE H CA 1
ATOM 4349 C C . PHE C 3 68 ? 161.101 178.035 128.838 1.00 110.53 68 PHE H C 1
ATOM 4350 O O . PHE C 3 68 ? 161.963 178.112 129.718 1.00 113.93 68 PHE H O 1
ATOM 4358 N N . THR C 3 69 ? 159.799 178.156 129.088 1.00 107.37 69 THR H N 1
ATOM 4359 C CA . THR C 3 69 ? 159.277 178.351 130.435 1.00 109.27 69 THR H CA 1
ATOM 4360 C C . THR C 3 69 ? 158.000 177.539 130.569 1.00 105.58 69 THR H C 1
ATOM 4361 O O . THR C 3 69 ? 157.019 177.805 129.869 1.00 108.04 69 THR H O 1
ATOM 4365 N N . ILE C 3 70 ? 158.016 176.550 131.456 1.00 98.15 70 ILE H N 1
ATOM 4366 C CA . ILE C 3 70 ? 156.873 175.674 131.680 1.00 98.69 70 ILE H CA 1
ATOM 4367 C C . ILE C 3 70 ? 156.104 176.170 132.896 1.00 104.40 70 ILE H C 1
ATOM 4368 O O . ILE C 3 70 ? 156.694 176.665 133.865 1.00 112.45 70 ILE H O 1
ATOM 4373 N N . SER C 3 71 ? 154.780 176.059 132.835 1.00 107.53 71 SER H N 1
ATOM 4374 C CA . SER C 3 71 ? 153.912 176.481 133.922 1.00 109.74 71 SER H CA 1
ATOM 4375 C C . SER C 3 71 ? 152.642 175.648 133.871 1.00 114.93 71 SER H C 1
ATOM 4376 O O . SER C 3 71 ? 152.348 174.995 132.869 1.00 121.59 71 SER H O 1
ATOM 4379 N N . ARG C 3 72 ? 151.890 175.668 134.965 1.00 116.29 72 ARG H N 1
ATOM 4380 C CA . ARG C 3 72 ? 150.627 174.948 135.015 1.00 114.23 72 ARG H CA 1
ATOM 4381 C C . ARG C 3 72 ? 149.569 175.825 135.660 1.00 117.04 72 ARG H C 1
ATOM 4382 O O . ARG C 3 72 ? 149.843 176.531 136.634 1.00 118.81 72 ARG H O 1
ATOM 4390 N N . ASP C 3 73 ? 148.364 175.779 135.105 1.00 140.48 73 ASP H N 1
ATOM 4391 C CA . ASP C 3 73 ? 147.205 176.477 135.648 1.00 139.58 73 ASP H CA 1
ATOM 4392 C C . ASP C 3 73 ? 146.221 175.395 136.085 1.00 141.49 73 ASP H C 1
ATOM 4393 O O . ASP C 3 73 ? 145.456 174.866 135.271 1.00 146.48 73 ASP H O 1
ATOM 4398 N N . ASN C 3 74 ? 146.284 175.043 137.374 1.00 133.93 74 ASN H N 1
ATOM 4399 C CA . ASN C 3 74 ? 145.464 173.948 137.890 1.00 139.38 74 ASN H CA 1
ATOM 4400 C C . ASN C 3 74 ? 143.968 174.240 137.846 1.00 141.88 74 ASN H C 1
ATOM 4401 O O . ASN C 3 74 ? 143.206 173.356 137.416 1.00 139.61 74 ASN H O 1
ATOM 4406 N N . PRO C 3 75 ? 143.471 175.409 138.286 1.00 146.73 75 PRO H N 1
ATOM 4407 C CA . PRO C 3 75 ? 142.006 175.591 138.333 1.00 145.16 75 PRO H CA 1
ATOM 4408 C C . PRO C 3 75 ? 141.309 175.402 136.995 1.00 144.88 75 PRO H C 1
ATOM 4409 O O . PRO C 3 75 ? 140.193 174.870 136.964 1.00 145.69 75 PRO H O 1
ATOM 4413 N N . LYS C 3 76 ? 141.924 175.814 135.888 1.00 141.30 76 LYS H N 1
ATOM 4414 C CA . LYS C 3 76 ? 141.381 175.524 134.568 1.00 143.30 76 LYS H CA 1
ATOM 4415 C C . LYS C 3 76 ? 142.047 174.318 133.918 1.00 142.55 76 LYS H C 1
ATOM 4416 O O . LYS C 3 76 ? 141.799 174.047 132.739 1.00 143.35 76 LYS H O 1
ATOM 4422 N N . ASN C 3 77 ? 142.885 173.596 134.664 1.00 132.31 77 ASN H N 1
ATOM 4423 C CA . ASN C 3 77 ? 143.389 172.280 134.272 1.00 131.72 77 ASN H CA 1
ATOM 4424 C C . ASN C 3 77 ? 144.143 172.344 132.941 1.00 132.14 77 ASN H C 1
ATOM 4425 O O . ASN C 3 77 ? 143.752 171.730 131.947 1.00 133.33 77 ASN H O 1
ATOM 4430 N N . THR C 3 78 ? 145.238 173.100 132.932 1.00 127.48 78 THR H N 1
ATOM 4431 C CA . THR C 3 78 ? 145.991 173.255 131.696 1.00 128.46 78 THR H CA 1
ATOM 4432 C C . THR C 3 78 ? 147.480 173.387 131.988 1.00 127.73 78 THR H C 1
ATOM 4433 O O . THR C 3 78 ? 147.893 173.769 133.085 1.00 132.82 78 THR H O 1
ATOM 4437 N N . LEU C 3 79 ? 148.279 173.064 130.974 1.00 112.26 79 LEU H N 1
ATOM 4438 C CA . LEU C 3 79 ? 149.736 173.095 131.050 1.00 103.63 79 LEU H CA 1
ATOM 4439 C C . LEU C 3 79 ? 150.259 174.007 129.952 1.00 109.57 79 LEU H C 1
ATOM 4440 O O . LEU C 3 79 ? 149.984 173.774 128.774 1.00 124.23 79 LEU H O 1
ATOM 4445 N N . PHE C 3 80 ? 151.019 175.028 130.326 1.00 110.85 80 PHE H N 1
ATOM 4446 C CA . PHE C 3 80 ? 151.562 175.973 129.364 1.00 114.63 80 PHE H CA 1
ATOM 4447 C C . PHE C 3 80 ? 153.068 175.801 129.220 1.00 117.05 80 PHE H C 1
ATOM 4448 O O . PHE C 3 80 ? 153.775 175.497 130.183 1.00 124.52 80 PHE H O 1
ATOM 4456 N N . LEU C 3 81 ? 153.548 176.004 127.997 1.00 106.49 81 LEU H N 1
ATOM 4457 C CA . LEU C 3 81 ? 154.978 176.073 127.714 1.00 104.36 81 LEU H CA 1
ATOM 4458 C C . LEU C 3 81 ? 155.188 177.265 126.793 1.00 108.97 81 LEU H C 1
ATOM 4459 O O . LEU C 3 81 ? 154.871 177.193 125.602 1.00 118.33 81 LEU H O 1
ATOM 4464 N N . GLN C 3 82 ? 155.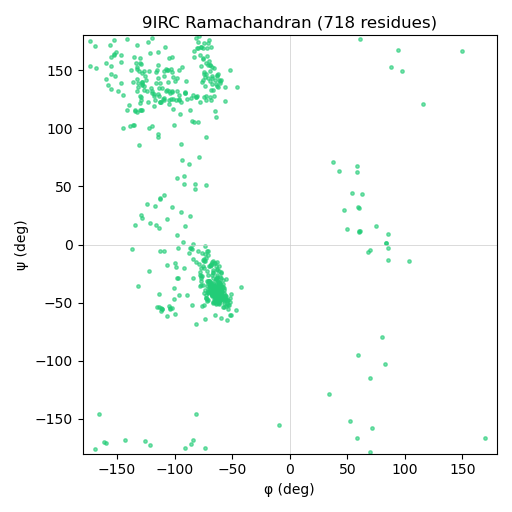682 178.367 127.350 1.00 113.63 82 GLN H N 1
ATOM 4465 C CA . GLN C 3 82 ? 155.918 179.590 126.596 1.00 115.30 82 GLN H CA 1
ATOM 4466 C C . GLN C 3 82 ? 157.394 179.653 126.231 1.00 115.64 82 GLN H C 1
ATOM 4467 O O . GLN C 3 82 ? 158.257 179.577 127.110 1.00 122.28 82 GLN H O 1
ATOM 4473 N N . MET C 3 83 ? 157.682 179.787 124.943 1.00 113.80 83 MET H N 1
ATOM 4474 C CA . MET C 3 83 ? 159.041 179.688 124.437 1.00 114.25 83 MET H CA 1
ATOM 4475 C C . MET C 3 83 ? 159.384 180.925 123.620 1.00 111.94 83 MET H C 1
ATOM 4476 O O . MET C 3 83 ? 158.592 181.366 122.777 1.00 117.67 83 MET H O 1
ATOM 4481 N N . THR C 3 84 ? 160.554 181.491 123.896 1.00 109.49 84 THR H N 1
ATOM 4482 C CA . THR C 3 84 ? 161.035 182.711 123.272 1.00 117.53 84 THR H CA 1
ATOM 4483 C C . THR C 3 84 ? 162.363 182.444 122.576 1.00 116.47 84 THR H C 1
ATOM 4484 O O . THR C 3 84 ? 163.018 181.426 122.814 1.00 118.02 84 THR H O 1
ATOM 4488 N N . SER C 3 85 ? 162.754 183.382 121.713 1.00 121.08 85 SER H N 1
ATOM 4489 C CA . SER C 3 85 ? 164.000 183.289 120.951 1.00 123.62 85 SER H CA 1
ATOM 4490 C C . SER C 3 85 ? 164.074 181.970 120.185 1.00 124.47 85 SER H C 1
ATOM 4491 O O . SER C 3 85 ? 165.097 181.283 120.169 1.00 127.32 85 SER H O 1
ATOM 4494 N N . LEU C 3 86 ? 162.957 181.615 119.553 1.00 115.17 86 LEU H N 1
ATOM 4495 C CA . LEU C 3 86 ? 162.861 180.356 118.827 1.00 112.39 86 LEU H CA 1
ATOM 4496 C C . LEU C 3 86 ? 163.858 180.305 117.678 1.00 113.91 86 LEU H C 1
ATOM 4497 O O . LEU C 3 86 ? 164.011 181.271 116.926 1.00 121.19 86 LEU H O 1
ATOM 4502 N N . ARG C 3 87 ? 164.534 179.171 117.541 1.00 111.64 87 ARG H N 1
ATOM 4503 C CA . ARG C 3 87 ? 165.452 178.927 116.439 1.00 120.05 87 ARG H CA 1
ATOM 4504 C C . ARG C 3 87 ? 164.973 177.719 115.636 1.00 122.63 87 ARG H C 1
ATOM 4505 O O . ARG C 3 87 ? 163.971 177.081 115.965 1.00 123.05 87 ARG H O 1
ATOM 4513 N N . SER C 3 88 ? 165.712 177.412 114.567 1.00 121.41 88 SER H N 1
ATOM 4514 C CA . SER C 3 88 ? 165.251 176.421 113.598 1.00 119.11 88 SER H CA 1
ATOM 4515 C C . SER C 3 88 ? 165.158 175.028 114.210 1.00 118.66 88 SER H C 1
ATOM 4516 O O . SER C 3 88 ? 164.239 174.265 113.890 1.00 119.79 88 SER H O 1
ATOM 4519 N N . GLU C 3 89 ? 166.096 174.675 115.090 1.00 124.30 89 GLU H N 1
ATOM 4520 C CA . GLU C 3 89 ? 166.132 173.322 115.635 1.00 128.84 89 GLU H CA 1
ATOM 4521 C C . GLU C 3 89 ? 164.988 173.035 116.600 1.00 129.70 89 GLU H C 1
ATOM 4522 O O . GLU C 3 89 ? 164.817 171.879 116.999 1.00 128.41 89 GLU H O 1
ATOM 4528 N N . ASP C 3 90 ? 164.207 174.047 116.982 1.00 120.82 90 ASP H N 1
ATOM 4529 C CA . ASP C 3 90 ? 163.064 173.827 117.861 1.00 116.39 90 ASP H CA 1
ATOM 4530 C C . ASP C 3 90 ? 161.847 173.277 117.128 1.00 118.56 90 ASP H C 1
ATOM 4531 O O . ASP C 3 90 ? 160.851 172.952 117.782 1.00 123.21 90 ASP H O 1
ATOM 4536 N N . THR C 3 91 ? 161.897 173.173 115.800 1.00 108.24 91 THR H N 1
ATOM 4537 C CA . THR C 3 91 ? 160.793 172.616 115.027 1.00 106.48 91 THR H CA 1
ATOM 4538 C C . THR C 3 91 ? 160.596 171.143 115.359 1.00 108.55 91 THR H C 1
ATOM 4539 O O . THR C 3 91 ? 161.473 170.320 115.072 1.00 114.82 91 THR H O 1
ATOM 4543 N N . ALA C 3 92 ? 159.455 170.796 115.950 1.00 99.76 92 ALA H N 1
ATOM 4544 C CA . ALA C 3 92 ? 159.233 169.430 116.414 1.00 96.38 92 ALA H CA 1
ATOM 4545 C C . ALA C 3 92 ? 157.767 169.261 116.786 1.00 99.27 92 ALA H C 1
ATOM 4546 O O . ALA C 3 92 ? 157.003 170.227 116.840 1.00 112.82 92 ALA H O 1
ATOM 4548 N N . MET C 3 93 ? 157.384 168.014 117.046 1.00 105.69 93 MET H N 1
ATOM 4549 C CA . MET C 3 93 ? 156.072 167.696 117.596 1.00 103.80 93 MET H CA 1
ATOM 4550 C C . MET C 3 93 ? 156.202 167.591 119.110 1.00 105.09 93 MET H C 1
ATOM 4551 O O . MET C 3 93 ? 157.001 166.795 119.612 1.00 117.21 93 MET H O 1
ATOM 4556 N N . TYR C 3 94 ? 155.424 168.392 119.829 1.00 92.56 94 TYR H N 1
ATOM 4557 C CA . TYR C 3 94 ? 155.497 168.463 121.281 1.00 94.05 94 TYR H CA 1
ATOM 4558 C C . TYR C 3 94 ? 154.338 167.688 121.892 1.00 102.14 94 TYR H C 1
ATOM 4559 O O . TYR C 3 94 ? 153.184 167.862 121.486 1.00 112.44 94 TYR H O 1
ATOM 4568 N N . TYR C 3 95 ? 154.651 166.830 122.861 1.00 94.47 95 TYR H N 1
ATOM 4569 C CA . TYR C 3 95 ? 153.664 166.079 123.618 1.00 95.35 95 TYR H CA 1
ATOM 4570 C C . TYR C 3 95 ? 153.729 166.497 125.079 1.00 96.09 95 TYR H C 1
ATOM 4571 O O . TYR C 3 95 ? 154.819 166.687 125.634 1.00 101.08 95 TYR H O 1
ATOM 4580 N N . CYS C 3 96 ? 152.560 166.643 125.697 1.00 110.55 96 CYS H N 1
ATOM 4581 C CA . CYS C 3 96 ? 152.466 166.821 127.141 1.00 109.47 96 CYS H CA 1
ATOM 4582 C C . CYS C 3 96 ? 152.208 165.453 127.763 1.00 115.24 96 CYS H C 1
ATOM 4583 O O . CYS C 3 96 ? 151.146 164.859 127.562 1.00 124.12 96 CYS H O 1
ATOM 4586 N N . ALA C 3 97 ? 153.189 164.951 128.503 1.00 101.38 97 ALA H N 1
ATOM 4587 C CA . ALA C 3 97 ? 153.122 163.639 129.124 1.00 98.63 97 ALA H CA 1
ATOM 4588 C C . ALA C 3 97 ? 152.830 163.770 130.613 1.00 100.70 97 ALA H C 1
ATOM 4589 O O . ALA C 3 97 ? 153.187 164.763 131.252 1.00 109.22 97 ALA H O 1
ATOM 4591 N N . ARG C 3 98 ? 152.180 162.750 131.160 1.00 106.75 98 ARG H N 1
ATOM 4592 C CA . ARG C 3 98 ? 151.768 162.745 132.556 1.00 103.36 98 ARG H CA 1
ATOM 4593 C C . ARG C 3 98 ? 152.687 161.837 133.359 1.00 114.41 98 ARG H C 1
ATOM 4594 O O . ARG C 3 98 ? 152.837 160.654 133.036 1.00 122.66 98 ARG H O 1
ATOM 4602 N N . SER C 3 99 ? 153.292 162.389 134.404 1.00 107.59 99 SER H N 1
ATOM 4603 C CA . SER C 3 99 ? 154.149 161.636 135.304 1.00 104.05 99 SER H CA 1
ATOM 4604 C C . SER C 3 99 ? 153.391 161.315 136.583 1.00 107.42 99 SER H C 1
ATOM 4605 O O . SER C 3 99 ? 152.533 162.083 137.025 1.00 115.12 99 SER H O 1
ATOM 4608 N N . THR C 3 100 ? 153.714 160.172 137.173 1.00 112.83 100 THR H N 1
AT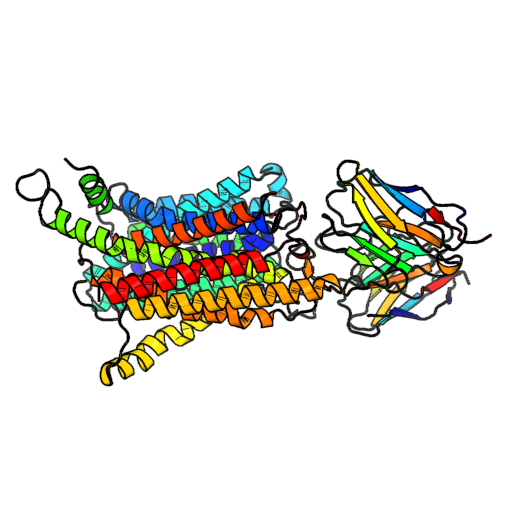OM 4609 C CA . THR C 3 100 ? 153.034 159.697 138.367 1.00 120.08 100 THR H CA 1
ATOM 4610 C C . THR C 3 100 ? 153.921 159.881 139.590 1.00 121.06 100 THR H C 1
ATOM 4611 O O . THR C 3 100 ? 155.133 159.655 139.533 1.00 119.94 100 THR H O 1
ATOM 4615 N N . THR C 3 101 ? 153.308 160.298 140.694 1.00 126.45 101 THR H N 1
ATOM 4616 C CA . THR C 3 101 ? 153.984 160.453 141.976 1.00 126.73 101 THR H CA 1
ATOM 4617 C C . THR C 3 101 ? 153.496 159.347 142.915 1.00 124.03 101 THR H C 1
ATOM 4618 O O . THR C 3 101 ? 153.176 159.563 144.085 1.00 127.20 101 THR H O 1
ATOM 4622 N N . ILE C 3 102 ? 153.394 158.141 142.365 1.00 121.06 102 ILE H N 1
ATOM 4623 C CA . ILE C 3 102 ? 152.850 156.975 143.049 1.00 122.39 102 ILE H CA 1
ATOM 4624 C C . ILE C 3 102 ? 153.929 155.900 143.056 1.00 124.82 102 ILE H C 1
ATOM 4625 O O . ILE C 3 102 ? 155.073 156.168 142.673 1.00 128.02 102 ILE H O 1
ATOM 4630 N N . ILE C 3 103 ? 153.584 154.691 143.510 1.00 120.19 103 ILE H N 1
ATOM 4631 C CA . ILE C 3 103 ? 154.521 153.586 143.711 1.00 125.07 103 ILE H CA 1
ATOM 4632 C C . ILE C 3 103 ? 155.513 153.466 142.558 1.00 124.30 103 ILE H C 1
ATOM 4633 O O . ILE C 3 103 ? 156.685 153.136 142.771 1.00 118.54 103 ILE H O 1
ATOM 4638 N N . ARG C 3 104 ? 155.062 153.732 141.336 1.00 127.05 104 ARG H N 1
ATOM 4639 C CA . ARG C 3 104 ? 155.932 153.744 140.171 1.00 121.52 104 ARG H CA 1
ATOM 4640 C C . ARG C 3 104 ? 155.814 155.084 139.459 1.00 116.37 104 ARG H C 1
ATOM 4641 O O . ARG C 3 104 ? 154.726 155.659 139.361 1.00 125.04 104 ARG H O 1
ATOM 4649 N N . ALA C 3 105 ? 156.947 155.581 138.968 1.00 100.78 105 ALA H N 1
ATOM 4650 C CA . ALA C 3 105 ? 157.031 156.892 138.336 1.00 105.29 105 ALA H CA 1
ATOM 4651 C C . ALA C 3 105 ? 157.447 156.721 136.882 1.00 109.21 105 ALA H C 1
ATOM 4652 O O . ALA C 3 105 ? 158.497 156.136 136.599 1.00 116.02 105 ALA H O 1
ATOM 4654 N N . PHE C 3 106 ? 156.633 157.250 135.973 1.00 101.72 106 PHE H N 1
ATOM 4655 C CA . PHE C 3 106 ? 156.817 157.069 134.538 1.00 99.98 106 PHE H CA 1
ATOM 4656 C C . PHE C 3 106 ? 155.810 157.940 133.797 1.00 107.22 106 PHE H C 1
ATOM 4657 O O . PHE C 3 106 ? 154.951 158.585 134.404 1.00 115.72 106 PHE H O 1
ATOM 4665 N N . PHE C 3 107 ? 155.923 157.952 132.467 1.00 101.50 107 PHE H N 1
ATOM 4666 C CA . PHE C 3 107 ? 155.041 158.743 131.607 1.00 95.82 107 PHE H CA 1
ATOM 4667 C C . PHE C 3 107 ? 153.903 157.840 131.143 1.00 99.90 107 PHE H C 1
ATOM 4668 O O . PHE C 3 107 ? 153.951 157.219 130.082 1.00 114.42 107 PHE H O 1
ATOM 4676 N N . ASP C 3 108 ? 152.858 157.772 131.969 1.00 109.43 108 ASP H N 1
ATOM 4677 C CA . ASP C 3 108 ? 151.762 156.845 131.702 1.00 118.70 108 ASP H CA 1
ATOM 4678 C C . ASP C 3 108 ? 150.929 157.273 130.500 1.00 123.84 108 ASP H C 1
ATOM 4679 O O . ASP C 3 108 ? 150.547 156.433 129.677 1.00 125.74 108 ASP H O 1
ATOM 4684 N N . TYR C 3 109 ? 150.632 158.564 130.377 1.00 113.80 109 TYR H N 1
ATOM 4685 C CA . TYR C 3 109 ? 149.718 159.049 129.354 1.00 107.53 109 TYR H CA 1
ATOM 4686 C C . TYR C 3 109 ? 150.353 160.181 128.561 1.00 109.03 109 TYR H C 1
ATOM 4687 O O . TYR C 3 109 ? 151.016 161.057 129.124 1.00 116.07 109 TYR H O 1
ATOM 4696 N N . TRP C 3 110 ? 150.146 160.152 127.247 1.00 101.78 110 TRP H N 1
ATOM 4697 C CA . TRP C 3 110 ? 150.700 161.140 126.336 1.00 100.10 110 TRP H CA 1
ATOM 4698 C C . TRP C 3 110 ? 149.583 161.744 125.500 1.00 105.56 110 TRP H C 1
ATOM 4699 O O . TRP C 3 110 ? 148.621 161.063 125.134 1.00 110.52 110 TRP H O 1
ATOM 4710 N N . GLY C 3 111 ? 149.717 163.033 125.201 1.00 110.11 111 GLY H N 1
ATOM 4711 C CA . GLY C 3 111 ? 148.814 163.670 124.268 1.00 112.55 111 GLY H CA 1
ATOM 4712 C C . GLY C 3 111 ? 149.193 163.379 122.829 1.00 114.69 111 GLY H C 1
ATOM 4713 O O . GLY C 3 111 ? 150.260 162.845 122.533 1.00 121.01 111 GLY H O 1
ATOM 4714 N N . GLN C 3 112 ? 148.291 163.744 121.914 1.00 122.04 112 GLN H N 1
ATOM 4715 C CA . GLN C 3 112 ? 148.550 163.503 120.499 1.00 122.83 112 GLN H CA 1
ATOM 4716 C C . GLN C 3 112 ? 149.710 164.337 119.976 1.00 126.93 112 GLN H C 1
ATOM 4717 O O . GLN C 3 112 ? 150.304 163.978 118.954 1.00 127.50 112 GLN H O 1
ATOM 4723 N N . GLY C 3 113 ? 150.043 165.430 120.644 1.00 117.68 113 GLY H N 1
ATOM 4724 C CA . GLY C 3 113 ? 151.147 166.274 120.219 1.00 114.46 113 GLY H CA 1
ATOM 4725 C C . GLY C 3 113 ? 150.716 167.326 119.221 1.00 114.66 113 GLY H C 1
ATOM 4726 O O . GLY C 3 113 ? 149.751 167.167 118.475 1.00 120.89 113 GLY H O 1
ATOM 4727 N N . THR C 3 114 ? 151.455 168.432 119.209 1.00 112.07 114 THR H N 1
ATOM 4728 C CA . THR C 3 114 ? 151.212 169.519 118.273 1.00 114.97 114 THR H CA 1
ATOM 4729 C C . THR C 3 114 ? 152.513 169.861 117.563 1.00 117.76 114 THR H C 1
ATOM 4730 O O . THR C 3 114 ? 153.583 169.859 118.176 1.00 123.40 114 THR H O 1
ATOM 4734 N N . THR C 3 115 ? 152.420 170.133 116.266 1.00 116.35 115 THR H N 1
ATOM 4735 C CA . THR C 3 115 ? 153.597 170.402 115.453 1.00 114.85 115 THR H CA 1
ATOM 4736 C C . THR C 3 115 ? 153.922 171.889 115.484 1.00 114.51 115 THR H C 1
ATOM 4737 O O . THR C 3 115 ? 153.067 172.723 115.170 1.00 118.98 115 THR H O 1
ATOM 4741 N N . LEU C 3 116 ? 155.154 172.215 115.860 1.00 105.80 116 LEU H N 1
ATOM 4742 C CA . LEU C 3 116 ? 155.662 173.577 115.805 1.00 107.20 116 LEU H CA 1
ATOM 4743 C C . LEU C 3 116 ? 156.750 173.636 114.745 1.00 110.86 116 LEU H C 1
ATOM 4744 O O . LEU C 3 116 ? 157.736 172.892 114.822 1.00 117.04 116 LEU H O 1
ATOM 4749 N N . THR C 3 117 ? 156.569 174.514 113.765 1.00 112.17 117 THR H N 1
ATOM 4750 C CA . THR C 3 117 ? 157.530 174.715 112.689 1.00 112.74 117 THR H CA 1
ATOM 4751 C C . THR C 3 117 ? 158.153 176.093 112.850 1.00 117.09 117 THR H C 1
ATOM 4752 O O . THR C 3 117 ? 157.440 177.102 112.867 1.00 122.16 117 THR H O 1
ATOM 4756 N N . VAL C 3 118 ? 159.478 176.135 112.966 1.00 118.77 118 VAL H N 1
ATOM 4757 C CA . VAL C 3 118 ? 160.191 177.398 113.109 1.00 116.39 118 VAL H CA 1
ATOM 4758 C C . VAL C 3 118 ? 161.061 177.612 111.880 1.00 119.03 118 VAL H C 1
ATOM 4759 O O . VAL C 3 118 ? 162.212 177.164 111.832 1.00 120.05 118 VAL H O 1
ATOM 4763 N N . SER C 3 119 ? 160.518 178.301 110.882 1.00 123.94 119 SER H N 1
ATOM 4764 C CA . SER C 3 119 ? 161.217 178.549 109.629 1.00 127.07 119 SER H CA 1
ATOM 4765 C C . SER C 3 119 ? 160.532 179.717 108.928 1.00 128.85 119 SER H C 1
ATOM 4766 O O . SER C 3 119 ? 159.675 180.393 109.506 1.00 123.94 119 SER H O 1
ATOM 4769 N N . SER C 3 120 ? 160.911 179.954 107.676 1.00 126.09 120 SER H N 1
ATOM 4770 C CA . SER C 3 120 ? 160.323 181.029 106.887 1.00 121.91 120 SER H CA 1
ATOM 4771 C C . SER C 3 120 ? 159.807 180.507 105.549 1.00 115.53 120 SER H C 1
ATOM 4772 O O . SER C 3 120 ? 158.711 180.859 105.114 1.00 109.66 120 SER H O 1
ATOM 4775 N N . GLN D 4 1 ? 173.909 164.299 134.487 1.00 129.98 1 GLN L N 1
ATOM 4776 C CA . GLN D 4 1 ? 173.726 164.184 133.046 1.00 131.00 1 GLN L CA 1
ATOM 4777 C C . GLN D 4 1 ? 173.993 162.758 132.576 1.00 133.68 1 GLN L C 1
ATOM 4778 O O . GLN D 4 1 ? 175.143 162.359 132.394 1.00 132.43 1 GLN L O 1
ATOM 4784 N N . ILE D 4 2 ? 172.922 161.994 132.382 1.00 119.28 2 ILE L N 1
ATOM 4785 C CA . ILE D 4 2 ? 173.001 160.605 131.946 1.00 115.37 2 ILE L CA 1
ATOM 4786 C C . ILE D 4 2 ? 172.498 160.521 130.514 1.00 115.55 2 ILE L C 1
ATOM 4787 O O . ILE D 4 2 ? 171.373 160.943 130.218 1.00 120.84 2 ILE L O 1
ATOM 4792 N N . VAL D 4 3 ? 173.326 159.976 129.627 1.00 104.96 3 VAL L N 1
ATOM 4793 C CA . VAL D 4 3 ? 172.965 159.759 128.232 1.00 110.04 3 VAL L CA 1
ATOM 4794 C C . VAL D 4 3 ? 172.760 158.265 128.020 1.00 110.22 3 VAL L C 1
ATOM 4795 O O . VAL D 4 3 ? 173.574 157.447 128.465 1.00 110.82 3 VAL L O 1
ATOM 4799 N N . LEU D 4 4 ? 171.654 157.910 127.376 1.00 102.83 4 LEU L N 1
ATOM 4800 C CA . LEU D 4 4 ? 171.305 156.519 127.125 1.00 96.77 4 LEU L CA 1
ATOM 4801 C C . LEU D 4 4 ? 171.572 156.194 125.662 1.00 104.20 4 LEU L C 1
ATOM 4802 O O . LEU D 4 4 ? 171.005 156.828 124.766 1.00 112.17 4 LEU L O 1
ATOM 4807 N N . THR D 4 5 ? 172.431 155.209 125.427 1.00 109.18 5 THR L N 1
ATOM 4808 C CA . THR D 4 5 ? 172.775 154.761 124.085 1.00 112.55 5 THR L CA 1
ATOM 4809 C C . THR D 4 5 ? 172.040 153.458 123.804 1.00 112.09 5 THR L C 1
ATOM 4810 O O . THR D 4 5 ? 172.152 152.498 124.574 1.00 117.29 5 THR L O 1
ATOM 4814 N N . GLN D 4 6 ? 171.293 153.428 122.706 1.00 103.44 6 GLN L N 1
ATOM 4815 C CA . GLN D 4 6 ? 170.497 152.270 122.329 1.00 102.49 6 GLN L CA 1
ATOM 4816 C C . GLN D 4 6 ? 171.168 151.541 121.175 1.00 104.76 6 GLN L C 1
ATOM 4817 O O . GLN D 4 6 ? 171.568 152.164 120.187 1.00 105.48 6 GLN L O 1
ATOM 4823 N N . SER D 4 7 ? 171.287 150.222 121.306 1.00 115.07 7 SER L N 1
ATOM 4824 C CA . SER D 4 7 ? 171.968 149.399 120.323 1.00 114.52 7 SER L CA 1
ATOM 4825 C C . SER D 4 7 ? 171.069 148.235 119.926 1.00 118.03 7 SER L C 1
ATOM 4826 O O . SER D 4 7 ? 170.582 147.497 120.801 1.00 123.69 7 SER L O 1
ATOM 4829 N N . PRO D 4 8 ? 170.817 148.039 118.629 1.00 115.89 8 PRO L N 1
ATOM 4830 C CA . PRO D 4 8 ? 171.230 148.892 117.510 1.00 119.97 8 PRO L CA 1
ATOM 4831 C C . PRO D 4 8 ? 170.262 150.051 117.311 1.00 121.31 8 PRO L C 1
ATOM 4832 O O . PRO D 4 8 ? 169.134 150.004 117.791 1.00 127.02 8 PRO L O 1
ATOM 4836 N N . ALA D 4 9 ? 170.675 151.111 116.613 1.00 113.75 9 ALA L N 1
ATOM 4837 C CA . ALA D 4 9 ? 169.761 152.211 116.334 1.00 112.65 9 ALA L CA 1
ATOM 4838 C C . ALA D 4 9 ? 168.633 151.798 115.400 1.00 115.48 9 ALA L C 1
ATOM 4839 O O . ALA D 4 9 ? 167.567 152.422 115.421 1.00 119.84 9 ALA L O 1
ATOM 4841 N N . ILE D 4 10 ? 168.843 150.764 114.587 1.00 118.98 10 ILE L N 1
ATOM 4842 C CA . ILE D 4 10 ? 167.819 150.265 113.678 1.00 119.94 10 ILE L CA 1
ATOM 4843 C C . ILE D 4 10 ? 168.138 148.819 113.319 1.00 121.90 10 ILE L C 1
ATOM 4844 O O . ILE D 4 10 ? 169.298 148.468 113.078 1.00 125.66 10 ILE L O 1
ATOM 4849 N N . MET D 4 11 ? 167.116 147.967 113.300 1.00 125.87 11 MET L N 1
ATOM 4850 C CA . MET D 4 11 ? 167.293 146.563 112.963 1.00 126.87 11 MET L CA 1
ATOM 4851 C C . MET D 4 11 ? 165.986 145.995 112.432 1.00 127.45 11 MET L C 1
ATOM 4852 O O . MET D 4 11 ? 164.896 146.474 112.754 1.00 129.11 11 MET L O 1
ATOM 4857 N N . SER D 4 12 ? 166.114 144.960 111.607 1.00 126.79 12 SER L N 1
ATOM 4858 C CA . SER D 4 12 ? 164.979 144.268 111.016 1.00 126.58 12 SER L CA 1
ATOM 4859 C C . SER D 4 12 ? 164.986 142.820 111.479 1.00 126.19 12 SER L C 1
ATOM 4860 O O . SER D 4 12 ? 166.015 142.141 111.388 1.00 127.91 12 SER L O 1
ATOM 4863 N N . ALA D 4 13 ? 163.845 142.353 111.975 1.00 124.35 13 ALA L N 1
ATOM 4864 C CA . ALA D 4 13 ? 163.695 140.989 112.460 1.00 122.68 13 ALA L CA 1
ATOM 4865 C C . ALA D 4 13 ? 162.487 140.347 111.797 1.00 123.42 13 ALA L C 1
ATOM 4866 O O . ALA D 4 13 ? 161.436 140.981 111.667 1.00 128.24 13 ALA L O 1
ATOM 4868 N N . SER D 4 14 ? 162.642 139.093 111.383 1.00 125.88 14 SER L N 1
ATOM 4869 C CA . SER D 4 14 ? 161.562 138.375 110.729 1.00 126.39 14 SER L CA 1
ATOM 4870 C C . SER D 4 14 ? 160.475 138.007 111.737 1.00 129.97 14 SER L C 1
ATOM 4871 O O . SER D 4 14 ? 160.641 138.135 112.954 1.00 131.85 14 SER L O 1
ATOM 4874 N N . LEU D 4 15 ? 159.341 137.549 111.210 1.00 125.88 15 LEU L N 1
ATOM 4875 C CA . LEU D 4 15 ? 158.227 137.151 112.059 1.00 123.68 15 LEU L CA 1
ATOM 4876 C C . LEU D 4 15 ? 158.611 135.954 112.919 1.00 126.11 15 LEU L C 1
ATOM 4877 O O . LEU D 4 15 ? 159.249 135.008 112.449 1.00 126.43 15 LEU L O 1
ATOM 4882 N N . GLY D 4 16 ? 158.210 135.997 114.185 1.00 139.33 16 GLY L N 1
ATOM 4883 C CA . GLY D 4 16 ? 158.510 134.907 115.100 1.00 140.06 16 GLY L CA 1
ATOM 4884 C C . GLY D 4 16 ? 159.989 134.697 115.339 1.00 139.88 16 GLY L C 1
ATOM 4885 O O . GLY D 4 16 ? 160.457 133.552 115.359 1.00 140.76 16 GLY L O 1
ATOM 4886 N N . GLU D 4 17 ? 160.738 135.780 115.524 1.00 131.83 17 GLU L N 1
ATOM 4887 C CA . GLU D 4 17 ? 162.176 135.713 115.723 1.00 129.13 17 GLU L CA 1
ATOM 4888 C C . GLU D 4 17 ? 162.549 136.371 117.043 1.00 130.12 17 GLU L C 1
ATOM 4889 O O . GLU D 4 17 ? 161.887 137.308 117.500 1.00 130.02 17 GLU L O 1
ATOM 4895 N N . ARG D 4 18 ? 163.618 135.866 117.651 1.00 130.11 18 ARG L N 1
ATOM 4896 C CA . ARG D 4 18 ? 164.101 136.407 118.914 1.00 127.38 18 ARG L CA 1
ATOM 4897 C C . ARG D 4 18 ? 164.656 137.807 118.683 1.00 128.42 18 ARG L C 1
ATOM 4898 O O . ARG D 4 18 ? 165.541 138.001 117.843 1.00 129.53 18 ARG L O 1
ATOM 4906 N N . VAL D 4 19 ? 164.138 138.782 119.424 1.00 106.44 19 VAL L N 1
ATOM 4907 C CA . VAL D 4 19 ? 164.512 140.182 119.264 1.00 107.73 19 VAL L CA 1
ATOM 4908 C C . VAL D 4 19 ? 165.088 140.678 120.581 1.00 108.74 19 VAL L C 1
ATOM 4909 O O . VAL D 4 19 ? 164.531 140.404 121.64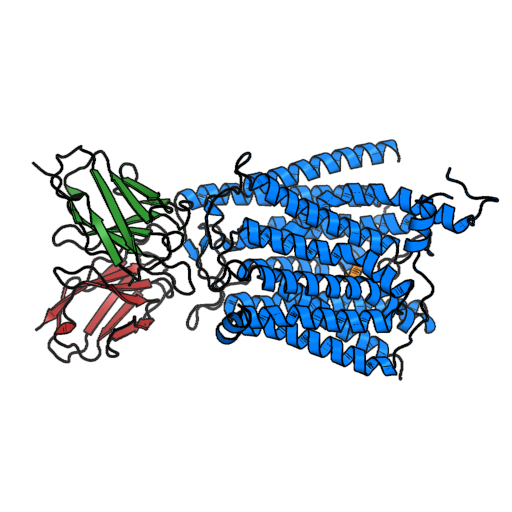6 1.00 116.35 19 VAL L O 1
ATOM 4913 N N . THR D 4 20 ? 166.205 141.400 120.513 1.00 111.03 20 THR L N 1
ATOM 4914 C CA . THR D 4 20 ? 166.816 141.971 121.708 1.00 111.99 20 THR L CA 1
ATOM 4915 C C . THR D 4 20 ? 167.429 143.316 121.358 1.00 112.10 20 THR L C 1
ATOM 4916 O O . THR D 4 20 ? 168.185 143.422 120.388 1.00 115.81 20 THR L O 1
ATOM 4920 N N . MET D 4 21 ? 167.095 144.341 122.139 1.00 103.77 21 MET L N 1
ATOM 4921 C CA . MET D 4 21 ? 167.695 145.662 122.004 1.00 105.53 21 MET L CA 1
ATOM 4922 C C . MET D 4 21 ? 168.244 146.095 123.355 1.00 107.43 21 MET L C 1
ATOM 4923 O O . MET D 4 21 ? 167.590 145.905 124.385 1.00 115.13 21 MET L O 1
ATOM 4928 N N . THR D 4 22 ? 169.447 146.658 123.354 1.00 110.99 22 THR L N 1
ATOM 4929 C CA . THR D 4 22 ? 170.119 147.034 124.586 1.00 113.07 22 THR L CA 1
ATOM 4930 C C . THR D 4 22 ? 170.132 148.547 124.758 1.00 112.11 22 THR L C 1
ATOM 4931 O O . THR D 4 22 ? 170.129 149.310 123.791 1.00 119.96 22 THR L O 1
ATOM 4935 N N . CYS D 4 23 ? 170.151 148.972 126.019 1.00 116.15 23 CYS L N 1
ATOM 4936 C CA . CYS D 4 23 ? 170.237 150.385 126.376 1.00 116.96 23 CYS L CA 1
ATOM 4937 C C . CYS D 4 23 ? 171.282 150.517 127.473 1.00 119.15 23 CYS L C 1
ATOM 4938 O O . CYS D 4 23 ? 171.100 149.988 128.574 1.00 129.33 23 CYS L O 1
ATOM 4941 N N . THR D 4 24 ? 172.378 151.203 127.169 1.00 111.89 24 THR L N 1
ATOM 4942 C CA . THR D 4 24 ? 173.443 151.441 128.130 1.00 114.63 24 THR L CA 1
ATOM 4943 C C . THR D 4 24 ? 173.396 152.886 128.605 1.00 114.68 24 THR L C 1
ATOM 4944 O O . THR D 4 24 ? 172.979 153.786 127.873 1.00 123.04 24 THR L O 1
ATOM 4948 N N . ALA D 4 25 ? 173.828 153.103 129.842 1.00 109.10 25 ALA L N 1
ATOM 4949 C CA . ALA D 4 25 ? 173.786 154.419 130.457 1.00 110.69 25 ALA L CA 1
ATOM 4950 C C . ALA D 4 25 ? 175.197 154.901 130.760 1.00 113.71 25 ALA L C 1
ATOM 4951 O O . ALA D 4 25 ? 176.096 154.106 131.047 1.00 114.80 25 ALA L O 1
ATOM 4953 N N . SER D 4 26 ? 175.385 156.221 130.688 1.00 119.05 26 SER L N 1
ATOM 4954 C CA . SER D 4 26 ? 176.681 156.804 131.007 1.00 118.15 26 SER L CA 1
ATOM 4955 C C . SER D 4 26 ? 177.016 156.689 132.488 1.00 121.07 26 SER L C 1
ATOM 4956 O O . SER D 4 26 ? 178.186 156.827 132.858 1.00 125.29 26 SER L O 1
ATOM 4959 N N . SER D 4 27 ? 176.023 156.440 133.335 1.00 120.16 27 SER L N 1
ATOM 4960 C CA . SER D 4 27 ? 176.236 156.298 134.768 1.00 119.49 27 SER L CA 1
ATOM 4961 C C . SER D 4 27 ? 175.299 155.212 135.283 1.00 116.16 27 SER L C 1
ATOM 4962 O O . SER D 4 27 ? 174.687 154.475 134.505 1.00 122.43 27 SER L O 1
ATOM 4965 N N . GLY D 4 28 ? 175.189 155.111 136.606 1.00 118.22 28 GLY L N 1
ATOM 4966 C CA . GLY D 4 28 ? 174.312 154.121 137.206 1.00 122.66 28 GLY L CA 1
ATOM 4967 C C . GLY D 4 28 ? 172.885 154.629 137.274 1.00 122.28 28 GLY L C 1
ATOM 4968 O O . GLY D 4 28 ? 172.626 155.731 137.769 1.00 122.99 28 GLY L O 1
ATOM 4969 N N . VAL D 4 29 ? 171.953 153.823 136.772 1.00 108.99 29 VAL L N 1
ATOM 4970 C CA . VAL D 4 29 ? 170.531 154.141 136.791 1.00 108.78 29 VAL L CA 1
ATOM 4971 C C . VAL D 4 29 ? 169.815 153.061 137.586 1.00 109.91 29 VAL L C 1
ATOM 4972 O O . VAL D 4 29 ? 170.027 151.866 137.347 1.00 115.98 29 VAL L O 1
ATOM 4976 N N . SER D 4 30 ? 168.982 153.479 138.535 1.00 111.44 30 SER L N 1
ATOM 4977 C CA . SER D 4 30 ? 168.187 152.525 139.294 1.00 112.99 30 SER L CA 1
ATOM 4978 C C . SER D 4 30 ? 167.226 151.790 138.369 1.00 117.11 30 SER L C 1
ATOM 4979 O O . SER D 4 30 ? 166.588 152.394 137.502 1.00 119.55 30 SER L O 1
ATOM 4982 N N . SER D 4 31 ? 167.131 150.472 138.555 1.00 115.85 31 SER L N 1
ATOM 4983 C CA . SER D 4 31 ? 166.311 149.655 137.667 1.00 110.61 31 SER L CA 1
ATOM 4984 C C . SER D 4 31 ? 164.841 150.042 137.739 1.00 110.63 31 SER L C 1
ATOM 4985 O O . SER D 4 31 ? 164.112 149.892 136.753 1.00 119.37 31 SER L O 1
ATOM 4988 N N . SER D 4 32 ? 164.386 150.546 138.887 1.00 103.37 32 SER L N 1
ATOM 4989 C CA . SER D 4 32 ? 162.987 150.923 139.030 1.00 108.82 32 SER L CA 1
ATOM 4990 C C . SER D 4 32 ? 162.634 152.199 138.277 1.00 108.09 32 SER L C 1
ATOM 4991 O O . SER D 4 32 ? 161.444 152.501 138.137 1.00 104.93 32 SER L O 1
ATOM 4994 N N . TYR D 4 33 ? 163.622 152.950 137.791 1.00 108.16 33 TYR L N 1
ATOM 4995 C CA . TYR D 4 33 ? 163.374 154.211 137.104 1.00 108.06 33 TYR L CA 1
ATOM 4996 C C . TYR D 4 33 ? 163.743 154.176 135.628 1.00 106.09 33 TYR L C 1
ATOM 4997 O O . TYR D 4 33 ? 163.830 155.236 135.000 1.00 107.88 33 TYR L O 1
ATOM 5006 N N . LEU D 4 34 ? 163.963 152.998 135.057 1.00 101.33 34 LEU L N 1
ATOM 5007 C CA . LEU D 4 34 ? 164.170 152.876 133.622 1.00 105.34 34 LEU L CA 1
ATOM 5008 C C . LEU D 4 34 ? 162.907 152.324 132.983 1.00 108.39 34 LEU L C 1
ATOM 5009 O O . LEU D 4 34 ? 162.358 151.318 133.444 1.00 110.37 34 LEU L O 1
ATOM 5014 N N . HIS D 4 35 ? 162.455 152.981 131.923 1.00 98.00 35 HIS L N 1
ATOM 5015 C CA . HIS D 4 35 ? 161.245 152.591 131.224 1.00 89.18 35 HIS L CA 1
ATOM 5016 C C . HIS D 4 35 ? 161.529 152.511 129.732 1.00 94.65 35 HIS L C 1
ATOM 5017 O O . HIS D 4 35 ? 162.468 153.121 129.220 1.00 105.83 35 HIS L O 1
ATOM 5024 N N . TRP D 4 36 ? 160.717 151.722 129.045 1.00 89.85 36 TRP L N 1
ATOM 5025 C CA . TRP D 4 36 ? 160.748 151.606 127.597 1.00 88.76 36 TRP L CA 1
ATOM 5026 C C . TRP D 4 36 ? 159.410 152.081 127.059 1.00 94.21 36 TRP L C 1
ATOM 5027 O O . TRP D 4 36 ? 158.360 151.630 127.525 1.00 103.62 36 TRP L O 1
ATOM 5038 N N . TYR D 4 37 ? 159.452 153.000 126.101 1.00 89.57 37 TYR L N 1
ATOM 5039 C CA . TYR D 4 37 ? 158.263 153.547 125.468 1.00 84.18 37 TYR L CA 1
ATOM 5040 C C . TYR D 4 37 ? 158.222 153.126 124.006 1.00 88.92 37 TYR L C 1
ATOM 5041 O O . TYR D 4 37 ? 159.234 153.196 123.303 1.00 99.43 37 TYR L O 1
ATOM 5050 N N . GLN D 4 38 ? 157.051 152.689 123.554 1.00 92.55 38 GLN L N 1
ATOM 5051 C CA . GLN D 4 38 ? 156.848 152.273 122.174 1.00 92.74 38 GLN L CA 1
ATOM 5052 C C . GLN D 4 38 ? 156.129 153.377 121.413 1.00 97.67 38 GLN L C 1
ATOM 5053 O O . GLN D 4 38 ? 155.119 153.906 121.887 1.00 107.03 38 GLN L O 1
ATOM 5059 N N . GLN D 4 39 ? 156.649 153.719 120.236 1.00 98.07 39 GLN L N 1
ATOM 5060 C CA . GLN D 4 39 ? 156.059 154.746 119.386 1.00 100.14 39 GLN L CA 1
ATOM 5061 C C . GLN D 4 39 ? 155.886 154.177 117.986 1.00 105.87 39 GLN L C 1
ATOM 5062 O O . GLN D 4 39 ? 156.870 153.826 117.325 1.00 110.94 39 GLN L O 1
ATOM 5068 N N . LYS D 4 40 ? 154.639 154.067 117.553 1.00 108.95 40 LYS L N 1
ATOM 5069 C CA . LYS D 4 40 ? 154.303 153.791 116.169 1.00 109.25 40 LYS L CA 1
ATOM 5070 C C . LYS D 4 40 ? 154.464 155.066 115.343 1.00 114.20 40 LYS L C 1
ATOM 5071 O O . LYS D 4 40 ? 154.350 156.173 115.876 1.00 119.93 40 LYS L O 1
ATOM 5077 N N . PRO D 4 41 ? 154.731 154.950 114.041 1.00 123.01 41 PRO L N 1
ATOM 5078 C CA . PRO D 4 41 ? 154.875 156.162 113.227 1.00 120.71 41 PRO L CA 1
ATOM 5079 C C . PRO D 4 41 ? 153.523 156.817 112.989 1.00 119.27 41 PRO L C 1
ATOM 5080 O O . PRO D 4 41 ? 152.574 156.172 112.535 1.00 119.50 41 PRO L O 1
ATOM 5084 N N . GLY D 4 42 ? 153.444 158.108 113.300 1.00 127.21 42 GLY L N 1
ATOM 5085 C CA . GLY D 4 42 ? 152.189 158.826 113.248 1.00 128.81 42 GLY L CA 1
ATOM 5086 C C . GLY D 4 42 ? 151.342 158.727 114.495 1.00 129.17 42 GLY L C 1
ATOM 5087 O O . GLY D 4 42 ? 150.188 159.170 114.477 1.00 126.74 42 GLY L O 1
ATOM 5088 N N . SER D 4 43 ? 151.871 158.161 115.578 1.00 124.95 43 SER L N 1
ATOM 5089 C CA . SER D 4 43 ? 151.137 158.017 116.825 1.00 123.02 43 SER L CA 1
ATOM 5090 C C . SER D 4 43 ? 152.006 158.467 117.991 1.00 123.47 43 SER L C 1
ATOM 5091 O O . SER D 4 43 ? 153.236 158.410 117.929 1.00 123.86 43 SER L O 1
ATOM 5094 N N . SER D 4 44 ? 151.349 158.918 119.056 1.00 117.81 44 SER L N 1
ATOM 5095 C CA . SER D 4 44 ? 152.064 159.366 120.239 1.00 112.71 44 SER L CA 1
ATOM 5096 C C . SER D 4 44 ? 152.715 158.182 120.953 1.00 115.26 44 SER L C 1
ATOM 5097 O O . SER D 4 44 ? 152.197 157.063 120.917 1.00 116.58 44 SER L O 1
ATOM 5100 N N . PRO D 4 45 ? 153.815 158.382 121.731 1.00 110.50 45 PRO L N 1
ATOM 5101 C CA . PRO D 4 45 ? 154.499 157.279 122.382 1.00 103.02 45 PRO L CA 1
ATOM 5102 C C . PRO D 4 45 ? 153.660 156.654 123.490 1.00 106.81 45 PRO L C 1
ATOM 5103 O O . PRO D 4 45 ? 152.658 157.192 123.814 1.00 118.06 45 PRO L O 1
ATOM 5107 N N . ARG D 4 46 ? 154.086 155.518 124.024 1.00 100.60 46 ARG L N 1
ATOM 5108 C CA . ARG D 4 46 ? 153.250 154.732 124.955 1.00 102.69 46 ARG L CA 1
ATOM 5109 C C . ARG D 4 46 ? 154.140 153.998 125.948 1.00 105.59 46 ARG L C 1
ATOM 5110 O O . ARG D 4 46 ? 155.023 153.293 125.503 1.00 109.00 46 ARG L O 1
ATOM 5118 N N . LEU D 4 47 ? 153.904 154.010 127.248 1.00 102.35 47 LEU L N 1
ATOM 5119 C CA . LEU D 4 47 ? 154.780 153.191 128.126 1.00 95.78 47 LEU L CA 1
ATOM 5120 C C . LEU D 4 47 ? 154.726 151.752 127.636 1.00 101.60 47 LEU L C 1
ATOM 5121 O O . LEU D 4 47 ? 153.633 151.292 127.350 1.00 106.41 47 LEU L O 1
ATOM 5126 N N . TRP D 4 48 ? 155.858 151.073 127.542 1.00 99.13 48 TRP L N 1
ATOM 5127 C CA . TRP D 4 48 ? 155.814 149.644 127.193 1.00 98.83 48 TRP L CA 1
ATOM 5128 C C . TRP D 4 48 ? 156.227 148.854 128.420 1.00 101.03 48 TRP L C 1
ATOM 5129 O O . TRP D 4 48 ? 155.457 148.008 128.858 1.00 107.23 48 TRP L O 1
ATOM 5140 N N . ILE D 4 49 ? 157.396 149.131 128.973 1.00 95.53 49 ILE L N 1
ATOM 5141 C CA . ILE D 4 49 ? 157.914 148.372 130.136 1.00 95.28 49 ILE L CA 1
ATOM 5142 C C . ILE D 4 49 ? 158.360 149.370 131.197 1.00 97.31 49 ILE L C 1
ATOM 5143 O O . ILE D 4 49 ? 159.241 150.129 130.894 1.00 109.71 49 ILE L O 1
ATOM 5148 N N . TYR D 4 50 ? 157.736 149.402 132.368 1.00 95.62 50 TYR L N 1
ATOM 5149 C CA . TYR D 4 50 ? 158.113 150.291 133.461 1.00 101.28 50 TYR L CA 1
ATOM 5150 C C . TYR D 4 50 ? 158.955 149.538 134.485 1.00 107.97 50 TYR L C 1
ATOM 5151 O O . TYR D 4 50 ? 158.689 148.368 134.782 1.00 114.90 50 TYR L O 1
ATOM 5160 N N . SER D 4 51 ? 159.974 150.221 135.012 1.00 98.78 51 SER L N 1
ATOM 5161 C CA . SER D 4 51 ? 160.957 149.636 135.929 1.00 98.71 51 SER L CA 1
ATOM 5162 C C . SER D 4 51 ? 161.707 148.470 135.291 1.00 100.99 51 SER L C 1
ATOM 5163 O O . SER D 4 51 ? 162.063 147.505 135.971 1.00 108.13 51 SER L O 1
ATOM 5166 N N . THR D 4 52 ? 161.888 148.540 133.969 1.00 109.15 52 THR L N 1
ATOM 5167 C CA . THR D 4 52 ? 162.706 147.659 133.131 1.00 116.07 52 THR L CA 1
ATOM 5168 C C . THR D 4 52 ? 162.425 146.178 133.367 1.00 116.02 52 THR L C 1
ATOM 5169 O O . THR D 4 52 ? 163.203 145.322 132.933 1.00 123.55 52 THR L O 1
ATOM 5173 N N . SER D 4 53 ? 161.339 145.862 134.050 1.00 112.18 53 SER L N 1
ATOM 5174 C CA . SER D 4 53 ? 160.927 144.474 134.213 1.00 109.22 53 SER L CA 1
ATOM 5175 C C . SER D 4 53 ? 159.454 144.249 133.915 1.00 110.11 53 SER L C 1
ATOM 5176 O O . SER D 4 53 ? 159.098 143.207 133.360 1.00 111.05 53 SER L O 1
ATOM 5179 N N . ASN D 4 54 ? 158.592 145.201 134.260 1.00 107.00 54 ASN L N 1
ATOM 5180 C CA . ASN D 4 54 ? 157.151 144.993 134.279 1.00 108.50 54 ASN L CA 1
ATOM 5181 C C . ASN D 4 54 ? 156.507 145.523 133.005 1.00 104.35 54 ASN L C 1
ATOM 5182 O O . ASN D 4 54 ? 156.786 146.649 132.581 1.00 106.12 54 ASN L O 1
ATOM 5187 N N . LEU D 4 55 ? 155.646 144.705 132.407 1.00 96.48 55 LEU L N 1
ATOM 5188 C CA . LEU D 4 55 ? 154.899 145.112 131.227 1.00 94.70 55 LEU L CA 1
ATOM 5189 C C . LEU D 4 55 ? 153.801 146.099 131.607 1.00 99.10 55 LEU L C 1
ATOM 5190 O O . LEU D 4 55 ? 153.193 145.997 132.675 1.00 102.43 55 LEU L O 1
ATOM 5195 N N . ALA D 4 56 ? 153.554 147.063 130.726 1.00 112.48 56 ALA L N 1
ATOM 5196 C CA . ALA D 4 56 ? 152.489 148.030 130.935 1.00 113.12 56 ALA L CA 1
ATOM 5197 C C . ALA D 4 56 ? 151.140 147.406 130.582 1.00 118.76 56 ALA L C 1
ATOM 5198 O O . ALA D 4 56 ? 151.046 146.243 130.179 1.00 122.91 56 ALA L O 1
ATOM 5200 N N . SER D 4 57 ? 150.075 148.190 130.735 1.00 129.03 57 SER L N 1
ATOM 5201 C CA . SER D 4 57 ? 148.744 147.719 130.373 1.00 129.92 57 SER L CA 1
ATOM 5202 C C . SER D 4 57 ? 148.628 147.550 128.862 1.00 131.82 57 SER L C 1
ATOM 5203 O O . SER D 4 57 ? 149.006 148.438 128.093 1.00 129.69 57 SER L O 1
ATOM 5206 N N . GLY D 4 58 ? 148.090 146.408 128.441 1.00 124.40 58 GLY L N 1
ATOM 5207 C CA . GLY D 4 58 ? 147.931 146.109 127.037 1.00 123.40 58 GLY L CA 1
ATOM 5208 C C . GLY D 4 58 ? 149.156 145.545 126.353 1.00 125.52 58 GLY L C 1
ATOM 5209 O O . GLY D 4 58 ? 149.103 145.288 125.144 1.00 125.33 58 GLY L O 1
ATOM 5210 N N . VAL D 4 59 ? 150.248 145.346 127.076 1.00 116.30 59 VAL L N 1
ATOM 5211 C CA . VAL D 4 59 ? 151.488 144.845 126.480 1.00 110.33 59 VAL L CA 1
ATOM 5212 C C . VAL D 4 59 ? 151.393 143.328 126.338 1.00 115.13 59 VAL L C 1
ATOM 5213 O O . VAL D 4 59 ? 151.107 142.638 127.331 1.00 118.62 59 VAL L O 1
ATOM 5217 N N . PRO D 4 60 ? 151.628 142.775 125.148 1.00 113.57 60 PRO L N 1
ATOM 5218 C CA . PRO D 4 60 ? 151.648 141.315 125.007 1.00 113.52 60 PRO L CA 1
ATOM 5219 C C . PRO D 4 60 ? 152.758 140.687 125.839 1.00 116.93 60 PRO L C 1
ATOM 5220 O O . PRO D 4 60 ? 153.833 141.262 126.019 1.00 123.03 60 PRO L O 1
ATOM 5224 N N . ALA D 4 61 ? 152.487 139.478 126.338 1.00 119.09 61 ALA L N 1
ATOM 5225 C CA . ALA D 4 61 ? 153.397 138.792 127.252 1.00 116.68 61 ALA L CA 1
ATOM 5226 C C . ALA D 4 61 ? 154.721 138.385 126.617 1.00 116.92 61 ALA L C 1
ATOM 5227 O O . ALA D 4 61 ? 155.644 138.023 127.354 1.00 115.55 61 ALA L O 1
ATOM 5229 N N . ARG D 4 62 ? 154.837 138.403 125.285 1.00 118.69 62 ARG L N 1
ATOM 5230 C CA . ARG D 4 62 ? 156.094 138.010 124.651 1.00 115.97 62 ARG L CA 1
ATOM 5231 C C . ARG D 4 62 ? 157.226 138.961 125.012 1.00 115.23 62 ARG L C 1
ATOM 5232 O O . ARG D 4 62 ? 158.394 138.557 125.044 1.00 119.57 62 ARG L O 1
ATOM 5240 N N . PHE D 4 63 ? 156.894 140.218 125.270 1.00 116.25 63 PHE L N 1
ATOM 5241 C CA . PHE D 4 63 ? 157.870 141.221 125.650 1.00 114.33 63 PHE L CA 1
ATOM 5242 C C . PHE D 4 63 ? 158.358 140.998 127.074 1.00 118.94 63 PHE L C 1
ATOM 5243 O O . PHE D 4 63 ? 157.626 140.515 127.942 1.00 124.36 63 PHE L O 1
ATOM 5251 N N . SER D 4 64 ? 159.625 141.334 127.301 1.00 118.80 64 SER L N 1
ATOM 5252 C CA . SER D 4 64 ? 160.209 141.195 128.628 1.00 118.11 64 SER L CA 1
ATOM 5253 C C . SER D 4 64 ? 161.378 142.157 128.764 1.00 115.82 64 SER L C 1
ATOM 5254 O O . SER D 4 64 ? 162.209 142.262 127.857 1.00 121.20 64 SER L O 1
ATOM 5257 N N . GLY D 4 65 ? 161.431 142.866 129.885 1.00 116.93 65 GLY L N 1
ATOM 5258 C CA . GLY D 4 65 ? 162.573 143.701 130.193 1.00 114.30 65 GLY L CA 1
ATOM 5259 C C . GLY D 4 65 ? 163.566 142.985 131.091 1.00 120.53 65 GLY L C 1
ATOM 5260 O O . GLY D 4 65 ? 163.202 142.131 131.894 1.00 126.66 65 GLY L O 1
ATOM 5261 N N . SER D 4 66 ? 164.839 143.347 130.950 1.00 118.20 66 SER L N 1
ATOM 5262 C CA . SER D 4 66 ? 165.892 142.737 131.748 1.00 120.08 66 SER L CA 1
ATOM 5263 C C . SER D 4 66 ? 167.030 143.737 131.897 1.00 114.86 66 SER L C 1
ATOM 5264 O O . SER D 4 66 ? 167.013 144.818 131.306 1.00 117.89 66 SER L O 1
ATOM 5267 N N . GLY D 4 67 ? 168.034 143.358 132.679 1.00 110.02 67 GLY L N 1
ATOM 5268 C CA . GLY D 4 67 ? 169.181 144.208 132.913 1.00 109.26 67 GLY L CA 1
ATOM 5269 C C . GLY D 4 67 ? 169.036 145.056 134.162 1.00 108.40 67 GLY L C 1
ATOM 5270 O O . GLY D 4 67 ? 167.962 145.188 134.753 1.00 113.95 67 GLY L O 1
ATOM 5271 N N . SER D 4 68 ? 170.155 145.654 134.560 1.00 117.99 68 SER L N 1
ATOM 5272 C CA . SER D 4 68 ? 170.196 146.424 135.797 1.00 122.47 68 SER L CA 1
ATOM 5273 C C . SER D 4 68 ? 171.497 147.209 135.843 1.00 123.34 68 SER L C 1
ATOM 5274 O O . SER D 4 68 ? 172.508 146.805 135.262 1.00 122.04 68 SER L O 1
ATOM 5277 N N . GLY D 4 69 ? 171.455 148.338 136.545 1.00 118.47 69 GLY L N 1
ATOM 5278 C CA . GLY D 4 69 ? 172.637 149.157 136.721 1.00 117.35 69 GLY L CA 1
ATOM 5279 C C . GLY D 4 69 ? 172.895 150.069 135.542 1.00 120.80 69 GLY L C 1
ATOM 5280 O O . GLY D 4 69 ? 172.237 151.101 135.383 1.00 125.97 69 GLY L O 1
ATOM 5281 N N . THR D 4 70 ? 173.861 149.692 134.708 1.00 121.83 70 THR L N 1
ATOM 5282 C CA . THR D 4 70 ? 174.215 150.449 133.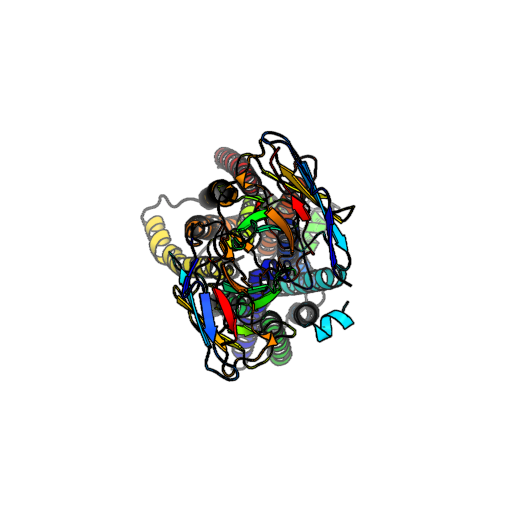516 1.00 123.81 70 THR L CA 1
ATOM 5283 C C . THR D 4 70 ? 173.535 149.926 132.258 1.00 124.17 70 THR L C 1
ATOM 5284 O O . THR D 4 70 ? 173.030 150.719 131.457 1.00 126.12 70 THR L O 1
ATOM 5288 N N . SER D 4 71 ? 173.488 148.610 132.076 1.00 117.48 71 SER L N 1
ATOM 5289 C CA . SER D 4 71 ? 172.969 147.998 130.861 1.00 115.99 71 SER L CA 1
ATOM 5290 C C . SER D 4 71 ? 171.607 147.374 131.129 1.00 120.68 71 SER L C 1
ATOM 5291 O O . SER D 4 71 ? 171.427 146.666 132.128 1.00 123.14 71 SER L O 1
ATOM 5294 N N . TYR D 4 72 ? 170.656 147.640 130.236 1.00 112.63 72 TYR L N 1
ATOM 5295 C CA . TYR D 4 72 ? 169.329 147.046 130.267 1.00 114.24 72 TYR L CA 1
ATOM 5296 C C . TYR D 4 72 ? 168.987 146.551 128.869 1.00 109.18 72 TYR L C 1
ATOM 5297 O O . TYR D 4 72 ? 169.693 146.836 127.900 1.00 112.32 72 TYR L O 1
ATOM 5306 N N . SER D 4 73 ? 167.880 145.822 128.759 1.00 108.41 73 SER L N 1
ATOM 5307 C CA . SER D 4 73 ? 167.509 145.260 127.469 1.00 107.51 73 SER L CA 1
ATOM 5308 C C . SER D 4 73 ? 166.008 145.022 127.409 1.00 107.83 73 SER L C 1
ATOM 5309 O O . SER D 4 73 ? 165.368 144.705 128.417 1.00 113.39 73 SER L O 1
ATOM 5312 N N . LEU D 4 74 ? 165.464 145.183 126.206 1.00 98.30 74 LEU L N 1
ATOM 5313 C CA . LEU D 4 74 ? 164.094 144.816 125.880 1.00 94.76 74 LEU L CA 1
ATOM 5314 C C . LEU D 4 74 ? 164.139 143.625 124.934 1.00 102.05 74 LEU L C 1
ATOM 5315 O O . LEU D 4 74 ? 164.924 143.617 123.978 1.00 111.45 74 LEU L O 1
ATOM 5320 N N . THR D 4 75 ? 163.302 142.626 125.200 1.00 103.17 75 THR L N 1
ATOM 5321 C CA . THR D 4 75 ? 163.369 141.353 124.505 1.00 100.43 75 THR L CA 1
ATOM 5322 C C . THR D 4 75 ? 161.984 140.940 124.033 1.00 103.83 75 THR L C 1
ATOM 5323 O O . THR D 4 75 ? 160.996 141.104 124.754 1.00 108.91 75 THR L O 1
ATOM 5327 N N . ILE D 4 76 ? 161.928 140.404 122.819 1.00 109.28 76 ILE L N 1
ATOM 5328 C CA . ILE D 4 76 ? 160.727 139.802 122.256 1.00 107.68 76 ILE L CA 1
ATOM 5329 C C . ILE D 4 76 ? 161.032 138.338 121.995 1.00 115.37 76 ILE L C 1
ATOM 5330 O O . ILE D 4 76 ? 161.944 138.017 121.220 1.00 119.06 76 ILE L O 1
ATOM 5335 N N . SER D 4 77 ? 160.275 137.453 122.644 1.00 123.84 77 SER L N 1
ATOM 5336 C CA . SER D 4 77 ? 160.458 136.024 122.424 1.00 123.02 77 SER L CA 1
ATOM 5337 C C . SER D 4 77 ? 160.095 135.633 120.998 1.00 126.96 77 SER L C 1
ATOM 5338 O O . SER D 4 77 ? 160.802 134.841 120.365 1.00 128.84 77 SER L O 1
ATOM 5341 N N . SER D 4 78 ? 158.995 136.176 120.474 1.00 132.03 78 SER L N 1
ATOM 5342 C CA . SER D 4 78 ? 158.531 135.864 119.121 1.00 133.27 78 SER L CA 1
ATOM 5343 C C . SER D 4 78 ? 157.910 137.127 118.534 1.00 130.54 78 SER L C 1
ATOM 5344 O O . SER D 4 78 ? 156.757 137.456 118.831 1.00 133.12 78 SER L O 1
ATOM 5347 N N . MET D 4 79 ? 158.671 137.818 117.692 1.00 129.85 79 MET L N 1
ATOM 5348 C CA . MET D 4 79 ? 158.221 139.078 117.118 1.00 132.25 79 MET L CA 1
ATOM 5349 C C . MET D 4 79 ? 157.054 138.865 116.161 1.00 134.54 79 MET L C 1
ATOM 5350 O O . MET D 4 79 ? 157.046 137.925 115.362 1.00 136.48 79 MET L O 1
ATOM 5355 N N . GLU D 4 80 ? 156.066 139.752 116.243 1.00 133.30 80 GLU L N 1
ATOM 5356 C CA . GLU D 4 80 ? 154.918 139.747 115.352 1.00 133.34 80 GLU L CA 1
ATOM 5357 C C . GLU D 4 80 ? 154.812 141.092 114.642 1.00 133.82 80 GLU L C 1
ATOM 5358 O O . GLU D 4 80 ? 155.556 142.034 114.927 1.00 134.44 80 GLU L O 1
ATOM 5364 N N . ALA D 4 81 ? 153.866 141.167 113.701 1.00 124.62 81 ALA L N 1
ATOM 5365 C CA . ALA D 4 81 ? 153.788 142.316 112.804 1.00 122.20 81 ALA L CA 1
ATOM 5366 C C . ALA D 4 81 ? 153.508 143.616 113.547 1.00 123.80 81 ALA L C 1
ATOM 5367 O O . ALA D 4 81 ? 154.092 144.654 113.217 1.00 123.28 81 ALA L O 1
ATOM 5369 N N . GLU D 4 82 ? 152.627 143.587 114.548 1.00 131.60 82 GLU L N 1
ATOM 5370 C CA . GLU D 4 82 ? 152.280 144.806 115.268 1.00 129.77 82 GLU L CA 1
ATOM 5371 C C . GLU D 4 82 ? 153.401 145.293 116.174 1.00 127.60 82 GLU L C 1
ATOM 5372 O O . GLU D 4 82 ? 153.266 146.363 116.777 1.00 129.48 82 GLU L O 1
ATOM 5378 N N . ASP D 4 83 ? 154.487 144.536 116.298 1.00 123.43 83 ASP L N 1
ATOM 5379 C CA . ASP D 4 83 ? 155.591 144.891 117.175 1.00 122.84 83 ASP L CA 1
ATOM 5380 C C . ASP D 4 83 ? 156.609 145.808 116.510 1.00 124.96 83 ASP L C 1
ATOM 5381 O O . ASP D 4 83 ? 157.568 146.223 117.167 1.00 127.89 83 ASP L O 1
ATOM 5386 N N . ALA D 4 84 ? 156.426 146.131 115.232 1.00 115.14 84 ALA L N 1
ATOM 5387 C CA . ALA D 4 84 ? 157.357 146.989 114.503 1.00 110.62 84 ALA L CA 1
ATOM 5388 C C . ALA D 4 84 ? 157.070 148.440 114.863 1.00 114.27 84 ALA L C 1
ATOM 5389 O O . ALA D 4 84 ? 156.080 149.023 114.414 1.00 119.51 84 ALA L O 1
ATOM 5391 N N . ALA D 4 85 ? 157.941 149.029 115.674 1.00 106.06 85 ALA L N 1
ATOM 5392 C CA . ALA D 4 85 ? 157.814 150.420 116.090 1.00 104.95 85 ALA L CA 1
ATOM 5393 C C . ALA D 4 85 ? 159.184 150.898 116.555 1.00 105.37 85 ALA L C 1
ATOM 5394 O O . ALA D 4 85 ? 160.192 150.205 116.380 1.00 110.66 85 ALA L O 1
ATOM 5396 N N . THR D 4 86 ? 159.226 152.086 117.150 1.00 95.58 86 THR L N 1
ATOM 5397 C CA . THR D 4 86 ? 160.459 152.641 117.691 1.00 97.34 86 THR L CA 1
ATOM 5398 C C . THR D 4 86 ? 160.387 152.620 119.211 1.00 102.95 86 THR L C 1
ATOM 5399 O O . THR D 4 86 ? 159.435 153.142 119.798 1.00 111.29 86 THR L O 1
ATOM 5403 N N . TYR D 4 87 ? 161.389 152.020 119.843 1.00 93.75 87 TYR L N 1
ATOM 5404 C CA . TYR D 4 87 ? 161.408 151.830 121.288 1.00 92.42 87 TYR L CA 1
ATOM 5405 C C . TYR D 4 87 ? 162.476 152.728 121.894 1.00 99.56 87 TYR L C 1
ATOM 5406 O O . TYR D 4 87 ? 163.642 152.676 121.488 1.00 108.27 87 TYR L O 1
ATOM 5415 N N . TYR D 4 88 ? 162.076 153.547 122.862 1.00 89.60 88 TYR L N 1
ATOM 5416 C CA . TYR D 4 88 ? 162.963 154.492 123.522 1.00 87.59 88 TYR L CA 1
ATOM 5417 C C . TYR D 4 88 ? 163.149 154.088 124.977 1.00 90.96 88 TYR L C 1
ATOM 5418 O O . TYR D 4 88 ? 162.167 153.883 125.695 1.00 97.92 88 TYR L O 1
ATOM 5427 N N . CYS D 4 89 ? 164.402 153.975 125.409 1.00 108.40 89 CYS L N 1
ATOM 5428 C CA . CYS D 4 89 ? 164.701 153.763 126.818 1.00 101.87 89 CYS L CA 1
ATOM 5429 C C . CYS D 4 89 ? 164.880 155.117 127.490 1.00 108.34 89 CYS L C 1
ATOM 5430 O O . CYS D 4 89 ? 165.605 155.980 126.986 1.00 122.71 89 CYS L O 1
ATOM 5433 N N . HIS D 4 90 ? 164.195 155.308 128.611 1.00 98.75 90 HIS L N 1
ATOM 5434 C CA . HIS D 4 90 ? 164.181 156.574 129.326 1.00 99.68 90 HIS L CA 1
ATOM 5435 C C . HIS D 4 90 ? 164.481 156.321 130.792 1.00 101.44 90 HIS L C 1
ATOM 5436 O O . HIS D 4 90 ? 163.835 155.480 131.425 1.00 109.23 90 HIS L O 1
ATOM 5443 N N . GLN D 4 91 ? 165.453 157.048 131.329 1.00 102.43 91 GLN L N 1
ATOM 5444 C CA . GLN D 4 91 ? 165.745 157.023 132.753 1.00 98.58 91 GLN L CA 1
ATOM 5445 C C . GLN D 4 91 ? 165.023 158.196 133.402 1.00 100.50 91 GLN L C 1
ATOM 5446 O O . GLN D 4 91 ? 165.179 159.344 132.972 1.00 106.74 91 GLN L O 1
ATOM 5452 N N . TYR D 4 92 ? 164.209 157.906 134.409 1.00 100.27 92 TYR L N 1
ATOM 5453 C CA . TYR D 4 92 ? 163.476 158.934 135.134 1.00 95.69 92 TYR L CA 1
ATOM 5454 C C . TYR D 4 92 ? 164.021 159.010 136.558 1.00 99.40 92 TYR L C 1
ATOM 5455 O O . TYR D 4 92 ? 163.289 159.179 137.533 1.00 108.68 92 TYR L O 1
ATOM 5464 N N . HIS D 4 93 ? 165.342 158.872 136.672 1.00 103.19 93 HIS L N 1
ATOM 5465 C CA . HIS D 4 93 ? 166.039 158.812 137.949 1.00 101.36 93 HIS L CA 1
ATOM 5466 C C . HIS D 4 93 ? 166.757 160.115 138.273 1.00 104.57 93 HIS L C 1
ATOM 5467 O O . HIS D 4 93 ? 166.522 160.701 139.331 1.00 113.04 93 HIS L O 1
ATOM 5474 N N . ARG D 4 94 ? 167.625 160.591 137.383 1.00 105.53 94 ARG L N 1
ATOM 5475 C CA . ARG D 4 94 ? 168.415 161.792 137.614 1.00 100.18 94 ARG L CA 1
ATOM 5476 C C . ARG D 4 94 ? 168.097 162.830 136.550 1.00 108.66 94 ARG L C 1
ATOM 5477 O O . ARG D 4 94 ? 168.083 162.517 135.356 1.00 114.03 94 ARG L O 1
ATOM 5485 N N . SER D 4 95 ? 167.845 164.060 136.986 1.00 107.14 95 SER L N 1
ATOM 5486 C CA . SER D 4 95 ? 167.618 165.146 136.047 1.00 102.78 95 SER L CA 1
ATOM 5487 C C . SER D 4 95 ? 168.942 165.582 135.421 1.00 108.29 95 SER L C 1
ATOM 5488 O O . SER D 4 95 ? 169.969 165.622 136.105 1.00 112.82 95 SER L O 1
ATOM 5491 N N . PRO D 4 96 ? 168.955 165.915 134.122 1.00 108.10 96 PRO L N 1
ATOM 5492 C CA . PRO D 4 96 ? 167.834 165.889 133.171 1.00 110.14 96 PRO L CA 1
ATOM 5493 C C . PRO D 4 96 ? 167.483 164.469 132.745 1.00 110.54 96 PRO L C 1
ATOM 5494 O O . PRO D 4 96 ? 168.351 163.606 132.648 1.00 113.58 96 PRO L O 1
ATOM 5498 N N . TRP D 4 97 ? 166.205 164.203 132.481 1.00 101.13 97 TRP L N 1
ATOM 5499 C CA . TRP D 4 97 ? 165.745 162.852 132.160 1.00 101.05 97 TRP L CA 1
ATOM 5500 C C . TRP D 4 97 ? 165.740 162.660 130.644 1.00 102.57 97 TRP L C 1
ATOM 5501 O O . TRP D 4 97 ? 164.702 162.614 129.983 1.00 105.02 97 TRP L O 1
ATOM 5512 N N . ALA D 4 98 ? 166.947 162.546 130.098 1.00 105.63 98 ALA L N 1
ATOM 5513 C CA . ALA D 4 98 ? 167.106 162.388 128.660 1.00 106.12 98 ALA L CA 1
ATOM 5514 C C . ALA D 4 98 ? 166.604 161.023 128.205 1.00 106.36 98 ALA L C 1
ATOM 5515 O O . ALA D 4 98 ? 166.808 160.010 128.878 1.00 107.45 98 ALA L O 1
ATOM 5517 N N . PHE D 4 99 ? 165.942 161.005 127.052 1.00 104.86 99 PHE L N 1
ATOM 5518 C CA . PHE D 4 99 ? 165.486 159.766 126.449 1.00 100.35 99 PHE L CA 1
ATOM 5519 C C . PHE D 4 99 ? 166.652 159.037 125.786 1.00 101.87 99 PHE L C 1
ATOM 5520 O O . PHE D 4 99 ? 167.756 159.569 125.643 1.00 106.17 99 PHE L O 1
ATOM 5528 N N . GLY D 4 100 ? 166.395 157.798 125.378 1.00 98.42 100 GLY L N 1
ATOM 5529 C CA . GLY D 4 100 ? 167.373 157.054 124.617 1.00 96.75 100 GLY L CA 1
ATOM 5530 C C . GLY D 4 100 ? 167.419 157.490 123.167 1.00 103.90 100 GLY L C 1
ATOM 5531 O O . GLY D 4 100 ? 166.578 158.248 122.686 1.00 105.84 100 GLY L O 1
ATOM 5532 N N . GLY D 4 101 ? 168.431 156.993 122.459 1.00 112.05 101 GLY L N 1
ATOM 5533 C CA . GLY D 4 101 ? 168.581 157.326 121.054 1.00 111.62 101 GLY L CA 1
ATOM 5534 C C . GLY D 4 101 ? 167.513 156.744 120.153 1.00 111.34 101 GLY L C 1
ATOM 5535 O O . GLY D 4 101 ? 167.353 157.222 119.025 1.00 109.70 101 GLY L O 1
ATOM 5536 N N . GLY D 4 102 ? 166.786 155.744 120.619 1.00 99.41 102 GLY L N 1
ATOM 5537 C CA . GLY D 4 102 ? 165.751 155.112 119.829 1.00 94.87 102 GLY L CA 1
ATOM 5538 C C . GLY D 4 102 ? 166.239 153.840 119.164 1.00 96.82 102 GLY L C 1
ATOM 5539 O O . GLY D 4 102 ? 167.417 153.695 118.817 1.00 102.19 102 GLY L O 1
ATOM 5540 N N . THR D 4 103 ? 165.317 152.897 118.982 1.00 94.90 103 THR L N 1
ATOM 5541 C CA . THR D 4 103 ? 165.635 151.630 118.326 1.00 96.50 103 THR L CA 1
ATOM 5542 C C . THR D 4 103 ? 164.468 151.301 117.400 1.00 100.12 103 THR L C 1
ATOM 5543 O O . THR D 4 103 ? 163.420 150.839 117.859 1.00 108.83 103 THR L O 1
ATOM 5547 N N . LYS D 4 104 ? 164.655 151.548 116.108 1.00 107.87 104 LYS L N 1
ATOM 5548 C CA . LYS D 4 104 ? 163.611 151.279 115.133 1.00 106.73 104 LYS L CA 1
ATOM 5549 C C . LYS D 4 104 ? 163.610 149.803 114.765 1.00 110.06 104 LYS L C 1
ATOM 5550 O O . LYS D 4 104 ? 164.640 149.239 114.385 1.00 114.91 104 LYS L O 1
ATOM 5556 N N . LEU D 4 105 ? 162.443 149.177 114.882 1.00 109.52 105 LEU L N 1
ATOM 5557 C CA . LEU D 4 105 ? 162.285 147.751 114.636 1.00 108.90 105 LEU L CA 1
ATOM 5558 C C . LEU D 4 105 ? 161.390 147.557 113.422 1.00 113.68 105 LEU L C 1
ATOM 5559 O O . LEU D 4 105 ? 160.304 148.140 113.351 1.00 122.77 105 LEU L O 1
ATOM 5564 N N . GLU D 4 106 ? 161.843 146.739 112.475 1.00 117.98 106 GLU L N 1
ATOM 5565 C CA . GLU D 4 106 ? 161.161 146.574 111.201 1.00 120.07 106 GLU L CA 1
ATOM 5566 C C . GLU D 4 106 ? 160.963 145.098 110.885 1.00 121.94 106 GLU L C 1
ATOM 5567 O O . GLU D 4 106 ? 161.642 144.224 111.429 1.00 127.58 106 GLU L O 1
ATOM 5573 N N . ILE D 4 107 ? 160.019 144.836 109.988 1.00 115.91 107 ILE L N 1
ATOM 5574 C CA . ILE D 4 107 ? 159.762 143.486 109.503 1.00 116.08 107 ILE L CA 1
ATOM 5575 C C . ILE D 4 107 ? 160.848 143.096 108.511 1.00 117.18 107 ILE L C 1
ATOM 5576 O O . ILE D 4 107 ? 161.287 143.914 107.694 1.00 118.52 107 ILE L O 1
ATOM 5581 N N . LYS D 4 108 ? 161.290 141.844 108.581 1.00 109.24 108 LYS L N 1
ATOM 5582 C CA . LYS D 4 108 ? 162.252 141.320 107.618 1.00 108.81 108 LYS L CA 1
ATOM 5583 C C . LYS D 4 108 ? 161.630 140.204 106.784 1.00 113.19 108 LYS L C 1
ATOM 5584 O O . LYS D 4 108 ? 161.243 140.415 105.634 1.00 104.70 108 LYS L O 1
#

Nearest PDB structures (foldseek):
  8hpk-assembly1_L  TM=9.949E-01  e=3.449E-19  Mus musculus
  35c8-assembly1_L  TM=9.995E-01  e=1.643E-18  Mus musculus
  4xp9-assembly1_L  TM=9.985E-01  e=9.195E-18  Mus musculus
  6m2r-assembly1_L  TM=9.981E-01  e=2.175E-17  Mus musculus
  6mtq-assembly1_L  TM=9.831E-01  e=9.934E-16  Homo sapiens

Organism: Homo sapiens (NCBI:txid9606)

InterPro domains:
  IPR000109 Proton-dependent oligopeptide transporter family [PF00854] (104-512)
  IPR018456 PTR2 family proton/oligopeptide symporter, conserved site [PS01023] (195-207)
  IPR036259 MFS transporter superfamily [G3DSA:1.20.1250.20] (19-566)
  IPR036259 MFS transporter superfamily [SSF103473] (32-554)

GO terms:
  GO:0071916 dipeptide transmembrane transporter activity (F, IDA)
  GO:0015333 peptide:proton symporter activity (F, IDA)
  GO:0015647 peptidoglycan transmembrane transporter activity (F, IDA)
  GO:0005290 L-histidine transmembrane transporter activity (F, IDA)
  GO:0036020 endolysosome membrane (C, IDA)
  GO:0005765 lysosomal membrane (C, IDA)
  GO:0045089 positive regulation of innate immune response (P, IDA)
  GO:0015835 peptidoglycan transport (P, IDA)
  GO:0140206 dipeptide import across plasma membrane (P, IDA)
  GO:0034157 positive regulation of toll-like receptor 7 signaling pathway (P, IMP)
  GO:0034161 positive regulation of toll-like receptor 8 signaling pathway (P, IMP)
  GO:0034165 positive regulation of toll-like receptor 9 signaling pathway (P, IMP)
  GO:0005515 protein binding (F, IPI)
  GO:0015333 peptide:proton symporter activity (F, TAS)
  GO:0035579 specific granule membrane (C, TAS)
  GO:0036020 endolysosome membrane (C, TAS)
  GO:0035672 oligopeptide transmembrane transport (P, TAS)
  GO:0005765 lysosomal membrane (C, TAS)
  GO:0005886 plasma membrane (C, TAS)
  GO:0034157 positive regulation of toll-like receptor 7 signaling pathway (P, IDA)